Protein AF-0000000076897965 (afdb_homodimer)

pLDDT: mean 72.25, std 29.33, range [15.77, 98.75]

Foldseek 3Di:
DPVVVPPPPVPPPPPPPLVPDDLVCSLVPPVVSVVVVVVVVVVLCVVLCVVPVVVNVPDDPLVNVLVVVVSVLVVQLVVQLRRPDFDLQCPPHRSVVSSVVSVVVVVVVLVVVLVPDDLQVSLVVVCSVPVVTSDDDDADALQPDQDQACPVDPPDRRVSVVCLCPDPVLVVLQQVLLVVLLVVVDPVVSLVVQLVVLVVLVVCCVVGNNSRHHPCSNPPRRRVNRNVNSNVNNNVVNCVRSVPPPVVDCCPPPPPVVPCPVVPPPPPPPPDPPDPDPPPDDDPPDDDDDDPDDDDDDDDDDDDD/DVVVVPPPPPPPPPPPPLVPDDLVCSLVPPVVSVVVVVVVVVVLCVVLCVVPVVVNVPDDPLRNVLVVVVSVLVVQLVVQLRRPDFDLQQPPHRSVVSSVVSVVVVVVVLVVVLVPDDLQVSLVVVCSVPVVTSDDDDADALQPDQDQACPPDPPDRRVSVVCLCPDPVLVVLQQVLLVVLLVVVDPVVSLVVQLVVLVVLVVCCVVGNNSRHHPCSNPPRRRVNRNVNSNVNSNVVNCVRSVPVPPVPCCCPPPPVPPCPVVPPPPPPPPDPPPPDPPDDPPPDDDDDDDDDDDDDYDDDDDDD

Nearest PDB structures (foldseek):
  9b4f-assembly1_B  TM=6.994E-01  e=2.438E-09  Homo sapiens
  9b4e-assembly1_B  TM=6.225E-01  e=3.810E-09  Homo sapiens
  9b4g-assembly1_B  TM=6.450E-01  e=1.134E-08  Homo sapiens
  9b4f-assembly1_B  TM=6.936E-01  e=2.350E-09  Homo sapiens
  9b4e-assembly1_B  TM=6.165E-01  e=4.950E-09  Homo sapiens

Radius of gyration: 40.18 Å; Cα contacts (8 Å, |Δi|>4): 519; chains: 2; bounding box: 92×149×139 Å

Organism: Aegilops tauschii subsp. strangulata (NCBI:txid200361)

Secondary structure (DSSP, 8-state):
--GGGTT----------GGGS-TTTGGGGSHHHHHHHHHHHHHHHHHHTTT-HHHHHTS-HHHHHHHHHHHHHHHHHHHHHHHSPP-S--SS-HHHHHHHHHHHHHHHHHHHHHHTS-HHHHHHHHTTT-TT-SSPPPP--BTS---S--TT-SS-TTHHHHHHHTSHHHHHHHHHHHHHHHHH--HHHHHHHHHHHHHHHHHTTTT-GGG-B-HHIIIIIIIIIIIHHHHHHHHHHHHHH-S--GGGS-TT-S--S------------------------------------------------/--TTSSS----------GGGS-TTTGGGGSHHHHHHHHHHHHHHHHHHTTT-HHHHHTS-HHHHHHHHHHHHHHHHHHHHHHHSPP-SB-SS-HHHHHHHHHHHHHHHHHHHHHHTS-HHHHHHHHTTT-TT-SSPPPP--BTS---S--TT-SS-TTHHHHHHHTSHHHHHHHHHHHHHHHHH--HHHHHHHHHHHHHHHHHTTTT-GGG-B-HIIIIIIIIIIIIHHHHHHHHHHHHHHBSTTSTTS-TT-S--S------------------------------------------------

InterPro domains:
  IPR004277 Phosphatidyl serine synthase [PF03034] (92-260)

Structure (mmCIF, N/CA/C/O backbone):
data_AF-0000000076897965-model_v1
#
loop_
_entity.id
_entity.type
_entity.pdbx_description
1 polymer 'CDP-diacylglycerol--serine O-phosphatidyltransferase'
#
loop_
_atom_site.group_PDB
_atom_site.id
_atom_site.type_symbol
_atom_site.label_atom_id
_atom_site.label_alt_id
_atom_site.label_comp_id
_atom_site.label_asym_id
_atom_site.label_entity_id
_atom_site.label_seq_id
_atom_site.pdbx_PDB_ins_code
_atom_site.Cartn_x
_atom_site.Cartn_y
_atom_site.Cartn_z
_atom_site.occupancy
_atom_site.B_iso_or_equiv
_atom_site.auth_seq_id
_atom_site.auth_comp_id
_atom_site.auth_asym_id
_atom_site.auth_atom_id
_atom_site.pdbx_PDB_model_num
ATOM 1 N N . MET A 1 1 ? 56.281 -34.375 -1.745 1 30.16 1 MET A N 1
ATOM 2 C CA . MET A 1 1 ? 54.938 -34.781 -2.188 1 30.16 1 MET A CA 1
ATOM 3 C C . MET A 1 1 ? 53.875 -34.312 -1.224 1 30.16 1 MET A C 1
ATOM 5 O O . MET A 1 1 ? 52.688 -34.25 -1.571 1 30.16 1 MET A O 1
ATOM 9 N N . GLU A 1 2 ? 54.25 -34.125 0.105 1 37.72 2 GLU A N 1
ATOM 10 C CA . GLU A 1 2 ? 53.281 -33.875 1.178 1 37.72 2 GLU A CA 1
ATOM 11 C C . GLU A 1 2 ? 52.781 -32.438 1.121 1 37.72 2 GLU A C 1
ATOM 13 O O . GLU A 1 2 ? 51.625 -32.188 1.466 1 37.72 2 GLU A O 1
ATOM 18 N N . ALA A 1 3 ? 53.656 -31.422 0.896 1 34.69 3 ALA A N 1
ATOM 19 C CA . ALA A 1 3 ? 53.375 -30 1.057 1 34.69 3 ALA A CA 1
ATOM 20 C C . ALA A 1 3 ? 52.375 -29.516 -0.009 1 34.69 3 ALA A C 1
ATOM 22 O O . ALA A 1 3 ? 51.75 -28.469 0.152 1 34.69 3 ALA A O 1
ATOM 23 N N . ALA A 1 4 ? 52.562 -30.078 -1.292 1 35.81 4 ALA A N 1
ATOM 24 C CA . ALA A 1 4 ? 51.781 -29.516 -2.377 1 35.81 4 ALA A CA 1
ATOM 25 C C . ALA A 1 4 ? 50.281 -29.891 -2.225 1 35.81 4 ALA A C 1
ATOM 27 O O . ALA A 1 4 ? 49.469 -29.547 -3.072 1 35.81 4 ALA A O 1
ATOM 28 N N 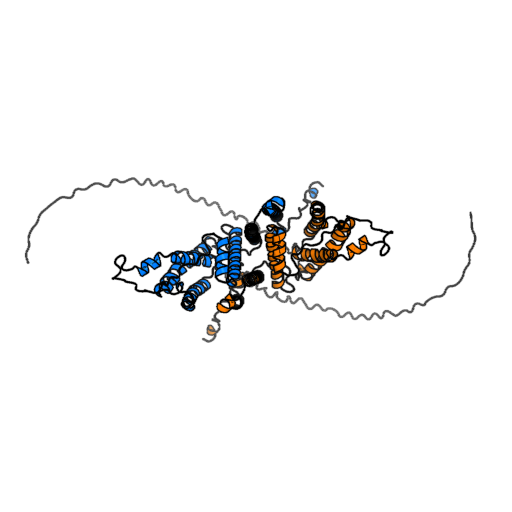. ALA A 1 5 ? 50 -30.953 -1.325 1 33.91 5 ALA A N 1
ATOM 29 C CA . ALA A 1 5 ? 48.656 -31.422 -1.168 1 33.91 5 ALA A CA 1
ATOM 30 C C . ALA A 1 5 ? 47.781 -30.391 -0.451 1 33.91 5 ALA A C 1
ATOM 32 O O . ALA A 1 5 ? 46.562 -30.422 -0.531 1 33.91 5 ALA A O 1
ATOM 33 N N . ALA A 1 6 ? 48.438 -29.594 0.501 1 36.28 6 ALA A N 1
ATOM 34 C CA . ALA A 1 6 ? 47.594 -28.828 1.407 1 36.28 6 ALA A CA 1
ATOM 35 C C . ALA A 1 6 ? 46.906 -27.688 0.671 1 36.28 6 ALA A C 1
ATOM 37 O O . ALA A 1 6 ? 46.031 -27.031 1.228 1 36.28 6 ALA A O 1
ATOM 38 N N . ALA A 1 7 ? 47.469 -27.234 -0.395 1 31.92 7 ALA A N 1
ATOM 39 C CA . ALA A 1 7 ? 47 -25.969 -0.927 1 31.92 7 ALA A CA 1
ATOM 40 C C . ALA A 1 7 ? 45.625 -26.125 -1.603 1 31.92 7 ALA A C 1
ATOM 42 O O . ALA A 1 7 ? 45.094 -25.172 -2.168 1 31.92 7 ALA A O 1
ATOM 43 N N . ARG A 1 8 ? 45.281 -27.328 -2 1 34.06 8 ARG A N 1
ATOM 44 C CA . ARG A 1 8 ? 44 -27.312 -2.689 1 34.06 8 ARG A CA 1
ATOM 45 C C . ARG A 1 8 ? 42.875 -26.969 -1.729 1 34.06 8 ARG A C 1
ATOM 47 O O . ARG A 1 8 ? 42.219 -27.875 -1.181 1 34.06 8 ARG A O 1
ATOM 54 N N . GLN A 1 9 ? 43.219 -26.344 -0.579 1 32.41 9 GLN A N 1
ATOM 55 C CA . GLN A 1 9 ? 42 -25.938 0.115 1 32.41 9 GLN A CA 1
ATOM 56 C C . GLN A 1 9 ? 40.938 -25.422 -0.867 1 32.41 9 GLN A C 1
ATOM 58 O O . GLN A 1 9 ? 41.219 -24.516 -1.648 1 32.41 9 GLN A O 1
ATOM 63 N N . ARG A 1 10 ? 40.094 -26.344 -1.392 1 36.09 10 ARG A N 1
ATOM 64 C CA . ARG A 1 10 ? 38.875 -26.078 -2.154 1 36.09 10 ARG A CA 1
ATOM 65 C C . ARG A 1 10 ? 38.188 -24.812 -1.673 1 36.09 10 ARG A C 1
ATOM 67 O O . ARG A 1 10 ? 37.906 -24.672 -0.486 1 36.09 10 ARG A O 1
ATOM 74 N N . ALA A 1 11 ? 38.625 -23.75 -2.086 1 35.44 11 ALA A N 1
ATOM 75 C CA . ALA A 1 11 ? 37.938 -22.469 -1.933 1 35.44 11 ALA A CA 1
ATOM 76 C C . ALA A 1 11 ? 36.438 -22.641 -1.964 1 35.44 11 ALA A C 1
ATOM 78 O O . ALA A 1 11 ? 35.875 -23.156 -2.939 1 35.44 11 ALA A O 1
ATOM 79 N N . ARG A 1 12 ? 35.844 -22.969 -0.829 1 37.31 12 ARG A N 1
ATOM 80 C CA . ARG A 1 12 ? 34.375 -22.938 -0.721 1 37.31 12 ARG A CA 1
ATOM 81 C C . ARG A 1 12 ? 33.812 -21.797 -1.543 1 37.31 12 ARG A C 1
ATOM 83 O O . ARG A 1 12 ? 34.375 -20.703 -1.598 1 37.31 12 ARG A O 1
ATOM 90 N N . PRO A 1 13 ? 33.094 -22.062 -2.609 1 38.44 13 PRO A N 1
ATOM 91 C CA . PRO A 1 13 ? 32.5 -20.953 -3.369 1 38.44 13 PRO A CA 1
ATOM 92 C C . PRO A 1 13 ? 31.938 -19.859 -2.471 1 38.44 13 PRO A C 1
ATOM 94 O O . PRO A 1 13 ? 31.141 -20.141 -1.577 1 38.44 13 PRO A O 1
ATOM 97 N N . ARG A 1 14 ? 32.625 -18.906 -2.002 1 38.22 14 ARG A N 1
ATOM 98 C CA . ARG A 1 14 ? 32.188 -17.734 -1.257 1 38.22 14 ARG A CA 1
ATOM 99 C C . ARG A 1 14 ? 30.875 -17.203 -1.824 1 38.22 14 ARG A C 1
ATOM 101 O O . ARG A 1 14 ? 30.703 -17.109 -3.043 1 38.22 14 ARG A O 1
ATOM 108 N N . THR A 1 15 ? 29.766 -17.375 -1.128 1 41.31 15 THR A N 1
ATOM 109 C CA . THR A 1 15 ? 28.484 -16.766 -1.439 1 41.31 15 THR A CA 1
ATOM 110 C C . THR A 1 15 ? 28.688 -15.359 -2.006 1 41.31 15 THR A C 1
ATOM 112 O O . THR A 1 15 ? 29.438 -14.555 -1.438 1 41.31 15 THR A O 1
ATOM 115 N N . PRO A 1 16 ? 28.5 -15.148 -3.246 1 45.91 16 PRO A N 1
ATOM 116 C CA . PRO A 1 16 ? 28.734 -13.805 -3.775 1 45.91 16 PRO A CA 1
ATOM 117 C C . PRO A 1 16 ? 28.234 -12.711 -2.846 1 45.91 16 PRO A C 1
ATOM 119 O O . PRO A 1 16 ? 27.266 -12.922 -2.107 1 45.91 16 PRO A O 1
ATOM 122 N N . PRO A 1 17 ? 28.938 -11.703 -2.412 1 43.31 17 PRO A N 1
ATOM 123 C CA . PRO A 1 17 ? 28.5 -10.633 -1.509 1 43.31 17 PRO A CA 1
ATOM 124 C C . PRO A 1 17 ? 27.125 -10.062 -1.885 1 43.31 17 PRO A C 1
ATOM 126 O O . PRO A 1 17 ? 26.719 -10.141 -3.047 1 43.31 17 PRO A O 1
ATOM 129 N N . ALA A 1 18 ? 26.234 -9.688 -0.956 1 48.44 18 ALA A N 1
ATOM 130 C CA . ALA A 1 18 ? 24.891 -9.086 -0.977 1 48.44 18 ALA A CA 1
ATOM 131 C C . ALA A 1 18 ? 24.781 -8.047 -2.092 1 48.44 18 ALA A C 1
ATOM 133 O O . ALA A 1 18 ? 23.703 -7.859 -2.664 1 48.44 18 ALA A O 1
ATOM 134 N N . GLU A 1 19 ? 25.828 -7.402 -2.451 1 52 19 GLU A N 1
ATOM 135 C CA . GLU A 1 19 ? 25.891 -6.293 -3.398 1 52 19 GLU A CA 1
ATOM 136 C C . GLU A 1 19 ? 25.609 -6.766 -4.82 1 52 19 GLU A C 1
ATOM 138 O O . GLU A 1 19 ? 25.375 -5.953 -5.715 1 52 19 GLU A O 1
ATOM 143 N N . GLU A 1 20 ? 25.406 -8.078 -4.969 1 57.47 20 GLU A N 1
ATOM 144 C CA . GLU A 1 20 ? 25.375 -8.641 -6.316 1 57.47 20 GLU A CA 1
ATOM 145 C C . GLU A 1 20 ? 23.953 -8.945 -6.758 1 57.47 20 GLU A C 1
ATOM 147 O O . GLU A 1 20 ? 23.703 -9.219 -7.934 1 57.47 20 GLU A O 1
ATOM 152 N N . TYR A 1 21 ? 23.062 -8.578 -5.934 1 62.91 21 TYR A N 1
ATOM 153 C CA . TYR A 1 21 ? 21.734 -9.031 -6.328 1 62.91 21 TYR A CA 1
ATOM 154 C C . TYR A 1 21 ? 20.844 -7.863 -6.75 1 62.91 21 TYR A C 1
ATOM 156 O O . TYR A 1 21 ? 21.062 -6.727 -6.316 1 62.91 21 TYR A O 1
ATOM 164 N N . ASP A 1 22 ? 20.031 -8.133 -7.75 1 71.25 22 ASP A N 1
ATOM 165 C CA . ASP A 1 22 ? 18.969 -7.188 -8.078 1 71.25 22 ASP A CA 1
ATOM 166 C C . ASP A 1 22 ? 18.25 -6.707 -6.816 1 71.25 22 ASP A C 1
ATOM 168 O O . ASP A 1 22 ? 17.781 -7.516 -6.02 1 71.25 22 ASP A O 1
ATOM 172 N N . PRO A 1 23 ? 18.391 -5.418 -6.598 1 69.62 23 PRO A N 1
ATOM 173 C CA . PRO A 1 23 ? 17.75 -4.887 -5.391 1 69.62 23 PRO A CA 1
ATOM 174 C C . PRO A 1 23 ? 16.312 -5.375 -5.223 1 69.62 23 PRO A C 1
ATOM 176 O O . PRO A 1 23 ? 15.836 -5.543 -4.098 1 69.62 23 PRO A O 1
ATOM 179 N N . TRP A 1 24 ? 15.648 -5.641 -6.348 1 71.69 24 TRP A N 1
ATOM 180 C CA . TRP A 1 24 ? 14.273 -6.121 -6.328 1 71.69 24 TRP A CA 1
ATOM 181 C C . TRP A 1 24 ? 14.188 -7.512 -5.711 1 71.69 24 TRP A C 1
ATOM 183 O O . TRP A 1 24 ? 13.273 -7.801 -4.938 1 71.69 24 TRP A O 1
ATOM 193 N N . THR A 1 25 ? 15.219 -8.328 -5.902 1 70.44 25 THR A N 1
ATOM 194 C CA . THR A 1 25 ? 15.102 -9.719 -5.492 1 70.44 25 THR A CA 1
ATOM 195 C C . THR A 1 25 ? 16.188 -10.078 -4.473 1 70.44 25 THR A C 1
ATOM 197 O O . THR A 1 25 ? 16.25 -11.219 -4.016 1 70.44 25 THR A O 1
ATOM 200 N N . ALA A 1 26 ? 16.969 -9.094 -4.082 1 70.44 26 ALA A N 1
ATOM 201 C CA . ALA A 1 26 ? 18.109 -9.344 -3.205 1 70.44 26 ALA A CA 1
ATOM 202 C C . ALA A 1 26 ? 17.672 -10.008 -1.904 1 70.44 26 ALA A C 1
ATOM 204 O O . ALA A 1 26 ? 18.391 -10.852 -1.355 1 70.44 26 ALA A O 1
ATOM 205 N N . TRP A 1 27 ? 16.531 -9.664 -1.452 1 68.31 27 TRP A N 1
ATOM 206 C CA . TRP A 1 27 ? 16.016 -10.203 -0.2 1 68.31 27 TRP A CA 1
ATOM 207 C C . TRP A 1 27 ? 15.758 -11.703 -0.319 1 68.31 27 TRP A C 1
ATOM 209 O O . TRP A 1 27 ? 15.75 -12.422 0.684 1 68.31 27 TRP A O 1
ATOM 219 N N . LEU A 1 28 ? 15.57 -12.258 -1.499 1 66.31 28 LEU A N 1
ATOM 220 C CA . LEU A 1 28 ? 15.273 -13.672 -1.724 1 66.31 28 LEU A CA 1
ATOM 221 C C . LEU A 1 28 ? 16.516 -14.523 -1.52 1 66.31 28 LEU A C 1
ATOM 223 O O . LEU A 1 28 ? 16.422 -15.742 -1.341 1 66.31 28 LEU A O 1
ATOM 227 N N . TYR A 1 29 ? 17.625 -13.789 -1.554 1 62.84 29 TYR A N 1
ATOM 228 C CA . TYR A 1 29 ? 18.875 -14.555 -1.485 1 62.84 29 TYR A CA 1
ATOM 229 C C . TYR A 1 29 ? 19.422 -14.562 -0.068 1 62.84 29 TYR A C 1
ATOM 231 O O . TYR A 1 29 ? 20.516 -15.078 0.172 1 62.84 29 TYR A O 1
ATOM 239 N N . LYS A 1 30 ? 18.641 -13.953 0.742 1 67.94 30 LYS A N 1
ATOM 240 C CA . LYS A 1 30 ? 18.984 -14.07 2.154 1 67.94 30 LYS A CA 1
ATOM 241 C C . LYS A 1 30 ? 18.219 -15.211 2.818 1 67.94 30 LYS A C 1
ATOM 243 O O . LYS A 1 30 ? 17 -15.18 2.896 1 67.94 30 LYS A O 1
ATOM 248 N N . PRO A 1 31 ? 18.844 -16.344 3.152 1 67.31 31 PRO A N 1
ATOM 249 C CA . PRO A 1 31 ? 18.172 -17.547 3.662 1 67.31 31 PRO A CA 1
ATOM 250 C C . PRO A 1 31 ? 17.203 -17.234 4.797 1 67.31 31 PRO A C 1
ATOM 252 O O . PRO A 1 31 ? 16.109 -17.812 4.867 1 67.31 31 PRO A O 1
ATOM 255 N N . ARG A 1 32 ? 17.516 -16.328 5.539 1 77.62 32 ARG A N 1
ATOM 256 C CA . ARG A 1 32 ? 16.656 -16.016 6.676 1 77.62 32 ARG A CA 1
ATOM 257 C C . ARG A 1 32 ? 15.367 -15.328 6.219 1 77.62 32 ARG A C 1
ATOM 259 O O . ARG A 1 32 ? 14.305 -15.516 6.816 1 77.62 32 ARG A O 1
ATOM 266 N N . THR A 1 33 ? 15.438 -14.766 5.031 1 77.56 33 THR A N 1
ATOM 267 C CA . THR A 1 33 ? 14.266 -14.039 4.562 1 77.56 33 THR A CA 1
ATOM 268 C C . THR A 1 33 ? 13.195 -15.008 4.055 1 77.56 33 THR A C 1
ATOM 270 O O . THR A 1 33 ? 12.016 -14.859 4.363 1 77.56 33 THR A O 1
ATOM 273 N N . ILE A 1 34 ? 13.656 -16.016 3.455 1 77 34 ILE A N 1
ATOM 274 C CA . ILE A 1 34 ? 12.711 -16.984 2.902 1 77 34 ILE A CA 1
ATOM 275 C C . ILE A 1 34 ? 12.016 -17.734 4.039 1 77 34 ILE A C 1
ATOM 277 O O . ILE A 1 34 ? 10.805 -17.953 3.996 1 77 34 ILE A O 1
ATOM 281 N N . SER A 1 35 ? 12.805 -18.062 5.016 1 82.69 35 SER A N 1
ATOM 282 C CA . SER A 1 35 ? 12.227 -18.75 6.168 1 82.69 35 SER A CA 1
ATOM 283 C C . SER A 1 35 ? 11.211 -17.859 6.883 1 82.69 35 SER A C 1
ATOM 285 O O . SER A 1 35 ? 10.141 -18.328 7.273 1 82.69 35 SER A O 1
ATOM 287 N N . VAL A 1 36 ? 11.547 -16.625 7.012 1 83.75 36 VAL A N 1
ATOM 288 C CA . VAL A 1 36 ? 10.648 -15.695 7.695 1 83.75 36 VAL A CA 1
ATOM 289 C C . VAL A 1 36 ? 9.375 -15.508 6.871 1 83.75 36 VAL A C 1
ATOM 291 O O . VAL A 1 36 ? 8.273 -15.453 7.426 1 83.75 36 VAL A O 1
ATOM 294 N N . LEU A 1 37 ? 9.547 -15.508 5.613 1 83.38 37 LEU A N 1
ATOM 295 C CA . LEU A 1 37 ? 8.383 -15.352 4.746 1 83.38 37 LEU A CA 1
ATOM 296 C C . LEU A 1 37 ? 7.492 -16.594 4.809 1 83.38 37 LEU A C 1
ATOM 298 O O . LEU A 1 37 ? 6.266 -16.469 4.832 1 83.38 37 LEU A O 1
ATOM 302 N N . LEU A 1 38 ? 8.148 -17.734 4.871 1 85.38 38 LEU A N 1
ATOM 303 C CA . LEU A 1 38 ? 7.383 -18.969 4.961 1 85.38 38 LEU A CA 1
ATOM 304 C C . LEU A 1 38 ? 6.629 -19.047 6.285 1 85.38 38 LEU A C 1
ATOM 306 O O . LEU A 1 38 ? 5.445 -19.391 6.309 1 85.38 38 LEU A O 1
ATOM 310 N N . VAL A 1 39 ? 7.27 -18.75 7.301 1 89.81 39 VAL A N 1
ATOM 311 C CA . VAL A 1 39 ? 6.637 -18.75 8.617 1 89.81 39 VAL A CA 1
ATOM 312 C C . VAL A 1 39 ? 5.516 -17.719 8.648 1 89.81 39 VAL A C 1
ATOM 314 O O . VAL A 1 39 ? 4.434 -17.984 9.188 1 89.81 39 VAL A O 1
ATOM 317 N N . GLY A 1 40 ? 5.773 -16.562 8.078 1 90.94 40 GLY A N 1
ATOM 318 C CA . GLY A 1 40 ? 4.746 -15.547 8 1 90.94 40 GLY A CA 1
ATOM 319 C C . GLY A 1 40 ? 3.514 -15.992 7.234 1 90.94 40 GLY A C 1
ATOM 320 O O . GLY A 1 40 ? 2.387 -15.719 7.648 1 90.94 40 GLY A O 1
ATOM 321 N N . ALA A 1 41 ? 3.734 -16.703 6.211 1 90.25 41 ALA A N 1
ATOM 322 C CA . ALA A 1 41 ? 2.617 -17.219 5.418 1 90.25 41 ALA A CA 1
ATOM 323 C C . ALA A 1 41 ? 1.806 -18.234 6.207 1 90.25 41 ALA A C 1
ATOM 325 O O . ALA A 1 41 ? 0.574 -18.203 6.203 1 90.25 41 ALA A O 1
ATOM 326 N N . CYS A 1 42 ? 2.479 -19.109 6.906 1 91.25 42 CYS A N 1
ATOM 327 C CA . CYS A 1 42 ? 1.795 -20.109 7.711 1 91.25 42 CYS A CA 1
ATOM 328 C C . CYS A 1 42 ? 0.978 -19.453 8.82 1 91.25 42 CYS A C 1
ATOM 330 O O . CYS A 1 42 ? -0.157 -19.859 9.078 1 91.25 42 CYS A O 1
ATOM 332 N N . LEU A 1 43 ? 1.533 -18.484 9.422 1 93.56 43 LEU A N 1
ATOM 333 C CA . LEU A 1 43 ? 0.829 -17.766 10.477 1 93.56 43 LEU A CA 1
ATOM 334 C C . LEU A 1 43 ? -0.4 -17.062 9.914 1 93.56 43 LEU A C 1
ATOM 336 O O . LEU A 1 43 ? -1.452 -17.031 10.555 1 93.56 43 LEU A O 1
ATOM 340 N N . LEU A 1 44 ? -0.228 -16.484 8.766 1 94.75 44 LEU A N 1
ATOM 341 C CA . LEU A 1 44 ? -1.341 -15.789 8.125 1 94.75 44 LEU A CA 1
ATOM 342 C C . LEU A 1 44 ? -2.479 -16.75 7.812 1 94.75 44 LEU A C 1
ATOM 344 O O . LEU A 1 44 ? -3.646 -16.438 8.047 1 94.75 44 LEU A O 1
ATOM 348 N N . ILE A 1 45 ? -2.18 -17.906 7.32 1 92.5 45 ILE A N 1
ATOM 349 C CA . ILE A 1 45 ? -3.176 -18.922 6.992 1 92.5 45 ILE A CA 1
ATOM 350 C C . ILE A 1 45 ? -3.875 -19.375 8.266 1 92.5 45 ILE A C 1
ATOM 352 O O . ILE A 1 45 ? -5.105 -19.484 8.305 1 92.5 45 ILE A O 1
ATOM 356 N N . TRP A 1 46 ? -3.113 -19.594 9.242 1 91.62 46 TRP A N 1
ATOM 357 C CA . TRP A 1 46 ? -3.68 -20.016 10.523 1 91.62 46 TRP A CA 1
ATOM 358 C C . TRP A 1 46 ? -4.598 -18.938 11.094 1 91.62 46 TRP A C 1
ATOM 360 O O . TRP A 1 46 ? -5.723 -19.234 11.508 1 91.62 46 TRP A O 1
ATOM 370 N N . ALA A 1 47 ? -4.16 -17.75 11.055 1 92.75 47 ALA A N 1
ATOM 371 C CA . ALA A 1 47 ? -4.922 -16.641 11.609 1 92.75 47 ALA A CA 1
ATOM 372 C C . ALA A 1 47 ? -6.203 -16.406 10.812 1 92.75 47 ALA A C 1
ATOM 374 O O . ALA A 1 47 ? -7.207 -15.945 11.367 1 92.75 47 ALA A O 1
ATOM 375 N N . SER A 1 48 ? -6.215 -16.594 9.57 1 93.19 48 SER A N 1
ATOM 376 C CA . SER A 1 48 ? -7.375 -16.359 8.711 1 93.19 48 SER A CA 1
ATOM 377 C C . SER A 1 48 ? -8.5 -17.328 9.031 1 93.19 48 SER A C 1
ATOM 379 O O . SER A 1 48 ? -9.672 -17.047 8.758 1 93.19 48 SER A O 1
ATOM 381 N N . GLY A 1 49 ? -8.141 -18.531 9.602 1 88.94 49 GLY A N 1
ATOM 382 C CA . GLY A 1 49 ? -9.125 -19.562 9.844 1 88.94 49 GLY A CA 1
ATOM 383 C C . GLY A 1 49 ? -9.406 -20.438 8.625 1 88.94 49 GLY A C 1
ATOM 384 O O . GLY A 1 49 ? -10.391 -21.172 8.594 1 88.94 49 GLY A O 1
ATOM 385 N N . ALA A 1 50 ? -8.562 -20.328 7.652 1 83.06 50 ALA A N 1
ATOM 386 C CA . ALA A 1 50 ? -8.758 -21.062 6.41 1 83.06 50 ALA A CA 1
ATOM 387 C C . ALA A 1 50 ? -8.672 -22.578 6.648 1 83.06 50 ALA A C 1
ATOM 389 O O . ALA A 1 50 ? -9.289 -23.359 5.93 1 83.06 50 ALA A O 1
ATOM 390 N N . LEU A 1 51 ? -7.973 -22.938 7.656 1 79.81 51 LEU A N 1
ATOM 391 C CA . LEU A 1 51 ? -7.789 -24.359 7.945 1 79.81 51 LEU A CA 1
ATOM 392 C C . LEU A 1 51 ? -8.922 -24.891 8.812 1 79.81 51 LEU A C 1
ATOM 394 O O . LEU A 1 51 ? -9.008 -26.094 9.07 1 79.81 51 LEU A O 1
ATOM 398 N N . ASP A 1 52 ? -9.836 -24 9.234 1 80.44 52 ASP A N 1
ATOM 399 C CA . ASP A 1 52 ? -11.047 -24.344 9.977 1 80.44 52 ASP A CA 1
ATOM 400 C C . ASP A 1 52 ? -12.273 -23.656 9.383 1 80.44 52 ASP A C 1
ATOM 402 O O . ASP A 1 52 ? -12.773 -22.688 9.961 1 80.44 52 ASP A O 1
ATOM 406 N N . PRO A 1 53 ? -12.766 -24.188 8.352 1 74.62 53 PRO A N 1
ATOM 407 C CA . PRO A 1 53 ? -13.844 -23.516 7.625 1 74.62 53 PRO A CA 1
ATOM 408 C C . PRO A 1 53 ? -15.109 -23.359 8.469 1 74.62 53 PRO A C 1
ATOM 410 O O . PRO A 1 53 ? -15.836 -22.375 8.312 1 74.62 53 PRO A O 1
ATOM 413 N N . GLU A 1 54 ? -15.297 -24.25 9.305 1 77.31 54 GLU A N 1
ATOM 414 C CA . GLU A 1 54 ? -16.484 -24.156 10.156 1 77.31 54 GLU A CA 1
ATOM 415 C C . GLU A 1 54 ? -16.375 -22.984 11.125 1 77.31 54 GLU A C 1
ATOM 417 O O . GLU A 1 54 ? -17.328 -22.25 11.328 1 77.31 54 GLU A O 1
ATOM 422 N N . GLY A 1 55 ? -15.242 -22.797 11.68 1 74.56 55 GLY A N 1
ATOM 423 C CA . GLY A 1 55 ? -15.016 -21.672 12.586 1 74.56 55 GLY A CA 1
ATOM 424 C C . GLY A 1 55 ? -15.031 -20.328 11.883 1 74.56 55 GLY A C 1
ATOM 425 O O . GLY A 1 55 ? -15.625 -19.375 12.375 1 74.56 55 GLY A O 1
ATOM 426 N N . ALA A 1 56 ? -14.516 -20.297 10.82 1 72.69 56 ALA A N 1
ATOM 427 C CA . ALA A 1 56 ? -14.43 -19.062 10.047 1 72.69 56 ALA A CA 1
ATOM 428 C C . ALA A 1 56 ? -15.812 -18.625 9.547 1 72.69 56 ALA A C 1
ATOM 430 O O . ALA A 1 56 ? -16.094 -17.438 9.422 1 72.69 56 ALA A O 1
ATOM 431 N N . ALA A 1 57 ? -16.609 -19.594 9.273 1 74.56 57 ALA A N 1
ATOM 432 C CA . ALA A 1 57 ? -17.953 -19.312 8.789 1 74.56 57 ALA A CA 1
ATOM 433 C C . ALA A 1 57 ? -18.797 -18.656 9.883 1 74.56 57 ALA A C 1
ATOM 435 O O . ALA A 1 57 ? -19.812 -18 9.586 1 74.56 57 ALA A O 1
ATOM 436 N N . SER A 1 58 ? -18.266 -18.781 11.047 1 78.75 58 SER A N 1
ATOM 437 C CA . SER A 1 58 ? -19.047 -18.25 12.156 1 78.75 58 SER A CA 1
ATOM 438 C C . SER A 1 58 ? -18.812 -16.75 12.336 1 78.75 58 SER A C 1
ATOM 440 O O . SER A 1 58 ? -19.594 -16.078 13 1 78.75 58 SER A O 1
ATOM 442 N N . HIS A 1 59 ? -17.844 -16.234 11.594 1 83.06 59 HIS A N 1
ATOM 443 C CA . HIS A 1 59 ? -17.594 -14.812 11.695 1 83.06 59 HIS A CA 1
ATOM 444 C C . HIS A 1 59 ? -18.594 -14.008 10.859 1 83.06 59 HIS A C 1
ATOM 446 O O . HIS A 1 59 ? -18.969 -14.438 9.766 1 83.06 59 HIS A O 1
ATOM 452 N N . SER A 1 60 ? -19 -12.984 11.445 1 87.88 60 SER A N 1
ATOM 453 C CA . SER A 1 60 ? -19.812 -12.07 10.656 1 87.88 60 SER A CA 1
ATOM 454 C C . SER A 1 60 ? -19.016 -11.438 9.523 1 87.88 60 SER A C 1
ATOM 456 O O . SER A 1 60 ? -17.781 -11.406 9.57 1 87.88 60 SER A O 1
ATOM 458 N N . SER A 1 61 ? -19.656 -11.023 8.523 1 88.12 61 SER A N 1
ATOM 459 C CA . SER A 1 61 ? -19.031 -10.336 7.398 1 88.12 61 SER A CA 1
ATOM 460 C C . SER A 1 61 ? -18.234 -9.125 7.863 1 88.12 61 SER A C 1
ATOM 462 O O . SER A 1 61 ? -17.125 -8.883 7.379 1 88.12 61 SER A O 1
ATOM 464 N N . ALA A 1 62 ? -18.781 -8.43 8.828 1 85.69 62 ALA A N 1
ATOM 465 C CA . ALA A 1 62 ? -18.109 -7.238 9.344 1 85.69 62 ALA A CA 1
ATOM 466 C C . ALA A 1 62 ? -16.781 -7.602 10.016 1 85.69 62 ALA A C 1
ATOM 468 O O . ALA A 1 62 ? -15.781 -6.91 9.836 1 85.69 62 ALA A O 1
ATOM 469 N N . THR A 1 63 ? -16.812 -8.625 10.727 1 88.81 63 THR A N 1
ATOM 470 C CA . THR A 1 63 ? -15.609 -9.07 11.414 1 88.81 63 THR A CA 1
ATOM 471 C C . THR A 1 63 ? -14.562 -9.555 10.414 1 88.81 63 THR A C 1
ATOM 473 O O . THR A 1 63 ? -13.383 -9.234 10.539 1 88.81 63 THR A O 1
ATOM 476 N N . SER A 1 64 ? -14.969 -10.312 9.406 1 91.12 64 SER A N 1
ATOM 477 C CA . SER A 1 64 ? -14.047 -10.812 8.391 1 91.12 64 SER A CA 1
ATOM 478 C C . SER A 1 64 ? -13.414 -9.672 7.605 1 91.12 64 SER A C 1
ATOM 480 O O . SER A 1 64 ? -12.227 -9.711 7.293 1 91.12 64 SER A O 1
ATOM 482 N N . ILE A 1 65 ? -14.219 -8.695 7.352 1 88.81 65 ILE A N 1
ATOM 483 C CA . ILE A 1 65 ? -13.719 -7.535 6.621 1 88.81 65 ILE A CA 1
ATOM 484 C C . ILE A 1 65 ? -12.68 -6.801 7.473 1 88.81 65 ILE A C 1
ATOM 486 O O . ILE A 1 65 ? -11.602 -6.453 6.984 1 88.81 65 ILE A O 1
ATOM 490 N N . LYS A 1 66 ? -12.992 -6.578 8.711 1 89.44 66 LYS A N 1
ATOM 491 C CA . LYS A 1 66 ? -12.07 -5.898 9.617 1 89.44 66 LYS A CA 1
ATOM 492 C C . LYS A 1 66 ? -10.758 -6.664 9.75 1 89.44 66 LYS A C 1
ATOM 494 O O . LYS A 1 66 ? -9.68 -6.078 9.672 1 89.44 66 LYS A O 1
ATOM 499 N N . ARG A 1 67 ? -10.883 -7.93 9.984 1 92.94 67 ARG A N 1
ATOM 500 C CA . ARG A 1 67 ? -9.688 -8.766 10.094 1 92.94 67 ARG A CA 1
ATOM 501 C C . ARG A 1 67 ? -8.883 -8.758 8.797 1 92.94 67 ARG A C 1
ATOM 503 O O . ARG A 1 67 ? -7.652 -8.734 8.828 1 92.94 67 ARG A O 1
ATOM 510 N N . GLY A 1 68 ? -9.609 -8.82 7.676 1 94.69 68 GLY A N 1
ATOM 511 C CA . GLY A 1 68 ? -8.945 -8.758 6.383 1 94.69 68 GLY A CA 1
ATOM 512 C C . GLY A 1 68 ? -8.172 -7.473 6.168 1 94.69 68 GLY A C 1
ATOM 513 O O . GLY A 1 68 ? -7.035 -7.496 5.684 1 94.69 68 GLY A O 1
ATOM 514 N N . VAL A 1 69 ? -8.695 -6.391 6.582 1 92.44 69 VAL A N 1
ATOM 515 C CA . VAL A 1 69 ? -8.055 -5.09 6.414 1 92.44 69 VAL A CA 1
ATOM 516 C C . VAL A 1 69 ? -6.809 -5.008 7.297 1 92.44 69 VAL A C 1
ATOM 518 O O . VAL A 1 69 ? -5.742 -4.586 6.84 1 92.44 69 VAL A O 1
ATOM 521 N N . TRP A 1 70 ? -6.949 -5.449 8.469 1 93.88 70 TRP A N 1
ATOM 522 C CA . TRP A 1 70 ? -5.805 -5.434 9.375 1 93.88 70 TRP A CA 1
ATOM 523 C C . TRP A 1 70 ? -4.703 -6.359 8.875 1 93.88 70 TRP A C 1
ATOM 525 O O . TRP A 1 70 ? -3.516 -6.055 9 1 93.88 70 TRP A O 1
ATOM 535 N N . ALA A 1 71 ? -5.117 -7.457 8.328 1 96.75 71 ALA A N 1
ATOM 536 C CA . ALA A 1 71 ? -4.129 -8.383 7.77 1 96.75 71 ALA A CA 1
ATOM 537 C C . ALA A 1 71 ? -3.416 -7.766 6.57 1 96.75 71 ALA A C 1
ATOM 539 O O . ALA A 1 71 ? -2.199 -7.902 6.426 1 96.75 71 ALA A O 1
ATOM 540 N N . MET A 1 72 ? -4.16 -7.094 5.75 1 96.75 72 MET A N 1
ATOM 541 C CA . MET A 1 72 ? -3.566 -6.406 4.605 1 96.75 72 MET A CA 1
ATOM 542 C C . MET A 1 72 ? -2.527 -5.387 5.062 1 96.75 72 MET A C 1
ATOM 544 O O . MET A 1 72 ? -1.438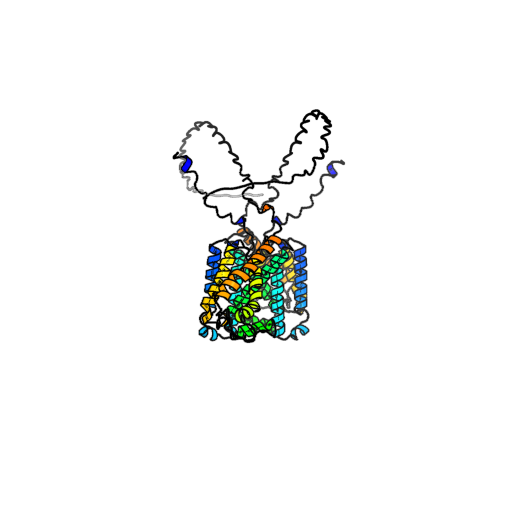 -5.309 4.492 1 96.75 72 MET A O 1
ATOM 548 N N . ILE A 1 73 ? -2.865 -4.648 6.016 1 96.56 73 ILE A N 1
ATOM 549 C CA . ILE A 1 73 ? -1.972 -3.609 6.516 1 96.56 73 ILE A CA 1
ATOM 550 C C . ILE A 1 73 ? -0.723 -4.25 7.117 1 96.56 73 ILE A C 1
ATOM 552 O O . ILE A 1 73 ? 0.398 -3.809 6.855 1 96.56 73 ILE A O 1
ATOM 556 N N . ALA A 1 74 ? -0.899 -5.297 7.867 1 96.56 74 ALA A N 1
ATOM 557 C CA . ALA A 1 74 ? 0.229 -5.988 8.484 1 96.56 74 ALA A CA 1
ATOM 558 C C . ALA A 1 74 ? 1.174 -6.555 7.43 1 96.56 74 ALA A C 1
ATOM 560 O O . ALA A 1 74 ? 2.395 -6.414 7.539 1 96.56 74 ALA A O 1
ATOM 561 N N . VAL A 1 75 ? 0.597 -7.168 6.461 1 97.31 75 VAL A N 1
ATOM 562 C CA . VAL A 1 75 ? 1.411 -7.754 5.398 1 97.31 75 VAL A CA 1
ATOM 563 C C . VAL A 1 75 ? 2.123 -6.648 4.625 1 97.31 75 VAL A C 1
ATOM 565 O O . VAL A 1 75 ? 3.303 -6.777 4.289 1 97.31 75 VAL A O 1
ATOM 568 N N . PHE A 1 76 ? 1.439 -5.617 4.328 1 97.38 76 PHE A N 1
ATOM 569 C CA . PHE A 1 76 ? 2.057 -4.496 3.627 1 97.38 76 PHE A CA 1
ATOM 570 C C . PHE A 1 76 ? 3.197 -3.906 4.445 1 97.38 76 PHE A C 1
ATOM 572 O O . PHE A 1 76 ? 4.262 -3.594 3.906 1 97.38 76 PHE A O 1
ATOM 579 N N . LEU A 1 77 ? 2.992 -3.723 5.703 1 96.75 77 LEU A N 1
ATOM 580 C CA . LEU A 1 77 ? 4.039 -3.178 6.559 1 96.75 77 LEU A CA 1
ATOM 581 C C . LEU A 1 77 ? 5.227 -4.129 6.637 1 96.75 77 LEU A C 1
ATOM 583 O O . LEU A 1 77 ? 6.379 -3.688 6.668 1 96.75 77 LEU A O 1
ATOM 587 N N . ALA A 1 78 ? 5.004 -5.379 6.723 1 93.38 78 ALA A N 1
ATOM 588 C CA . ALA A 1 78 ? 6.09 -6.352 6.668 1 93.38 78 ALA A CA 1
ATOM 589 C C . ALA A 1 78 ? 6.867 -6.23 5.359 1 93.38 78 ALA A C 1
ATOM 591 O O . ALA A 1 78 ? 8.102 -6.254 5.359 1 93.38 78 ALA A O 1
ATOM 592 N N . TYR A 1 79 ? 6.129 -6.148 4.262 1 92.25 79 TYR A N 1
ATOM 593 C CA . TYR A 1 79 ? 6.754 -5.918 2.965 1 92.25 79 TYR A CA 1
ATOM 594 C C . TYR A 1 79 ? 7.637 -4.676 2.994 1 92.25 79 TYR A C 1
ATOM 596 O O . TYR A 1 79 ? 8.758 -4.691 2.492 1 92.25 79 TYR A O 1
ATOM 604 N N . CYS A 1 80 ? 7.133 -3.57 3.594 1 92.56 80 CYS A N 1
ATOM 605 C CA . CYS A 1 80 ? 7.879 -2.316 3.637 1 92.56 80 CYS A CA 1
ATOM 606 C C . CYS A 1 80 ? 9.148 -2.467 4.461 1 92.56 80 CYS A C 1
ATOM 608 O O . CYS A 1 80 ? 10.188 -1.887 4.125 1 92.56 80 CYS A O 1
ATOM 610 N N . THR A 1 81 ? 9.117 -3.197 5.492 1 89.38 81 THR A N 1
ATOM 611 C CA . THR A 1 81 ? 10.305 -3.381 6.32 1 89.38 81 THR A CA 1
ATOM 612 C C . THR A 1 81 ? 11.406 -4.07 5.531 1 89.38 81 THR A C 1
ATOM 614 O O . THR A 1 81 ? 12.594 -3.895 5.828 1 89.38 81 THR A O 1
ATOM 617 N N . LEU A 1 82 ? 11.023 -4.766 4.492 1 84.5 82 LEU A N 1
ATOM 618 C CA . LEU A 1 82 ? 12 -5.531 3.727 1 84.5 82 LEU A CA 1
ATOM 619 C C . LEU A 1 82 ? 12.414 -4.777 2.471 1 84.5 82 LEU A C 1
ATOM 621 O O . LEU A 1 82 ? 13.57 -4.867 2.041 1 84.5 82 LEU A O 1
ATOM 625 N N . GLN A 1 83 ? 11.414 -4.027 1.928 1 84.31 83 GLN A N 1
ATOM 626 C CA . GLN A 1 83 ? 11.648 -3.592 0.555 1 84.31 83 GLN A CA 1
ATOM 627 C C . GLN A 1 83 ? 11.641 -2.068 0.452 1 84.31 83 GLN A C 1
ATOM 629 O O . GLN A 1 83 ? 12.062 -1.509 -0.563 1 84.31 83 GLN A O 1
ATOM 634 N N . ALA A 1 84 ? 11.148 -1.385 1.448 1 84.12 84 ALA A N 1
ATOM 635 C CA . ALA A 1 84 ? 11.102 0.072 1.357 1 84.12 84 ALA A CA 1
ATOM 636 C C . ALA A 1 84 ? 12.508 0.662 1.276 1 84.12 84 ALA A C 1
ATOM 638 O O . ALA A 1 84 ? 13.484 0.026 1.688 1 84.12 84 ALA A O 1
ATOM 639 N N . PRO A 1 85 ? 12.516 1.811 0.627 1 79.94 85 PRO A N 1
ATOM 640 C CA . PRO A 1 85 ? 13.844 2.424 0.493 1 79.94 85 PRO A CA 1
ATOM 641 C C . PRO A 1 85 ? 14.5 2.709 1.841 1 79.94 85 PRO A C 1
ATOM 643 O O . PRO A 1 85 ? 13.812 3.041 2.809 1 79.94 85 PRO A O 1
ATOM 646 N N . SER A 1 86 ? 15.758 2.525 1.828 1 76.75 86 SER A N 1
ATOM 647 C CA . SER A 1 86 ? 16.531 2.822 3.033 1 76.75 86 SER A CA 1
ATOM 648 C C . SER A 1 86 ? 16.688 4.328 3.227 1 76.75 86 SER A C 1
ATOM 650 O O . SER A 1 86 ? 16.609 5.094 2.266 1 76.75 86 SER A O 1
ATOM 652 N N . THR A 1 87 ? 16.781 4.668 4.484 1 77.25 87 THR A N 1
ATOM 653 C CA . THR A 1 87 ? 17 6.07 4.828 1 77.25 87 THR A CA 1
ATOM 654 C C . THR A 1 87 ? 18.391 6.27 5.434 1 77.25 87 THR A C 1
ATOM 656 O O . THR A 1 87 ? 19.078 5.301 5.734 1 77.25 87 THR A O 1
ATOM 659 N N . ILE A 1 88 ? 18.719 7.504 5.512 1 74.56 88 ILE A N 1
ATOM 660 C CA . ILE A 1 88 ? 20 7.859 6.133 1 74.56 88 ILE A CA 1
ATOM 661 C C . ILE A 1 88 ? 19.922 7.582 7.633 1 74.56 88 ILE A C 1
ATOM 663 O O . ILE A 1 88 ? 20.953 7.418 8.289 1 74.56 88 ILE A O 1
ATOM 667 N N . LEU A 1 89 ? 18.75 7.57 8.125 1 77.06 89 LEU A N 1
ATOM 668 C CA . LEU A 1 89 ? 18.562 7.285 9.547 1 77.06 89 LEU A CA 1
ATOM 669 C C . LEU A 1 89 ? 18.719 5.793 9.82 1 77.06 89 LEU A C 1
ATOM 671 O O . LEU A 1 89 ? 17.828 5.004 9.5 1 77.06 89 LEU A O 1
ATOM 675 N N . ILE A 1 90 ? 19.766 5.418 10.406 1 77.25 90 ILE A N 1
ATOM 676 C CA . ILE A 1 90 ? 20.047 3.998 10.609 1 77.25 90 ILE A CA 1
ATOM 677 C C . ILE A 1 90 ? 19.766 3.625 12.062 1 77.25 90 ILE A C 1
ATOM 679 O O . ILE A 1 90 ? 19.641 2.445 12.398 1 77.25 90 ILE A O 1
ATOM 683 N N . ARG A 1 91 ? 19.781 4.637 12.953 1 80.94 91 ARG A N 1
ATOM 684 C CA . ARG A 1 91 ? 19.391 4.391 14.336 1 80.94 91 ARG A CA 1
ATOM 685 C C . ARG A 1 91 ? 17.906 4.688 14.547 1 80.94 91 ARG A C 1
ATOM 687 O O . ARG A 1 91 ? 17.359 5.605 13.938 1 80.94 91 ARG A O 1
ATOM 694 N N . PRO A 1 92 ? 17.219 4.086 15.352 1 79.56 92 PRO A N 1
ATOM 695 C CA . PRO A 1 92 ? 17.719 2.941 16.109 1 79.56 92 PRO A CA 1
ATOM 696 C C . PRO A 1 92 ? 18 1.722 15.242 1 79.56 92 PRO A C 1
ATOM 698 O O . PRO A 1 92 ? 18.797 0.86 15.617 1 79.56 92 PRO A O 1
ATOM 701 N N . HIS A 1 93 ? 17.156 1.488 14.227 1 84.44 93 HIS A N 1
ATOM 702 C CA . HIS A 1 93 ? 17.359 0.428 13.242 1 84.44 93 HIS A CA 1
ATOM 703 C C . HIS A 1 93 ? 16.75 0.799 11.898 1 84.44 93 HIS A C 1
ATOM 705 O O . HIS A 1 93 ? 15.656 1.379 11.844 1 84.44 93 HIS A O 1
ATOM 711 N N . PRO A 1 94 ? 17.344 0.453 10.914 1 82.62 94 PRO A N 1
ATOM 712 C CA . PRO A 1 94 ? 16.812 0.798 9.602 1 82.62 94 PRO A CA 1
ATOM 713 C C . PRO A 1 94 ? 15.406 0.246 9.375 1 82.62 94 PRO A C 1
ATOM 715 O O . PRO A 1 94 ? 14.586 0.885 8.711 1 82.62 94 PRO A O 1
ATOM 718 N N . ALA A 1 95 ? 15.188 -0.876 9.922 1 86.06 95 ALA A N 1
ATOM 719 C CA . ALA A 1 95 ? 13.867 -1.485 9.766 1 86.06 95 ALA A CA 1
ATOM 720 C C . ALA A 1 95 ? 12.781 -0.609 10.375 1 86.06 95 ALA A C 1
ATOM 722 O O . ALA A 1 95 ? 11.648 -0.58 9.891 1 86.06 95 ALA A O 1
ATOM 723 N N . PHE A 1 96 ? 13.133 0.064 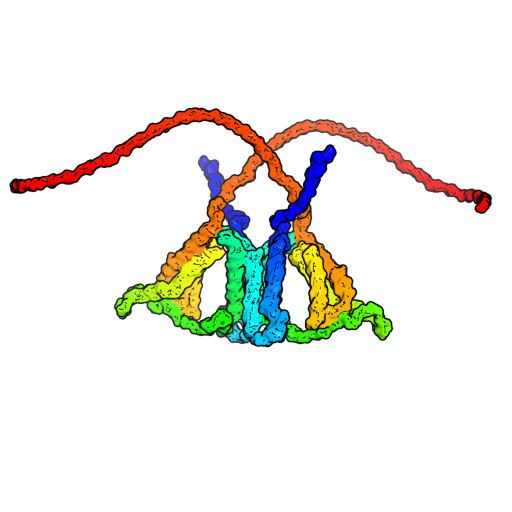11.438 1 89.69 96 PHE A N 1
ATOM 724 C CA . PHE A 1 96 ? 12.188 0.953 12.109 1 89.69 96 PHE A CA 1
ATOM 725 C C . PHE A 1 96 ? 11.742 2.072 11.172 1 89.69 96 PHE A C 1
ATOM 727 O O . PHE A 1 96 ? 10.555 2.369 11.078 1 89.69 96 PHE A O 1
ATOM 734 N N . TRP A 1 97 ? 12.609 2.611 10.469 1 88.88 97 TRP A N 1
ATOM 735 C CA . TRP A 1 97 ? 12.297 3.738 9.594 1 88.88 97 TRP A CA 1
ATOM 736 C C . TRP A 1 97 ? 11.555 3.271 8.344 1 88.88 97 TRP A C 1
ATOM 738 O O . TRP A 1 97 ? 10.719 3.996 7.805 1 88.88 97 TRP A O 1
ATOM 748 N N . ARG A 1 98 ? 11.812 2.088 7.914 1 91.19 98 ARG A N 1
ATOM 749 C CA . ARG A 1 98 ? 11.055 1.52 6.809 1 91.19 98 ARG A CA 1
ATOM 750 C C . ARG A 1 98 ? 9.602 1.273 7.211 1 91.19 98 ARG A C 1
ATOM 752 O O . ARG A 1 98 ? 8.695 1.436 6.398 1 91.19 98 ARG A O 1
ATOM 759 N N . LEU A 1 99 ? 9.531 0.865 8.469 1 94.12 99 LEU A N 1
ATOM 760 C CA . LEU A 1 99 ? 8.188 0.7 9.008 1 94.12 99 LEU A CA 1
ATOM 761 C C . LEU A 1 99 ? 7.445 2.033 9.039 1 94.12 99 LEU A C 1
ATOM 763 O O . LEU A 1 99 ? 6.281 2.113 8.641 1 94.12 99 LEU A O 1
ATOM 767 N N . VAL A 1 100 ? 8.109 3.049 9.484 1 92.81 100 VAL A N 1
ATOM 768 C CA . VAL A 1 100 ? 7.527 4.387 9.539 1 92.81 100 VAL A CA 1
ATOM 769 C C . VAL A 1 100 ? 7.137 4.832 8.125 1 92.81 100 VAL A C 1
ATOM 771 O O . VAL A 1 100 ? 6.07 5.414 7.93 1 92.81 100 VAL A O 1
ATOM 774 N N . HIS A 1 101 ? 7.984 4.547 7.242 1 92.19 101 HIS A N 1
ATOM 775 C CA . HIS A 1 101 ? 7.688 4.844 5.848 1 92.19 101 HIS A CA 1
ATOM 776 C C . HIS A 1 101 ? 6.418 4.133 5.391 1 92.19 101 HIS A C 1
ATOM 778 O O . HIS A 1 101 ? 5.551 4.742 4.762 1 92.19 101 HIS A O 1
ATOM 784 N N . GLY A 1 102 ? 6.348 2.889 5.68 1 95.38 102 GLY A N 1
ATOM 785 C CA . GLY A 1 102 ? 5.152 2.131 5.344 1 95.38 102 GLY A CA 1
ATOM 786 C C . GLY A 1 102 ? 3.889 2.703 5.965 1 95.38 102 GLY A C 1
ATOM 787 O O . GLY A 1 102 ? 2.842 2.754 5.316 1 95.38 102 GLY A O 1
ATOM 788 N N . LEU A 1 103 ? 3.996 3.102 7.168 1 96.19 103 LEU A N 1
ATOM 789 C CA . LEU A 1 103 ? 2.855 3.705 7.844 1 96.19 103 LEU A CA 1
ATOM 790 C C . LEU A 1 103 ? 2.432 4.996 7.152 1 96.19 103 LEU A C 1
ATOM 792 O O . LEU A 1 103 ? 1.238 5.293 7.059 1 96.19 103 LEU A O 1
ATOM 796 N N . ALA A 1 104 ? 3.389 5.715 6.723 1 94.25 104 ALA A N 1
ATOM 797 C CA . ALA A 1 104 ? 3.082 6.941 5.988 1 94.25 104 ALA A CA 1
ATOM 798 C C . ALA A 1 104 ? 2.336 6.633 4.691 1 94.25 104 ALA A C 1
ATOM 800 O O . ALA A 1 104 ? 1.42 7.363 4.309 1 94.25 104 ALA A O 1
ATOM 801 N N . VAL A 1 105 ? 2.744 5.602 4.039 1 95.38 105 VAL A N 1
ATOM 802 C CA . VAL A 1 105 ? 2.076 5.207 2.805 1 95.38 105 VAL A CA 1
ATOM 803 C C . VAL A 1 105 ? 0.645 4.77 3.107 1 95.38 105 VAL A C 1
ATOM 805 O O . VAL A 1 105 ? -0.29 5.145 2.396 1 95.38 105 VAL A O 1
ATOM 808 N N . VAL A 1 106 ? 0.483 3.99 4.148 1 96.94 106 VAL A N 1
ATOM 809 C CA . VAL A 1 106 ? -0.852 3.57 4.559 1 96.94 106 VAL A CA 1
ATOM 810 C C . VAL A 1 106 ? -1.717 4.797 4.844 1 96.94 106 VAL A C 1
ATOM 812 O O . VAL A 1 106 ? -2.879 4.852 4.434 1 96.94 106 VAL A O 1
ATOM 815 N N . TYR A 1 107 ? -1.174 5.742 5.559 1 95.88 107 TYR A N 1
ATOM 816 C CA . TYR A 1 107 ? -1.874 6.988 5.852 1 95.88 107 TYR A CA 1
ATOM 817 C C . TYR A 1 107 ? -2.277 7.703 4.57 1 95.88 107 TYR A C 1
ATOM 819 O O . TYR A 1 107 ? -3.416 8.156 4.438 1 95.88 107 TYR A O 1
ATOM 827 N N . LEU A 1 108 ? -1.371 7.789 3.652 1 95.31 108 LEU A N 1
ATOM 828 C CA . LEU A 1 108 ? -1.615 8.461 2.383 1 95.31 108 LEU A CA 1
ATOM 829 C C . LEU A 1 108 ? -2.762 7.801 1.626 1 95.31 108 LEU A C 1
ATOM 831 O O . LEU A 1 108 ? -3.674 8.484 1.153 1 95.31 108 LEU A O 1
ATOM 835 N N . VAL A 1 109 ? -2.742 6.52 1.497 1 96.62 109 VAL A N 1
ATOM 836 C CA . VAL A 1 109 ? -3.77 5.828 0.722 1 96.62 109 VAL A CA 1
ATOM 837 C C . VAL A 1 109 ? -5.105 5.902 1.455 1 96.62 109 VAL A C 1
ATOM 839 O O . VAL A 1 109 ? -6.164 6 0.826 1 96.62 109 VAL A O 1
ATOM 842 N N . ALA A 1 110 ? -5.105 5.832 2.779 1 94.88 110 ALA A N 1
ATOM 843 C CA . ALA A 1 110 ? -6.336 5.988 3.553 1 94.88 110 ALA A CA 1
ATOM 844 C C . ALA A 1 110 ? -6.957 7.363 3.32 1 94.88 110 ALA A C 1
ATOM 846 O O . ALA A 1 110 ? -8.172 7.48 3.139 1 94.88 110 ALA A O 1
ATOM 847 N N . LEU A 1 111 ? -6.105 8.383 3.332 1 95.5 111 LEU A N 1
ATOM 848 C CA . LEU A 1 111 ? -6.598 9.727 3.076 1 95.5 111 LEU A CA 1
ATOM 849 C C . LEU A 1 111 ? -7.18 9.836 1.67 1 95.5 111 LEU A C 1
ATOM 851 O O . LEU A 1 111 ? -8.188 10.508 1.461 1 95.5 111 LEU A O 1
ATOM 855 N N . THR A 1 112 ? -6.527 9.211 0.74 1 96.88 112 THR A N 1
ATOM 856 C CA . THR A 1 112 ? -7.023 9.203 -0.632 1 96.88 112 THR A CA 1
ATOM 857 C C . THR A 1 112 ? -8.398 8.562 -0.708 1 96.88 112 THR A C 1
ATOM 859 O O . THR A 1 112 ? -9.312 9.094 -1.348 1 96.88 112 THR A O 1
ATOM 862 N N . PHE A 1 113 ? -8.625 7.453 -0.073 1 95.69 113 PHE A N 1
ATOM 863 C CA . PHE A 1 113 ? -9.93 6.797 -0.033 1 95.69 113 PHE A CA 1
ATOM 864 C C . PHE A 1 113 ? -10.984 7.723 0.56 1 95.69 113 PHE A C 1
ATOM 866 O O . PHE A 1 113 ? -12.07 7.871 -0.001 1 95.69 113 PHE A O 1
ATOM 873 N N . LEU A 1 114 ? -10.648 8.336 1.645 1 94.25 114 LEU A N 1
ATOM 874 C CA . LEU A 1 114 ? -11.594 9.203 2.342 1 94.25 114 LEU A CA 1
ATOM 875 C C . LEU A 1 114 ? -11.969 10.406 1.482 1 94.25 114 LEU A C 1
ATOM 877 O O . LEU A 1 114 ? -13.102 10.891 1.544 1 94.25 114 LEU A O 1
ATOM 881 N N . LEU A 1 115 ? -11.023 10.898 0.71 1 94.62 115 LEU A N 1
ATOM 882 C CA . LEU A 1 115 ? -11.258 12.039 -0.174 1 94.62 115 LEU A CA 1
ATOM 883 C C . LEU A 1 115 ? -12.406 11.742 -1.137 1 94.62 115 LEU A C 1
ATOM 885 O O . LEU A 1 115 ? -13.133 12.656 -1.533 1 94.62 115 LEU A O 1
ATOM 889 N N . PHE A 1 116 ? -12.625 10.5 -1.421 1 94.69 116 PHE A N 1
ATOM 890 C CA . PHE A 1 116 ? -13.633 10.133 -2.416 1 94.69 116 PHE A CA 1
ATOM 891 C C . PHE A 1 116 ? -14.945 9.75 -1.744 1 94.69 116 PHE A C 1
ATOM 893 O O . PHE A 1 116 ? -15.914 9.398 -2.42 1 94.69 116 PHE A O 1
ATOM 900 N N . GLN A 1 117 ? -14.945 9.719 -0.444 1 92.75 117 GLN A N 1
ATOM 901 C CA . GLN A 1 117 ? -16.172 9.398 0.287 1 92.75 117 GLN A CA 1
ATOM 902 C C . GLN A 1 117 ? -16.953 10.672 0.624 1 92.75 117 GLN A C 1
ATOM 904 O O . GLN A 1 117 ? -16.359 11.742 0.794 1 92.75 117 GLN A O 1
ATOM 909 N N . ASN A 1 118 ? -18.219 10.516 0.654 1 88.69 118 ASN A N 1
ATOM 910 C CA . ASN A 1 118 ? -18.984 11.617 1.226 1 88.69 118 ASN A CA 1
ATOM 911 C C . ASN A 1 118 ? -18.828 11.68 2.742 1 88.69 118 ASN A C 1
ATOM 913 O O . ASN A 1 118 ? -18.312 10.75 3.357 1 88.69 118 ASN A O 1
ATOM 917 N N . ARG A 1 119 ? -19.25 12.734 3.322 1 86 119 ARG A N 1
ATOM 918 C CA . ARG A 1 119 ? -19.016 13.023 4.734 1 86 119 ARG A CA 1
ATOM 919 C C . ARG A 1 119 ? -19.609 11.922 5.617 1 86 119 ARG A C 1
ATOM 921 O O . ARG A 1 119 ? -18.953 11.461 6.555 1 86 119 ARG A O 1
ATOM 928 N N . ASP A 1 120 ? -20.797 11.5 5.352 1 87.31 120 ASP A N 1
ATOM 929 C CA . ASP A 1 120 ? -21.453 10.484 6.168 1 87.31 120 ASP A CA 1
ATOM 930 C C . ASP A 1 120 ? -20.734 9.141 6.074 1 87.31 120 ASP A C 1
ATOM 932 O O . ASP A 1 120 ? -20.516 8.469 7.086 1 87.31 120 ASP A O 1
ATOM 936 N N . ASP A 1 121 ? -20.375 8.836 4.852 1 88.75 121 ASP A N 1
ATOM 937 C CA . ASP A 1 121 ? -19.656 7.586 4.656 1 88.75 121 ASP A CA 1
ATOM 938 C C . ASP A 1 121 ? -18.281 7.637 5.309 1 88.75 121 ASP A C 1
ATOM 940 O O . ASP A 1 121 ? -17.812 6.648 5.879 1 88.75 121 ASP A O 1
ATOM 944 N N . ALA A 1 122 ? -17.672 8.734 5.211 1 89.88 122 ALA A N 1
ATOM 945 C CA . ALA A 1 122 ? -16.375 8.906 5.855 1 89.88 122 ALA A CA 1
ATOM 946 C C . ALA A 1 122 ? -16.484 8.734 7.367 1 89.88 122 ALA A C 1
ATOM 948 O O . ALA A 1 122 ? -15.641 8.078 7.988 1 89.88 122 ALA A O 1
ATOM 949 N N . ARG A 1 123 ? -17.469 9.258 7.941 1 90.12 123 ARG A N 1
ATOM 950 C CA . ARG A 1 123 ? -17.703 9.133 9.375 1 90.12 123 ARG A CA 1
ATOM 951 C C . ARG A 1 123 ? -17.953 7.68 9.766 1 90.12 123 ARG A C 1
ATOM 953 O O . ARG A 1 123 ? -17.453 7.207 10.789 1 90.12 123 ARG A O 1
ATOM 960 N N . ARG A 1 124 ? -18.688 7.051 8.969 1 86.19 124 ARG A N 1
ATOM 961 C CA . ARG A 1 124 ? -18.953 5.641 9.227 1 86.19 124 ARG A CA 1
ATOM 962 C C . ARG A 1 124 ? -17.672 4.82 9.172 1 86.19 124 ARG A C 1
ATOM 964 O O . ARG A 1 124 ? -17.484 3.893 9.969 1 86.19 124 ARG A O 1
ATOM 971 N N . PHE A 1 125 ? -16.891 5.164 8.203 1 85.81 125 PHE A N 1
ATOM 972 C CA . PHE A 1 125 ? -15.602 4.484 8.078 1 85.81 125 PHE A CA 1
ATOM 973 C C . PHE A 1 125 ? -14.773 4.648 9.344 1 85.81 125 PHE A C 1
ATOM 975 O O . PHE A 1 125 ? -14.117 3.705 9.789 1 85.81 125 PHE A O 1
ATOM 982 N N . MET A 1 126 ? -14.805 5.789 9.984 1 88.06 126 MET A N 1
ATOM 983 C CA . MET A 1 126 ? -14.016 6.07 11.18 1 88.06 126 MET A CA 1
ATOM 984 C C . MET A 1 126 ? -14.445 5.172 12.336 1 88.06 126 MET A C 1
ATOM 986 O O . MET A 1 126 ? -13.641 4.855 13.219 1 88.06 126 MET A O 1
ATOM 990 N N . LYS A 1 127 ? -15.617 4.723 12.328 1 85.19 127 LYS A N 1
ATOM 991 C CA . LYS A 1 127 ? -16.141 3.871 13.398 1 85.19 127 LYS A CA 1
ATOM 992 C C . LYS A 1 127 ? -15.461 2.504 13.383 1 85.19 127 LYS A C 1
ATOM 994 O O . LYS A 1 127 ? -15.477 1.787 14.391 1 85.19 127 LYS A O 1
ATOM 999 N N . HIS A 1 128 ? -14.891 2.125 12.242 1 78.12 128 HIS A N 1
ATOM 1000 C CA . HIS A 1 128 ? -14.156 0.865 12.172 1 78.12 128 HIS A CA 1
ATOM 1001 C C . HIS A 1 128 ? -12.836 0.95 12.93 1 78.12 128 HIS A C 1
ATOM 1003 O O . HIS A 1 128 ? -12.266 -0.076 13.305 1 78.12 128 HIS A O 1
ATOM 1009 N N . LEU A 1 129 ? -12.359 2.148 13.133 1 79.31 129 LEU A N 1
ATOM 1010 C CA . LEU A 1 129 ? -11.133 2.348 13.906 1 79.31 129 LEU A CA 1
ATOM 1011 C C . LEU A 1 129 ? -11.43 2.375 15.398 1 79.31 129 LEU A C 1
ATOM 1013 O O . LEU A 1 129 ? -10.703 1.759 16.188 1 79.31 129 LEU A O 1
ATOM 1017 N N . SER A 1 130 ? -12.414 3.045 15.781 1 82.25 130 SER A N 1
ATOM 1018 C CA . SER A 1 130 ? -12.891 3.129 17.156 1 82.25 130 SER A CA 1
ATOM 1019 C C . SER A 1 130 ? -14.367 3.492 17.203 1 82.25 130 SER A C 1
ATOM 1021 O O . SER A 1 130 ? -14.828 4.348 16.453 1 82.25 130 SER A O 1
ATOM 1023 N N . PRO A 1 131 ? -15.047 2.873 18.031 1 83.25 131 PRO A N 1
ATOM 1024 C CA . PRO A 1 131 ? -16.484 3.152 18.125 1 83.25 131 PRO A CA 1
ATOM 1025 C C . PRO A 1 131 ? -16.781 4.598 18.516 1 83.25 131 PRO A C 1
ATOM 1027 O O . PRO A 1 131 ? -17.875 5.102 18.25 1 83.25 131 PRO A O 1
ATOM 1030 N N . ASP A 1 132 ? -15.859 5.254 19.109 1 88.75 132 ASP A N 1
ATOM 1031 C CA . ASP A 1 132 ? -16.062 6.625 19.562 1 88.75 132 ASP A CA 1
ATOM 1032 C C . ASP A 1 132 ? -15.883 7.617 18.422 1 88.75 132 ASP A C 1
ATOM 1034 O O . ASP A 1 132 ? -16.203 8.805 18.562 1 88.75 132 ASP A O 1
ATOM 1038 N N . LEU A 1 133 ? -15.492 7.035 17.312 1 85.62 133 LEU A N 1
ATOM 1039 C CA . LEU A 1 133 ? -15.258 7.918 16.172 1 85.62 133 LEU A CA 1
ATOM 1040 C C . LEU A 1 133 ? -16.469 7.953 15.25 1 85.62 133 LEU A C 1
ATOM 1042 O O . LEU A 1 133 ? -17.484 7.301 15.523 1 85.62 133 LEU A O 1
ATOM 1046 N N . GLY A 1 134 ? -16.547 8.906 14.328 1 84.94 134 GLY A N 1
ATOM 1047 C CA . GLY A 1 134 ? -17.594 8.945 13.336 1 84.94 134 GLY A CA 1
ATOM 1048 C C . GLY A 1 134 ? -18.781 9.797 13.758 1 84.94 134 GLY A C 1
ATOM 1049 O O . GLY A 1 134 ? -19.891 9.633 13.227 1 84.94 134 GLY A O 1
ATOM 1050 N N . VAL A 1 135 ? -18.609 10.484 14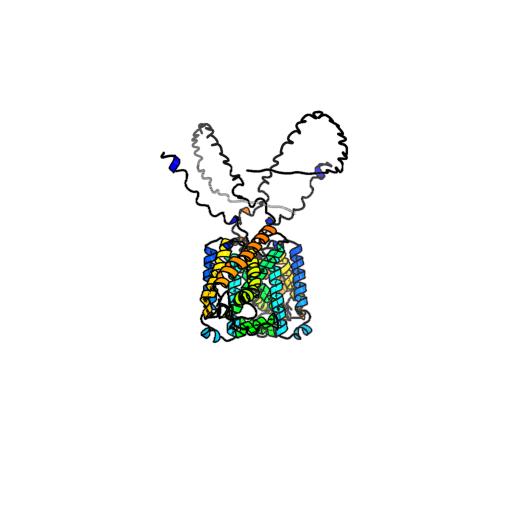.766 1 86.44 135 VAL A N 1
ATOM 1051 C CA . VAL A 1 135 ? -19.656 11.398 15.203 1 86.44 135 VAL A CA 1
ATOM 1052 C C . VAL A 1 135 ? -19.359 12.812 14.695 1 86.44 135 VAL A C 1
ATOM 1054 O O . VAL A 1 135 ? -18.203 13.148 14.438 1 86.44 135 VAL A O 1
ATOM 1057 N N . GLU A 1 136 ? -20.438 13.523 14.531 1 85.25 136 GLU A N 1
ATOM 1058 C CA . GLU A 1 136 ? -20.234 14.906 14.109 1 85.25 136 GLU A CA 1
ATOM 1059 C C . GLU A 1 136 ? -19.531 15.727 15.188 1 85.25 136 GLU A C 1
ATOM 1061 O O . GLU A 1 136 ? -19.938 15.695 16.359 1 85.25 136 GLU A O 1
ATOM 1066 N N . LEU A 1 137 ? -18.5 16.359 14.727 1 81.62 137 LEU A N 1
ATOM 1067 C CA . LEU A 1 137 ? -17.734 17.156 15.672 1 81.62 137 LEU A CA 1
ATOM 1068 C C . LEU A 1 137 ? -18.266 18.594 15.727 1 81.62 137 LEU A C 1
ATOM 1070 O O . LEU A 1 137 ? -18.734 19.109 14.719 1 81.62 137 LEU A O 1
ATOM 1074 N N . PRO A 1 138 ? -18.188 19.078 16.922 1 82.12 138 PRO A N 1
ATOM 1075 C CA . PRO A 1 138 ? -18.641 20.453 17.031 1 82.12 138 PRO A CA 1
ATOM 1076 C C . PRO A 1 138 ? -17.781 21.422 16.219 1 82.12 138 PRO A C 1
ATOM 1078 O O . PRO A 1 138 ? -16.562 21.25 16.125 1 82.12 138 PRO A O 1
ATOM 1081 N N . GLU A 1 139 ? -18.484 22.375 15.562 1 83.81 139 GLU A N 1
ATOM 1082 C CA . GLU A 1 139 ? -17.812 23.438 14.836 1 83.81 139 GLU A CA 1
ATOM 1083 C C . GLU A 1 139 ? -17.703 24.703 15.688 1 83.81 139 GLU A C 1
ATOM 1085 O O . GLU A 1 139 ? -18.656 25.062 16.391 1 83.81 139 GLU A O 1
ATOM 1090 N N . ARG A 1 140 ? -16.484 25.094 15.82 1 84.44 140 ARG A N 1
ATOM 1091 C CA . ARG A 1 140 ? -16.234 26.297 16.625 1 84.44 140 ARG A CA 1
ATOM 1092 C C . ARG A 1 140 ? -15.414 27.312 15.852 1 84.44 140 ARG A C 1
ATOM 1094 O O . ARG A 1 140 ? -14.469 26.953 15.156 1 84.44 140 ARG A O 1
ATOM 1101 N N . SER A 1 141 ? -15.914 28.562 15.922 1 85.62 141 SER A N 1
ATOM 1102 C CA . SER A 1 141 ? -15.109 29.641 15.375 1 85.62 141 SER A CA 1
ATOM 1103 C C . SER A 1 141 ? -14.102 30.172 16.391 1 85.62 141 SER A C 1
ATOM 1105 O O . SER A 1 141 ? -14.492 30.672 17.453 1 85.62 141 SER A O 1
ATOM 1107 N N . TYR A 1 142 ? -12.922 30.125 16.078 1 89.25 142 TYR A N 1
ATOM 1108 C CA . TYR A 1 142 ? -11.867 30.516 17 1 89.25 142 TYR A CA 1
ATOM 1109 C C . TYR A 1 142 ? -11.477 31.969 16.797 1 89.25 142 TYR A C 1
ATOM 1111 O O . TYR A 1 142 ? -10.695 32.531 17.578 1 89.25 142 TYR A O 1
ATOM 1119 N N . GLY A 1 143 ? -12.156 32.594 15.828 1 91.94 143 GLY A N 1
ATOM 1120 C CA . GLY A 1 143 ? -11.805 34 15.523 1 91.94 143 GLY A CA 1
ATOM 1121 C C . GLY A 1 143 ? -12.938 34.969 15.773 1 91.94 143 GLY A C 1
ATOM 1122 O O . GLY A 1 143 ? -12.961 36.062 15.203 1 91.94 143 GLY A O 1
ATOM 1123 N N . ALA A 1 144 ? -13.945 34.562 16.609 1 90.62 144 ALA A N 1
ATOM 1124 C CA . ALA A 1 144 ? -15.094 35.438 16.891 1 90.62 144 ALA A CA 1
ATOM 1125 C C . ALA A 1 144 ? -14.68 36.625 17.734 1 90.62 144 ALA A C 1
ATOM 1127 O O . ALA A 1 144 ? -15.18 37.75 17.547 1 90.62 144 ALA A O 1
ATOM 1128 N N . ASP A 1 145 ? -13.898 36.406 18.688 1 94.38 145 ASP A N 1
ATOM 1129 C CA . ASP A 1 145 ? -13.328 37.469 19.516 1 94.38 145 ASP A CA 1
ATOM 1130 C C . ASP A 1 145 ? -11.805 37.375 19.578 1 94.38 145 ASP A C 1
ATOM 1132 O O . ASP A 1 145 ? -11.266 36.5 20.25 1 94.38 145 ASP A O 1
ATOM 1136 N N . CYS A 1 146 ? -11.133 38.25 18.953 1 96 146 CYS A N 1
ATOM 1137 C CA . CYS A 1 146 ? -9.68 38.156 18.844 1 96 146 CYS A CA 1
ATOM 1138 C C . CYS A 1 146 ? -9.008 39.188 19.75 1 96 146 CYS A C 1
ATOM 1140 O O . CYS A 1 146 ? -7.816 39.469 19.594 1 96 146 CYS A O 1
ATOM 1142 N N . ARG A 1 147 ? -9.812 39.719 20.703 1 95.94 147 ARG A N 1
ATOM 1143 C CA . ARG A 1 147 ? -9.25 40.656 21.672 1 95.94 147 ARG A CA 1
ATOM 1144 C C . ARG A 1 147 ? -8.258 39.969 22.594 1 95.94 147 ARG A C 1
ATOM 1146 O O . ARG A 1 147 ? -8.531 38.875 23.109 1 95.94 147 ARG A O 1
ATOM 1153 N N . LEU A 1 148 ? -7.152 40.594 22.781 1 94.94 148 LEU A N 1
ATOM 1154 C CA . LEU A 1 148 ? -6.125 40.031 23.656 1 94.94 148 LEU A CA 1
ATOM 1155 C C . LEU A 1 148 ? -6.461 40.281 25.125 1 94.94 148 LEU A C 1
ATOM 1157 O O . LEU A 1 148 ? -6.148 39.438 25.984 1 94.94 148 LEU A O 1
ATOM 1161 N N . TYR A 1 149 ? -7.023 41.438 25.359 1 95.94 149 TYR A N 1
ATOM 1162 C CA . TYR A 1 149 ? -7.441 41.844 26.703 1 95.94 149 TYR A CA 1
ATOM 1163 C C . TYR A 1 149 ? -8.953 42.031 26.766 1 95.94 149 TYR A C 1
ATOM 1165 O O . TYR A 1 149 ? -9.516 42.844 26.047 1 95.94 149 TYR A O 1
ATOM 1173 N N . VAL A 1 150 ? -9.625 41.219 27.672 1 95.56 150 VAL A N 1
ATOM 1174 C CA . VAL A 1 150 ? -11.078 41.219 27.844 1 95.56 150 VAL A CA 1
ATOM 1175 C C . VAL A 1 150 ? -11.422 41.594 29.281 1 95.56 150 VAL A C 1
ATOM 1177 O O . VAL A 1 150 ? -11.781 40.688 30.078 1 95.56 150 VAL A O 1
ATOM 1180 N N . PRO A 1 151 ? -11.516 42.875 29.547 1 94.06 151 PRO A N 1
ATOM 1181 C CA . PRO A 1 151 ? -11.703 43.281 30.938 1 94.06 151 PRO A CA 1
ATOM 1182 C C . PRO A 1 151 ? -13.062 42.875 31.5 1 94.06 151 PRO A C 1
ATOM 1184 O O . PRO A 1 151 ? -13.203 42.719 32.719 1 94.06 151 PRO A O 1
ATOM 1187 N N . GLU A 1 152 ? -13.977 42.656 30.672 1 94.88 152 GLU A N 1
ATOM 1188 C CA . GLU A 1 152 ? -15.336 42.344 31.109 1 94.88 152 GLU A CA 1
ATOM 1189 C C . GLU A 1 152 ? -15.43 40.906 31.594 1 94.88 152 GLU A C 1
ATOM 1191 O O . GLU A 1 152 ? -16.391 40.531 32.281 1 94.88 152 GLU A O 1
ATOM 1196 N N . ASN A 1 153 ? -14.477 40.094 31.188 1 93.44 153 ASN A N 1
ATOM 1197 C CA . ASN A 1 153 ? -14.508 38.719 31.641 1 93.44 153 ASN A CA 1
ATOM 1198 C C . ASN A 1 153 ? -14.086 38.594 33.094 1 93.44 153 ASN A C 1
ATOM 1200 O O . ASN A 1 153 ? -12.977 39 33.469 1 93.44 153 ASN A O 1
ATOM 1204 N N . PRO A 1 154 ? -14.844 38.156 33.906 1 92.69 154 PRO A N 1
ATOM 1205 C CA . PRO A 1 154 ? -14.562 38.125 35.344 1 92.69 154 PRO A CA 1
ATOM 1206 C C . PRO A 1 154 ? -13.508 37.094 35.75 1 92.69 154 PRO A C 1
ATOM 1208 O O . PRO A 1 154 ? -12.828 37.25 36.75 1 92.69 154 PRO A O 1
ATOM 1211 N N . LYS A 1 155 ? -13.344 36.125 35 1 93.12 155 LYS A N 1
ATOM 1212 C CA . LYS A 1 155 ? -12.453 35 35.375 1 93.12 155 LYS A CA 1
ATOM 1213 C C . LYS A 1 155 ? -11.023 35.281 34.906 1 93.12 155 LYS A C 1
ATOM 1215 O O . LYS A 1 155 ? -10.07 35.062 35.656 1 93.12 155 LYS A O 1
ATOM 1220 N N . ASN A 1 156 ? -10.914 35.719 33.688 1 93.38 156 ASN A N 1
ATOM 1221 C CA . ASN A 1 156 ? -9.594 35.906 33.094 1 93.38 156 ASN A CA 1
ATOM 1222 C C . ASN A 1 156 ? -9.617 37.031 32.062 1 93.38 156 ASN A C 1
ATOM 1224 O O . ASN A 1 156 ? -10.297 36.938 31.031 1 93.38 156 ASN A O 1
ATOM 1228 N N . LYS A 1 157 ? -8.828 38.031 32.375 1 95.69 157 LYS A N 1
ATOM 1229 C CA . LYS A 1 157 ? -8.805 39.188 31.484 1 95.69 157 LYS A CA 1
ATOM 1230 C C . LYS A 1 157 ? -8.109 38.875 30.156 1 95.69 157 LYS A C 1
ATOM 1232 O O . LYS A 1 157 ? -8.211 39.625 29.203 1 95.69 157 LYS A O 1
ATOM 1237 N N . PHE A 1 158 ? -7.402 37.719 30.125 1 96.38 158 PHE A N 1
ATOM 1238 C CA . PHE A 1 158 ? -6.742 37.25 28.922 1 96.38 158 PHE A CA 1
ATOM 1239 C C . PHE A 1 158 ? -7.328 35.906 28.484 1 96.38 158 PHE A C 1
ATOM 1241 O O . PHE A 1 158 ? -6.59 35 28.078 1 96.38 158 PHE A O 1
ATOM 1248 N N . ILE A 1 159 ? -8.586 35.781 28.5 1 94.81 159 ILE A N 1
ATOM 1249 C CA . ILE A 1 159 ? -9.312 34.531 28.328 1 94.81 159 ILE A CA 1
ATOM 1250 C C . ILE A 1 159 ? -9.094 34 26.922 1 94.81 159 ILE A C 1
ATOM 1252 O O . ILE A 1 159 ? -8.938 32.781 26.734 1 94.81 159 ILE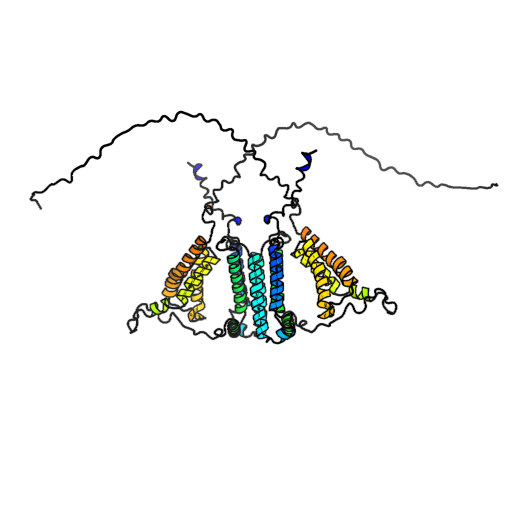 A O 1
ATOM 1256 N N . ASN A 1 160 ? -9.055 34.844 25.891 1 94.94 160 ASN A N 1
ATOM 1257 C CA . ASN A 1 160 ? -8.883 34.375 24.516 1 94.94 160 ASN A CA 1
ATOM 1258 C C . ASN A 1 160 ? -7.52 33.75 24.297 1 94.94 160 ASN A C 1
ATOM 1260 O O . ASN A 1 160 ? -7.414 32.688 23.656 1 94.94 160 ASN A O 1
ATOM 1264 N N . ILE A 1 161 ? -6.543 34.344 24.859 1 94.31 161 ILE A N 1
ATOM 1265 C CA . ILE A 1 161 ? -5.191 33.812 24.75 1 94.31 161 ILE A CA 1
ATOM 1266 C C . ILE A 1 161 ? -5.094 32.5 25.531 1 94.31 161 ILE A C 1
ATOM 1268 O O . ILE A 1 161 ? -4.531 31.516 25.031 1 94.31 161 ILE A O 1
ATOM 1272 N N . TYR A 1 162 ? -5.602 32.562 26.703 1 94.69 162 TYR A N 1
ATOM 1273 C CA . TYR A 1 162 ? -5.574 31.406 27.578 1 94.69 162 TYR A CA 1
ATOM 1274 C C . TYR A 1 162 ? -6.25 30.203 26.922 1 94.69 162 TYR A C 1
ATOM 1276 O O . TYR A 1 162 ? -5.691 29.109 26.891 1 94.69 162 TYR A O 1
ATOM 1284 N N . GLU A 1 163 ? -7.363 30.406 26.359 1 92.88 163 GLU A N 1
ATOM 1285 C CA . GLU A 1 163 ? -8.125 29.328 25.75 1 92.88 163 GLU A CA 1
ATOM 1286 C C . GLU A 1 163 ? -7.418 28.797 24.5 1 92.88 163 GLU A C 1
ATOM 1288 O O . GLU A 1 163 ? -7.504 27.609 24.188 1 92.88 163 GLU A O 1
ATOM 1293 N N . THR A 1 164 ? -6.754 29.609 23.828 1 94.5 164 THR A N 1
ATOM 1294 C CA . THR A 1 164 ? -6.043 29.188 22.625 1 94.5 164 THR A CA 1
ATOM 1295 C C . THR A 1 164 ? -4.785 28.406 23 1 94.5 164 THR A C 1
ATOM 1297 O O . THR A 1 164 ? -4.496 27.375 22.391 1 94.5 164 THR A O 1
ATOM 1300 N N . LEU A 1 165 ? -4.082 28.844 24.016 1 94.06 165 LEU A N 1
ATOM 1301 C CA . LEU A 1 165 ? -2.842 28.203 24.438 1 94.06 165 LEU A CA 1
ATOM 1302 C C . LEU A 1 165 ? -3.109 26.812 25.016 1 94.06 165 LEU A C 1
ATOM 1304 O O . LEU A 1 165 ? -2.279 25.906 24.875 1 94.06 165 LEU A O 1
ATOM 1308 N N . PHE A 1 166 ? -4.148 26.625 25.578 1 93.75 166 PHE A N 1
ATOM 1309 C CA . PHE A 1 166 ? -4.418 25.359 26.266 1 93.75 166 PHE A CA 1
ATOM 1310 C C . PHE A 1 166 ? -5.43 24.531 25.484 1 93.75 166 PHE A C 1
ATOM 1312 O O . PHE A 1 166 ? -6.098 23.672 26.062 1 93.75 166 PHE A O 1
ATOM 1319 N N . ASP A 1 167 ? -5.492 24.875 24.312 1 91.94 167 ASP A N 1
ATOM 1320 C CA . ASP A 1 167 ? -6.289 24.078 23.391 1 91.94 167 ASP A CA 1
ATOM 1321 C C . ASP A 1 167 ? -5.5 22.875 22.875 1 91.94 167 ASP A C 1
ATOM 1323 O O . ASP A 1 167 ? -4.266 22.906 22.844 1 91.94 167 ASP A O 1
ATOM 1327 N N . GLU A 1 168 ? -6.23 21.844 22.406 1 90.62 168 GLU A N 1
ATOM 1328 C CA . GLU A 1 168 ? -5.613 20.625 21.922 1 90.62 168 GLU A CA 1
ATOM 1329 C C . GLU A 1 168 ? -4.801 20.875 20.656 1 90.62 168 GLU A C 1
ATOM 1331 O O . GLU A 1 168 ? -3.875 20.125 20.344 1 90.62 168 GLU A O 1
ATOM 1336 N N . PHE A 1 169 ? -5.016 21.938 19.969 1 93.75 169 PHE A N 1
ATOM 1337 C CA . PHE A 1 169 ? -4.391 22.219 18.672 1 93.75 169 PHE A CA 1
ATOM 1338 C C . PHE A 1 169 ? -2.938 22.625 18.859 1 93.75 169 PHE A C 1
ATOM 1340 O O . PHE A 1 169 ? -2.131 22.516 17.938 1 93.75 169 PHE A O 1
ATOM 1347 N N . VAL A 1 170 ? -2.652 23.125 20.047 1 96.19 170 VAL A N 1
ATOM 1348 C CA . VAL A 1 170 ? -1.26 23.469 20.312 1 96.19 170 VAL A CA 1
ATOM 1349 C C . VAL A 1 170 ? -0.399 22.219 20.25 1 96.19 170 VAL A C 1
ATOM 1351 O O . VAL A 1 170 ? 0.628 22.188 19.578 1 96.19 170 VAL A O 1
ATOM 1354 N N . VAL A 1 171 ? -0.844 21.219 20.906 1 96.94 171 VAL A N 1
ATOM 1355 C CA . VAL A 1 171 ? -0.12 19.953 20.922 1 96.94 171 VAL A CA 1
ATOM 1356 C C . VAL A 1 171 ? -0.103 19.344 19.531 1 96.94 171 VAL A C 1
ATOM 1358 O O . VAL A 1 171 ? 0.923 18.828 19.078 1 96.94 171 VAL A O 1
ATOM 1361 N N . ALA A 1 172 ? -1.178 19.484 18.844 1 96.5 172 ALA A N 1
ATOM 1362 C CA . ALA A 1 172 ? -1.288 18.922 17.484 1 96.5 172 ALA A CA 1
ATOM 1363 C C . ALA A 1 172 ? -0.311 19.594 16.531 1 96.5 172 ALA A C 1
ATOM 1365 O O . ALA A 1 172 ? 0.314 18.938 15.703 1 96.5 172 ALA A O 1
ATOM 1366 N N . HIS A 1 173 ? -0.182 20.844 16.625 1 97.81 173 HIS A N 1
ATOM 1367 C CA . HIS A 1 173 ? 0.76 21.578 15.773 1 97.81 173 HIS A CA 1
ATOM 1368 C C . HIS A 1 173 ? 2.197 21.141 16.062 1 97.81 173 HIS A C 1
ATOM 1370 O O . HIS A 1 173 ? 2.955 20.844 15.141 1 97.81 173 HIS A O 1
ATOM 1376 N N . VAL A 1 174 ? 2.5 21.078 17.312 1 98.19 174 VAL A N 1
ATOM 1377 C CA . VAL A 1 174 ? 3.875 20.766 17.688 1 98.19 174 VAL A CA 1
ATOM 1378 C C . VAL A 1 174 ? 4.223 19.344 17.25 1 98.19 174 VAL A C 1
ATOM 1380 O O . VAL A 1 174 ? 5.215 19.125 16.547 1 98.19 174 VAL A O 1
ATOM 1383 N N . LEU A 1 175 ? 3.42 18.406 17.531 1 97.94 175 LEU A N 1
ATOM 1384 C CA . LEU A 1 175 ? 3.697 17.016 17.203 1 97.94 175 LEU A CA 1
ATOM 1385 C C . LEU A 1 175 ? 3.582 16.781 15.703 1 97.94 175 LEU A C 1
ATOM 1387 O O . LEU A 1 175 ? 4.359 16.016 15.125 1 97.94 175 LEU A O 1
ATOM 1391 N N . GLY A 1 176 ? 2.664 17.422 15.141 1 97.94 176 GLY A N 1
ATOM 1392 C CA . GLY A 1 176 ? 2.486 17.297 13.703 1 97.94 176 GLY A CA 1
ATOM 1393 C C . GLY A 1 176 ? 3.688 17.766 12.906 1 97.94 176 GLY A C 1
ATOM 1394 O O . GLY A 1 176 ? 4.156 17.062 12.008 1 97.94 176 GLY A O 1
ATOM 1395 N N . TRP A 1 177 ? 4.168 18.875 13.234 1 98.25 177 TRP A N 1
ATOM 1396 C CA . TRP A 1 177 ? 5.289 19.438 12.484 1 98.25 177 TRP A CA 1
ATOM 1397 C C . TRP A 1 177 ? 6.598 18.766 12.883 1 98.25 177 TRP A C 1
ATOM 1399 O O . TRP A 1 177 ? 7.551 18.734 12.094 1 98.25 177 TRP A O 1
ATOM 1409 N N . TRP A 1 178 ? 6.648 18.266 14.156 1 97.81 178 TRP A N 1
ATOM 1410 C CA . TRP A 1 178 ? 7.766 17.391 14.508 1 97.81 178 TRP A CA 1
ATOM 1411 C C . TRP A 1 178 ? 7.824 16.188 13.578 1 97.81 178 TRP A C 1
ATOM 1413 O O . TRP A 1 178 ? 8.875 15.867 13.023 1 97.81 178 TRP A O 1
ATOM 1423 N N . GLY A 1 179 ? 6.684 15.523 13.43 1 95.94 179 GLY A N 1
ATOM 1424 C CA . GLY A 1 179 ? 6.613 14.359 12.562 1 95.94 179 GLY A CA 1
ATOM 1425 C C . GLY A 1 179 ? 6.922 14.68 11.109 1 95.94 179 GLY A C 1
ATOM 1426 O O . GLY A 1 179 ? 7.672 13.953 10.453 1 95.94 179 GLY A O 1
ATOM 1427 N N . LYS A 1 180 ? 6.379 15.727 10.641 1 95.56 180 LYS A N 1
ATOM 1428 C CA . LYS A 1 180 ? 6.645 16.141 9.266 1 95.56 180 LYS A CA 1
ATOM 1429 C C . LYS A 1 180 ? 8.133 16.422 9.055 1 95.56 180 LYS A C 1
ATOM 1431 O O . LYS A 1 180 ? 8.688 16.094 8.008 1 95.56 180 LYS A O 1
ATOM 1436 N N . ALA A 1 181 ? 8.68 17.031 10.023 1 95.06 181 ALA A N 1
ATOM 1437 C CA . ALA A 1 181 ? 10.102 17.344 9.922 1 95.06 181 ALA A CA 1
ATOM 1438 C C . ALA A 1 181 ? 10.953 16.078 9.875 1 95.06 181 ALA A C 1
ATOM 1440 O O . ALA A 1 181 ? 11.906 15.984 9.102 1 95.06 181 ALA A O 1
ATOM 1441 N N . VAL A 1 182 ? 10.586 15.141 10.648 1 90.81 182 VAL A N 1
ATOM 1442 C CA . VAL A 1 182 ? 11.32 13.883 10.664 1 90.81 182 VAL A CA 1
ATOM 1443 C C . VAL A 1 182 ? 11.164 13.172 9.328 1 90.81 182 VAL A C 1
ATOM 1445 O O . VAL A 1 182 ? 12.102 12.531 8.844 1 90.81 182 VAL A O 1
ATOM 1448 N N . MET A 1 183 ? 10.094 13.398 8.695 1 89.5 183 MET A N 1
ATOM 1449 C CA . MET A 1 183 ? 9.797 12.695 7.449 1 89.5 183 MET A CA 1
ATOM 1450 C C . MET A 1 183 ? 10.375 13.43 6.25 1 89.5 183 MET A C 1
ATOM 1452 O O . MET A 1 183 ? 10.969 12.82 5.363 1 89.5 183 MET A O 1
ATOM 1456 N N . ILE A 1 184 ? 10.25 14.656 6.152 1 86.88 184 ILE A N 1
ATOM 1457 C CA . ILE A 1 184 ? 10.586 15.453 4.973 1 86.88 184 ILE A CA 1
ATOM 1458 C C . ILE A 1 184 ? 12.062 15.852 5.031 1 86.88 184 ILE A C 1
ATOM 1460 O O . ILE A 1 184 ? 12.75 15.844 4.008 1 86.88 184 ILE A O 1
ATOM 1464 N N . ARG A 1 185 ? 12.562 16.266 6.184 1 87.38 185 ARG A N 1
ATOM 1465 C CA . ARG A 1 185 ? 13.969 16.547 6.484 1 87.38 185 ARG A CA 1
ATOM 1466 C C . ARG A 1 185 ? 14.508 17.641 5.578 1 87.38 185 ARG A C 1
ATOM 1468 O O . ARG A 1 185 ? 15.656 17.594 5.145 1 87.38 185 ARG A O 1
ATOM 1475 N N . ASN A 1 186 ? 13.727 18.547 5.105 1 84.81 186 ASN A N 1
ATOM 1476 C CA . ASN A 1 186 ? 14.07 19.734 4.332 1 84.81 186 ASN A CA 1
ATOM 1477 C C . ASN A 1 186 ? 13.461 20.984 4.938 1 84.81 186 ASN A C 1
ATOM 1479 O O . ASN A 1 186 ? 12.25 21.203 4.855 1 84.81 186 ASN A O 1
ATOM 1483 N N . GLN A 1 187 ? 14.297 21.844 5.418 1 89.5 187 GLN A N 1
ATOM 1484 C CA . GLN A 1 187 ? 13.875 23.016 6.18 1 89.5 187 GLN A CA 1
ATOM 1485 C C . GLN A 1 187 ? 13.062 23.969 5.316 1 89.5 187 GLN A C 1
ATOM 1487 O O . GLN A 1 187 ? 11.992 24.422 5.723 1 89.5 187 GLN A O 1
ATOM 1492 N N . ALA A 1 188 ? 13.578 24.234 4.168 1 87.88 188 ALA A N 1
ATOM 1493 C CA . ALA A 1 188 ? 12.898 25.172 3.285 1 87.88 188 ALA A CA 1
ATOM 1494 C C . ALA A 1 188 ? 11.5 24.688 2.934 1 87.88 188 ALA A C 1
ATOM 1496 O O . ALA A 1 188 ? 10.531 25.453 2.984 1 87.88 188 ALA A O 1
ATOM 1497 N N . LEU A 1 189 ? 11.477 23.438 2.605 1 87.81 189 LEU A N 1
ATOM 1498 C CA . LEU A 1 189 ? 10.18 22.875 2.232 1 87.81 189 LEU A CA 1
ATOM 1499 C C . LEU A 1 189 ? 9.227 22.875 3.422 1 87.81 189 LEU A C 1
ATOM 1501 O O . LEU A 1 189 ? 8.031 23.141 3.266 1 87.81 189 LEU A O 1
ATOM 1505 N N . LEU A 1 190 ? 9.727 22.609 4.59 1 94.75 190 LEU A N 1
ATOM 1506 C CA . LEU A 1 190 ? 8.906 22.594 5.801 1 94.75 190 LEU A CA 1
ATOM 1507 C C . LEU A 1 190 ? 8.32 23.969 6.09 1 94.75 190 LEU A C 1
ATOM 1509 O O . LEU A 1 190 ? 7.148 24.078 6.457 1 94.75 190 LEU A O 1
ATOM 1513 N N . TRP A 1 191 ? 9.062 24.953 5.875 1 95.81 191 TRP A N 1
ATOM 1514 C CA . TRP A 1 191 ? 8.578 26.312 6.125 1 95.81 191 TRP A CA 1
ATOM 1515 C C . TRP A 1 191 ? 7.535 26.719 5.086 1 95.81 191 TRP A C 1
ATOM 1517 O O . TRP A 1 191 ? 6.539 27.359 5.422 1 95.81 191 TRP A O 1
ATOM 1527 N N . VAL A 1 192 ? 7.797 26.344 3.857 1 92.31 192 VAL A N 1
ATOM 1528 C CA . VAL A 1 192 ? 6.816 26.625 2.812 1 92.31 192 VAL A CA 1
ATOM 1529 C C . VAL A 1 192 ? 5.496 25.938 3.146 1 92.31 192 VAL A C 1
ATOM 1531 O O . VAL A 1 192 ? 4.426 26.531 3.018 1 92.31 192 VAL A O 1
ATOM 1534 N N . LEU A 1 193 ? 5.633 24.703 3.627 1 93.81 193 LEU A N 1
ATOM 1535 C CA . LEU A 1 193 ? 4.434 23.953 3.975 1 93.81 193 LEU A CA 1
ATOM 1536 C C . LEU A 1 193 ? 3.76 24.547 5.207 1 93.81 193 LEU A C 1
ATOM 1538 O O . LEU A 1 193 ? 2.529 24.609 5.277 1 93.81 193 LEU A O 1
ATOM 1542 N N . SER A 1 194 ? 4.48 24.953 6.133 1 97.94 194 SER A N 1
ATOM 1543 C CA . SER A 1 194 ? 3.949 25.562 7.352 1 97.94 194 SER A CA 1
ATOM 1544 C C . SER A 1 194 ? 3.15 26.828 7.043 1 97.94 194 SER A C 1
ATOM 1546 O O . SER A 1 194 ? 1.995 26.953 7.453 1 97.94 194 SER A O 1
ATOM 1548 N N . ILE A 1 195 ? 3.748 27.656 6.324 1 97.38 195 ILE A N 1
ATOM 1549 C CA . ILE A 1 195 ? 3.084 28.906 5.945 1 97.38 195 ILE A CA 1
ATOM 1550 C C . ILE A 1 195 ? 1.909 28.594 5.016 1 97.38 195 ILE A C 1
ATOM 1552 O O . ILE A 1 195 ? 0.822 29.156 5.176 1 97.38 195 ILE A O 1
ATOM 1556 N N . GLY A 1 196 ? 2.146 27.719 4.113 1 95.31 196 GLY A N 1
ATOM 1557 C CA . GLY A 1 196 ? 1.101 27.328 3.18 1 95.31 196 GLY A CA 1
ATOM 1558 C C . GLY A 1 196 ? -0.132 26.781 3.865 1 95.31 196 GLY A C 1
ATOM 1559 O O . GLY A 1 196 ? -1.259 27.047 3.447 1 95.31 196 GLY A O 1
ATOM 1560 N N . PHE A 1 197 ? 0.065 26.016 4.836 1 95.06 197 PHE A N 1
ATOM 1561 C CA . PHE A 1 197 ? -1.042 25.422 5.57 1 95.06 197 PHE A CA 1
ATOM 1562 C C . PHE A 1 197 ? -1.912 26.484 6.215 1 95.06 197 PHE A C 1
ATOM 1564 O O . PHE A 1 197 ? -3.141 26.406 6.164 1 95.06 197 PHE A O 1
ATOM 1571 N N . GLU A 1 198 ? -1.34 27.469 6.867 1 95.94 198 GLU A N 1
ATOM 1572 C CA . GLU A 1 198 ? -2.1 28.547 7.488 1 95.94 198 GLU A CA 1
ATOM 1573 C C . GLU A 1 198 ? -2.844 29.375 6.445 1 95.94 198 GLU A C 1
ATOM 1575 O O . GLU A 1 198 ? -3.973 29.812 6.68 1 95.94 198 GLU A O 1
ATOM 1580 N N . LEU A 1 199 ? -2.186 29.531 5.293 1 94.69 199 LEU A N 1
ATOM 1581 C CA . LEU A 1 199 ? -2.844 30.25 4.211 1 94.69 199 LEU A CA 1
ATOM 1582 C C . LEU A 1 199 ? -4.043 29.469 3.684 1 94.69 199 LEU A C 1
ATOM 1584 O O . LEU A 1 199 ? -5.066 30.062 3.334 1 94.69 199 LEU A O 1
ATOM 1588 N N . MET A 1 200 ? -3.895 28.219 3.615 1 91.75 200 MET A N 1
ATOM 1589 C CA . MET A 1 200 ? -5.004 27.375 3.174 1 91.75 200 MET A CA 1
ATOM 1590 C C . MET A 1 200 ? -6.18 27.484 4.137 1 91.75 200 MET A C 1
ATOM 1592 O O . MET A 1 200 ? -7.336 27.531 3.709 1 91.75 200 MET A O 1
ATOM 1596 N N . GLU A 1 201 ? -5.863 27.484 5.402 1 93.44 201 GLU A N 1
ATOM 1597 C CA . GLU A 1 201 ? -6.934 27.641 6.383 1 93.44 201 GLU A CA 1
ATOM 1598 C C . GLU A 1 201 ? -7.66 28.969 6.203 1 93.44 201 GLU A C 1
ATOM 1600 O O . GLU A 1 201 ? -8.891 29.031 6.262 1 93.44 201 GLU A O 1
ATOM 1605 N N . LEU A 1 202 ? -6.922 29.953 5.984 1 92.56 202 LEU A N 1
ATOM 1606 C CA . LEU A 1 202 ? -7.508 31.266 5.762 1 92.56 202 LEU A CA 1
ATOM 1607 C C . LEU A 1 202 ? -8.367 31.266 4.504 1 92.56 202 LEU A C 1
ATOM 1609 O O . LEU A 1 202 ? -9.461 31.828 4.496 1 92.56 202 LEU A O 1
ATOM 1613 N N . THR A 1 203 ? -7.949 30.594 3.494 1 90.06 203 THR A N 1
ATOM 1614 C CA . THR A 1 203 ? -8.648 30.547 2.215 1 90.06 203 THR A CA 1
ATOM 1615 C C . THR A 1 203 ? -9.969 29.797 2.348 1 90.06 203 THR A C 1
ATOM 1617 O O . THR A 1 203 ? -10.969 30.172 1.748 1 90.06 203 THR A O 1
ATOM 1620 N N . PHE A 1 204 ? -10.016 28.797 3.201 1 87.69 204 PHE A N 1
ATOM 1621 C CA . PHE A 1 204 ? -11.188 27.922 3.24 1 87.69 204 PHE A CA 1
ATOM 1622 C C . PHE A 1 204 ? -12 28.172 4.508 1 87.69 204 PHE A C 1
ATOM 1624 O O . PHE A 1 204 ? -12.844 27.344 4.879 1 87.69 204 PHE A O 1
ATOM 1631 N N . ARG A 1 205 ? -11.719 29.234 5.152 1 90.88 205 ARG A N 1
ATOM 1632 C CA . ARG A 1 205 ? -12.438 29.531 6.391 1 90.88 205 ARG A CA 1
ATOM 1633 C C . ARG A 1 205 ? -13.93 29.656 6.141 1 90.88 205 ARG A C 1
ATOM 1635 O O . ARG A 1 205 ? -14.734 29.5 7.059 1 90.88 205 ARG A O 1
ATOM 1642 N N . HIS A 1 206 ? -14.359 29.953 4.906 1 87.75 206 HIS A N 1
ATOM 1643 C CA . HIS A 1 206 ? -15.781 30.078 4.582 1 87.75 206 HIS A CA 1
ATOM 1644 C C . HIS A 1 206 ? -16.438 28.703 4.516 1 87.75 206 HIS A C 1
ATOM 1646 O O . HIS A 1 206 ? -17.672 28.594 4.641 1 87.75 206 HIS A O 1
ATOM 1652 N N . MET A 1 207 ? -15.648 27.688 4.348 1 80.94 207 MET A N 1
ATOM 1653 C CA . MET A 1 207 ? -16.188 26.328 4.25 1 80.94 207 MET A CA 1
ATOM 1654 C C . MET A 1 207 ? -16.297 25.688 5.625 1 80.94 207 MET A C 1
ATOM 1656 O O . MET A 1 207 ? -17.219 24.906 5.883 1 80.94 207 MET A O 1
ATOM 1660 N N . LEU A 1 208 ? -15.391 25.984 6.48 1 86.69 208 LEU A N 1
ATOM 1661 C CA . LEU A 1 208 ? -15.336 25.406 7.816 1 86.69 208 LEU A CA 1
ATOM 1662 C C . LEU A 1 208 ? -15.008 26.469 8.859 1 86.69 208 LEU A C 1
ATOM 1664 O O . LEU A 1 208 ? -13.898 27 8.883 1 86.69 208 LEU A O 1
ATOM 1668 N N . PRO A 1 209 ? -15.922 26.641 9.766 1 89.81 209 PRO A N 1
ATOM 1669 C CA . PRO A 1 209 ? -15.734 27.703 10.766 1 89.81 209 PRO A CA 1
ATOM 1670 C C . PRO A 1 209 ? -14.492 27.484 11.625 1 89.81 209 PRO A C 1
ATOM 1672 O O . PRO A 1 209 ? -13.898 28.438 12.125 1 89.81 209 PRO A O 1
ATOM 1675 N N . ASN A 1 210 ? -14.062 26.266 11.758 1 89.56 210 ASN A N 1
ATOM 1676 C CA . ASN A 1 210 ? -12.883 25.953 12.547 1 89.56 210 ASN A CA 1
ATOM 1677 C C . ASN A 1 210 ? -11.625 26.594 11.969 1 89.56 210 ASN A C 1
ATOM 1679 O O . ASN A 1 210 ? -10.633 26.781 12.68 1 89.56 210 ASN A O 1
ATOM 1683 N N . PHE A 1 211 ? -11.734 26.984 10.719 1 91.94 211 PHE A N 1
ATOM 1684 C CA . PHE A 1 211 ? -10.57 27.547 10.039 1 91.94 211 PHE A CA 1
ATOM 1685 C C . PHE A 1 211 ? -10.469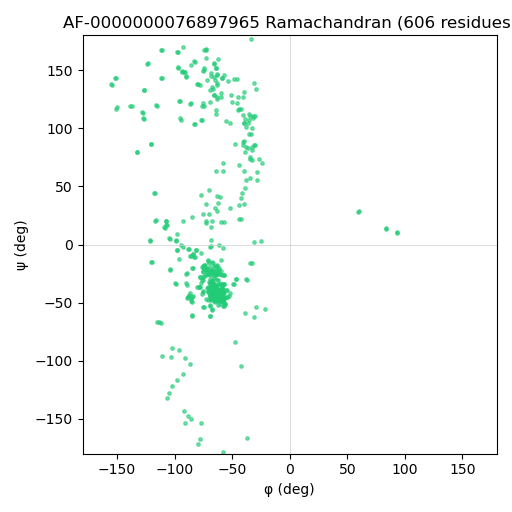 29.047 10.297 1 91.94 211 PHE A C 1
ATOM 1687 O O . PHE A 1 211 ? -9.453 29.672 9.984 1 91.94 211 PHE A O 1
ATOM 1694 N N . ASN A 1 212 ? -11.539 29.562 10.891 1 93.5 212 ASN A N 1
ATOM 1695 C CA . ASN A 1 212 ? -11.508 30.969 11.25 1 93.5 212 ASN A CA 1
ATOM 1696 C C . ASN A 1 212 ? -10.789 31.203 12.57 1 93.5 212 ASN A C 1
ATOM 1698 O O . ASN A 1 212 ? -11.367 31.016 13.641 1 93.5 212 ASN A O 1
ATOM 1702 N N . GLU A 1 213 ? -9.68 31.641 12.414 1 94.62 213 GLU A N 1
ATOM 1703 C CA . GLU A 1 213 ? -8.852 31.875 13.594 1 94.62 213 GLU A CA 1
ATOM 1704 C C . GLU A 1 213 ? -8.383 33.312 13.664 1 94.62 213 GLU A C 1
ATOM 1706 O O . GLU A 1 213 ? -8.398 34.031 12.656 1 94.62 213 GLU A O 1
ATOM 1711 N N . CYS A 1 214 ? -8.078 33.719 14.93 1 95.38 214 CYS A N 1
ATOM 1712 C CA . CYS A 1 214 ? -7.469 35.031 15.102 1 95.38 214 CYS A CA 1
ATOM 1713 C C . CYS A 1 214 ? -6.102 35.094 14.43 1 95.38 214 CYS A C 1
ATOM 1715 O O . CYS A 1 214 ? -5.371 34.094 14.422 1 95.38 214 CYS A O 1
ATOM 1717 N N . TRP A 1 215 ? -5.715 36.281 13.875 1 95.12 215 TRP A N 1
ATOM 1718 C CA . TRP A 1 215 ? -4.461 36.438 13.148 1 95.12 215 TRP A CA 1
ATOM 1719 C C . TRP A 1 215 ? -3.271 36.062 14.023 1 95.12 215 TRP A C 1
ATOM 1721 O O . TRP A 1 215 ? -2.301 35.469 13.547 1 95.12 215 TRP A O 1
ATOM 1731 N N . TRP A 1 216 ? -3.234 36.438 15.305 1 96.56 216 TRP A N 1
ATOM 1732 C CA . TRP A 1 216 ? -2.121 36.125 16.203 1 96.56 216 TRP A CA 1
ATOM 1733 C C . TRP A 1 216 ? -2.055 34.656 16.516 1 96.56 216 TRP A C 1
ATOM 1735 O O . TRP A 1 216 ? -0.993 34.125 16.875 1 96.56 216 TRP A O 1
ATOM 1745 N N . ASP A 1 217 ? -3.176 33.969 16.438 1 96.69 217 ASP A N 1
ATOM 1746 C CA . ASP A 1 217 ? -3.189 32.531 16.562 1 96.69 217 ASP A CA 1
ATOM 1747 C C . ASP A 1 217 ? -2.502 31.859 15.367 1 96.69 217 ASP A C 1
ATOM 1749 O O . ASP A 1 217 ? -1.57 31.062 15.539 1 96.69 217 ASP A O 1
ATOM 1753 N N . SER A 1 218 ? -2.842 32.281 14.203 1 96.25 218 SER A N 1
ATOM 1754 C CA . SER A 1 218 ? -2.316 31.688 12.977 1 96.25 218 SER A CA 1
ATOM 1755 C C . SER A 1 218 ? -0.847 32.031 12.781 1 96.25 218 SER A C 1
ATOM 1757 O O . SER A 1 218 ? -0.016 31.156 12.547 1 96.25 218 SER A O 1
ATOM 1759 N N . ILE A 1 219 ? -0.506 33.25 12.93 1 96.75 219 ILE A N 1
ATOM 1760 C CA . ILE A 1 219 ? 0.829 33.719 12.562 1 96.75 219 ILE A CA 1
ATOM 1761 C C . ILE A 1 219 ? 1.789 33.5 13.734 1 96.75 219 ILE A C 1
ATOM 1763 O O . ILE A 1 219 ? 2.84 32.875 13.562 1 96.75 219 ILE A O 1
ATOM 1767 N N . ILE A 1 220 ? 1.447 33.875 14.875 1 97.06 220 ILE A N 1
ATOM 1768 C CA . ILE A 1 220 ? 2.367 33.844 16 1 97.06 220 ILE A CA 1
ATOM 1769 C C . ILE A 1 220 ? 2.363 32.438 16.641 1 97.06 220 ILE A C 1
ATOM 1771 O O . ILE A 1 220 ? 3.391 31.766 16.656 1 97.06 220 ILE A O 1
ATOM 1775 N N . LEU A 1 221 ? 1.231 32.031 17.109 1 97.38 221 LEU A N 1
ATOM 1776 C CA . LEU A 1 221 ? 1.197 30.781 17.844 1 97.38 221 LEU A CA 1
ATOM 1777 C C . LEU A 1 221 ? 1.455 29.594 16.922 1 97.38 221 LEU A C 1
ATOM 1779 O O . LEU A 1 221 ? 2.348 28.781 17.172 1 97.38 221 LEU A O 1
ATOM 1783 N N . ASP A 1 222 ? 0.692 29.484 15.789 1 98.12 222 ASP A N 1
ATOM 1784 C CA . ASP A 1 222 ? 0.828 28.328 14.914 1 98.12 222 ASP A CA 1
ATOM 1785 C C . ASP A 1 222 ? 2.17 28.344 14.188 1 98.12 222 ASP A C 1
ATOM 1787 O O . ASP A 1 222 ? 3.018 27.469 14.422 1 98.12 222 ASP A O 1
ATOM 1791 N N . ILE A 1 223 ? 2.426 29.344 13.391 1 98.12 223 ILE A N 1
ATOM 1792 C CA . ILE A 1 223 ? 3.578 29.328 12.492 1 98.12 223 ILE A CA 1
ATOM 1793 C C . ILE A 1 223 ? 4.855 29.578 13.289 1 98.12 223 ILE A C 1
ATOM 1795 O O . ILE A 1 223 ? 5.777 28.766 13.273 1 98.12 223 ILE A O 1
ATOM 1799 N N . LEU A 1 224 ? 4.953 30.625 14.055 1 98.31 224 LEU A N 1
ATOM 1800 C CA . LEU A 1 224 ? 6.219 31.125 14.594 1 98.31 224 LEU A CA 1
ATOM 1801 C C . LEU A 1 224 ? 6.586 30.391 15.875 1 98.31 224 LEU A C 1
ATOM 1803 O O . LEU A 1 224 ? 7.75 30.375 16.281 1 98.31 224 LEU A O 1
ATOM 1807 N N . ILE A 1 225 ? 5.594 29.766 16.516 1 98.25 225 ILE A N 1
ATOM 1808 C CA . ILE A 1 225 ? 5.926 29.125 17.781 1 98.25 225 ILE A CA 1
ATOM 1809 C C . ILE A 1 225 ? 5.754 27.609 17.656 1 98.25 225 ILE A C 1
ATOM 1811 O O . ILE A 1 225 ? 6.742 26.859 17.609 1 98.25 225 ILE A O 1
ATOM 1815 N N . CYS A 1 226 ? 4.566 27.234 17.484 1 98.38 226 CYS A N 1
ATOM 1816 C CA . CYS A 1 226 ? 4.301 25.812 17.531 1 98.38 226 CYS A CA 1
ATOM 1817 C C . CYS A 1 226 ? 4.941 25.094 16.359 1 98.38 226 CYS A C 1
ATOM 1819 O O . CYS A 1 226 ? 5.672 24.109 16.531 1 98.38 226 CYS A O 1
ATOM 1821 N N . ASN A 1 227 ? 4.629 25.516 15.102 1 98.75 227 ASN A N 1
ATOM 1822 C CA . ASN A 1 227 ? 5.23 24.891 13.922 1 98.75 227 ASN A CA 1
ATOM 1823 C C . ASN A 1 227 ? 6.754 24.984 13.953 1 98.75 227 ASN A C 1
ATOM 1825 O O . ASN A 1 227 ? 7.445 24 13.688 1 98.75 227 ASN A O 1
ATOM 1829 N N . TRP A 1 228 ? 7.191 26.156 14.25 1 98.5 228 TRP A N 1
ATOM 1830 C CA . TRP A 1 228 ? 8.633 26.344 14.336 1 98.5 228 TRP A CA 1
ATOM 1831 C C . TRP A 1 228 ? 9.258 25.375 15.336 1 98.5 228 TRP A C 1
ATOM 1833 O O . TRP A 1 228 ? 10.266 24.734 15.047 1 98.5 228 TRP A O 1
ATOM 1843 N N . PHE A 1 229 ? 8.719 25.328 16.531 1 98.5 229 PHE A N 1
ATOM 1844 C CA . PHE A 1 229 ? 9.25 24.438 17.547 1 98.5 229 PHE A CA 1
ATOM 1845 C C . PHE A 1 229 ? 9.211 22.984 17.094 1 98.5 229 PHE A C 1
ATOM 1847 O O . PHE A 1 229 ? 10.172 22.234 17.281 1 98.5 229 PHE A O 1
ATOM 1854 N N . GLY A 1 230 ? 8.109 22.594 16.516 1 98.69 230 GLY A N 1
ATOM 1855 C CA . GLY A 1 230 ? 8.008 21.25 15.977 1 98.69 230 GLY A CA 1
ATOM 1856 C C . GLY A 1 230 ? 9.055 20.953 14.922 1 98.69 230 GLY A C 1
ATOM 1857 O O . GLY A 1 230 ? 9.688 19.891 14.953 1 98.69 230 GLY A O 1
ATOM 1858 N N . ILE A 1 231 ? 9.195 21.797 14.016 1 98.06 231 ILE A N 1
ATOM 1859 C CA . ILE A 1 231 ? 10.188 21.641 12.953 1 98.06 231 ILE A CA 1
ATOM 1860 C C . ILE A 1 231 ? 11.586 21.578 13.562 1 98.06 231 ILE A C 1
ATOM 1862 O O . ILE A 1 231 ? 12.375 20.688 13.227 1 98.06 231 ILE A O 1
ATOM 1866 N N . TRP A 1 232 ? 11.812 22.531 14.453 1 97.44 232 TRP A N 1
ATOM 1867 C CA . TRP A 1 232 ? 13.109 22.578 15.125 1 97.44 232 TRP A CA 1
ATOM 1868 C C . TRP A 1 232 ? 13.391 21.266 15.852 1 97.44 232 TRP A C 1
ATOM 1870 O O . TRP A 1 232 ? 14.461 20.672 15.688 1 97.44 232 TRP A O 1
ATOM 1880 N N . ALA A 1 233 ? 12.516 20.859 16.641 1 97.62 233 ALA A N 1
ATOM 1881 C CA . ALA A 1 233 ? 12.68 19.609 17.391 1 97.62 233 ALA A CA 1
ATOM 1882 C C . ALA A 1 233 ? 12.812 18.406 16.469 1 97.62 233 ALA A C 1
ATOM 1884 O O . ALA A 1 233 ? 13.594 17.5 16.734 1 97.62 233 ALA A O 1
ATOM 1885 N N . GLY A 1 234 ? 12.047 18.359 15.414 1 96.44 234 GLY A N 1
ATOM 1886 C CA . GLY A 1 234 ? 12.133 17.297 14.438 1 96.44 234 GLY A CA 1
ATOM 1887 C C . GLY A 1 234 ? 13.477 17.219 13.75 1 96.44 234 GLY A C 1
ATOM 1888 O O . GLY A 1 234 ? 14.047 16.125 13.594 1 96.44 234 GLY A O 1
ATOM 1889 N N . MET A 1 235 ? 13.953 18.328 13.398 1 93.56 235 MET A N 1
ATOM 1890 C CA . MET A 1 235 ? 15.266 18.359 12.75 1 93.56 235 MET A CA 1
ATOM 1891 C C . MET A 1 235 ? 16.359 17.938 13.727 1 93.56 235 MET A C 1
ATOM 1893 O O . MET A 1 235 ? 17.344 17.297 13.328 1 93.56 235 MET A O 1
ATOM 1897 N N . HIS A 1 236 ? 16.203 18.312 14.945 1 93.31 236 HIS A N 1
ATOM 1898 C CA . HIS A 1 236 ? 17.141 17.859 15.961 1 93.31 236 HIS A CA 1
ATOM 1899 C C . HIS A 1 236 ? 17.078 16.344 16.141 1 93.31 236 HIS A C 1
ATOM 1901 O O . HIS A 1 236 ? 18.094 15.688 16.359 1 93.31 236 HIS A O 1
ATOM 1907 N N . THR A 1 237 ? 15.906 15.828 16.109 1 91 237 THR A N 1
ATOM 1908 C CA . THR A 1 237 ? 15.727 14.383 16.188 1 91 237 THR A CA 1
ATOM 1909 C C . THR A 1 237 ? 16.453 13.688 15.031 1 91 237 THR A C 1
ATOM 1911 O O . THR A 1 237 ? 17.125 12.68 15.234 1 91 237 THR A O 1
ATOM 1914 N N . VAL A 1 238 ? 16.281 14.172 13.852 1 87.94 238 VAL A N 1
ATOM 1915 C CA . VAL A 1 238 ? 16.938 13.625 12.664 1 87.94 238 VAL A CA 1
ATOM 1916 C C . VAL A 1 238 ? 18.453 13.656 12.852 1 87.94 238 VAL A C 1
ATOM 1918 O O . VAL A 1 238 ? 19.141 12.68 12.539 1 87.94 238 VAL A O 1
ATOM 1921 N N . ARG A 1 239 ? 18.953 14.766 13.352 1 86.88 239 ARG A N 1
ATOM 1922 C CA . ARG A 1 239 ? 20.375 14.891 13.586 1 86.88 239 ARG A CA 1
ATOM 1923 C C . ARG A 1 239 ? 20.844 13.898 14.648 1 86.88 239 ARG A C 1
ATOM 1925 O O . ARG A 1 239 ? 21.938 13.336 14.539 1 86.88 239 ARG A O 1
ATOM 1932 N N . TYR A 1 240 ? 20 13.781 15.57 1 85.44 240 TYR A N 1
ATOM 1933 C CA . TYR A 1 240 ? 20.328 12.859 16.656 1 85.44 240 TYR A CA 1
ATOM 1934 C C . TYR A 1 240 ? 20.422 11.43 16.141 1 85.44 240 TYR A C 1
ATOM 1936 O O . TYR A 1 240 ? 21.328 10.688 16.516 1 85.44 240 TYR A O 1
ATOM 1944 N N . PHE A 1 241 ? 19.609 10.984 15.32 1 81.56 241 PHE A N 1
ATOM 1945 C CA . PHE A 1 241 ? 19.547 9.609 14.852 1 81.56 241 PHE A CA 1
ATOM 1946 C C . PHE A 1 241 ? 20.422 9.422 13.617 1 81.56 241 PHE A C 1
ATOM 1948 O O . PHE A 1 241 ? 20.656 8.297 13.172 1 81.56 241 PHE A O 1
ATOM 1955 N N . ASP A 1 242 ? 20.641 10.453 12.922 1 73.56 242 ASP A N 1
ATOM 1956 C CA . ASP A 1 242 ? 21.5 10.383 11.75 1 73.56 242 ASP A CA 1
ATOM 1957 C C . ASP A 1 242 ? 22.891 9.875 12.125 1 73.56 242 ASP A C 1
ATOM 1959 O O . ASP A 1 242 ? 23.516 10.398 13.055 1 73.56 242 ASP A O 1
ATOM 1963 N N . GLY A 1 243 ? 23.203 8.711 12.617 1 55.62 243 GLY A N 1
ATOM 1964 C CA . GLY A 1 243 ? 24.5 8.18 13 1 55.62 243 GLY A CA 1
ATOM 1965 C C . GLY A 1 243 ? 25.656 8.891 12.336 1 55.62 243 GLY A C 1
ATOM 1966 O O . GLY A 1 243 ? 26.781 8.922 12.867 1 55.62 243 GLY A O 1
ATOM 1967 N N . LYS A 1 244 ? 25.703 8.977 11.039 1 49.66 244 LYS A N 1
ATOM 1968 C CA . LYS A 1 244 ? 26.891 9.602 10.461 1 49.66 244 LYS A CA 1
ATOM 1969 C C . LYS A 1 244 ? 26.922 11.102 10.742 1 49.66 244 LYS A C 1
ATOM 1971 O O . LYS A 1 244 ? 26.234 11.875 10.062 1 49.66 244 LYS A O 1
ATOM 1976 N N . THR A 1 245 ? 26.672 11.562 12.016 1 40.78 245 THR A N 1
ATOM 1977 C CA . THR A 1 245 ? 27.109 12.953 12.117 1 40.78 245 THR A CA 1
ATOM 1978 C C . THR A 1 245 ? 28.297 13.219 11.195 1 40.78 245 THR A C 1
ATOM 1980 O O . THR A 1 245 ? 28.656 14.367 10.953 1 40.78 245 THR A O 1
ATOM 1983 N N . TYR A 1 246 ? 29.578 12.414 11.492 1 34.16 246 TYR A N 1
ATOM 1984 C CA . TYR A 1 246 ? 30.812 13.062 11.07 1 34.16 246 TYR A CA 1
ATOM 1985 C C . TYR A 1 246 ? 30.656 13.703 9.703 1 34.16 246 TYR A C 1
ATOM 1987 O O . TYR A 1 246 ? 30.953 14.891 9.531 1 34.16 246 TYR A O 1
ATOM 1995 N N . GLU A 1 247 ? 31.297 12.969 8.562 1 33.75 247 GLU A N 1
ATOM 1996 C CA . GLU A 1 247 ? 31.734 13.602 7.32 1 33.75 247 GLU A CA 1
ATOM 1997 C C . GLU A 1 247 ? 30.531 14.078 6.5 1 33.75 247 GLU A C 1
ATOM 1999 O O . GLU A 1 247 ? 30.234 13.516 5.445 1 33.75 247 GLU A O 1
ATOM 2004 N N . TRP A 1 248 ? 29.484 14.133 7.062 1 31.91 248 TRP A N 1
ATOM 2005 C CA . TRP A 1 248 ? 28.516 14.766 6.18 1 31.91 248 TRP A CA 1
ATOM 2006 C C . TRP A 1 248 ? 28.969 16.156 5.77 1 31.91 248 TRP A C 1
ATOM 2008 O O . TRP A 1 248 ? 28.156 16.984 5.32 1 31.91 248 TRP A O 1
ATOM 2018 N N . VAL A 1 249 ? 30.172 16.594 6.363 1 32.19 249 VAL A N 1
ATOM 2019 C CA . VAL A 1 249 ? 30.766 17.766 5.727 1 32.19 249 VAL A CA 1
ATOM 2020 C C . VAL A 1 249 ? 30.484 17.734 4.227 1 32.19 249 VAL A C 1
ATOM 2022 O O . VAL A 1 249 ? 30.141 16.688 3.674 1 32.19 249 VAL A O 1
ATOM 2025 N N . GLY A 1 250 ? 30.969 18.891 3.559 1 28.97 250 GLY A N 1
ATOM 2026 C CA . GLY A 1 250 ? 31.188 19.141 2.143 1 28.97 250 GLY A CA 1
ATOM 2027 C C . GLY A 1 250 ? 31.828 17.969 1.42 1 28.97 250 GLY A C 1
ATOM 2028 O O . GLY A 1 250 ? 33.031 17.766 1.521 1 28.97 250 GLY A O 1
ATOM 2029 N N . LEU A 1 251 ? 31.453 16.812 1.71 1 30.52 251 LEU A N 1
ATOM 2030 C CA . LEU A 1 251 ? 31.953 15.781 0.809 1 30.52 251 LEU A CA 1
ATOM 2031 C C . LEU A 1 251 ? 32.281 16.359 -0.559 1 30.52 251 LEU A C 1
ATOM 2033 O O . LEU A 1 251 ? 32.594 15.633 -1.501 1 30.52 251 LEU A O 1
ATOM 2037 N N . SER A 1 252 ? 32.094 17.609 -0.571 1 28.05 252 SER A N 1
ATOM 2038 C CA . SER A 1 252 ? 32.812 18.406 -1.563 1 28.05 252 SER A CA 1
ATOM 2039 C C . SER A 1 252 ? 34.312 18.141 -1.513 1 28.05 252 SER A C 1
ATOM 2041 O O . SER A 1 252 ? 35.031 18.406 -2.477 1 28.05 252 SER A O 1
ATOM 2043 N N . ARG A 1 253 ? 34.812 18.109 -0.189 1 29.25 253 ARG A N 1
ATOM 2044 C CA . ARG A 1 253 ? 36.281 18.156 -0.199 1 29.25 253 ARG A CA 1
ATOM 2045 C C . ARG A 1 253 ? 36.875 16.781 -0.422 1 29.25 253 ARG A C 1
ATOM 2047 O O . ARG A 1 253 ? 38.062 16.547 -0.122 1 29.25 253 ARG A O 1
ATOM 2054 N N . GLN A 1 254 ? 36.031 15.719 -0.357 1 27.06 254 GLN A N 1
ATOM 2055 C CA . GLN A 1 254 ? 36.969 14.648 -0.668 1 27.06 254 GLN A CA 1
ATOM 2056 C C . GLN A 1 254 ? 37.75 14.945 -1.946 1 27.06 254 GLN A C 1
ATOM 2058 O O . GLN A 1 254 ? 37.156 15.359 -2.953 1 27.06 254 GLN A O 1
ATOM 2063 N N . PRO A 1 255 ? 38.906 15.305 -1.772 1 28.92 255 PRO A N 1
ATOM 2064 C CA . PRO A 1 255 ? 39.75 15.617 -2.945 1 28.92 255 PRO A CA 1
ATOM 2065 C C . PRO A 1 255 ? 39.406 14.742 -4.152 1 28.92 255 PRO A C 1
ATOM 2067 O O . PRO A 1 255 ? 39 13.594 -3.988 1 28.92 255 PRO A O 1
ATOM 2070 N N . SER A 1 256 ? 38.656 15.328 -5.035 1 25.44 256 SER A N 1
ATOM 2071 C CA . SER A 1 256 ? 38.562 14.695 -6.352 1 25.44 256 SER A CA 1
ATOM 2072 C C . SER A 1 256 ? 39.781 13.828 -6.625 1 25.44 256 SER A C 1
ATOM 2074 O O . SER A 1 256 ? 40.906 14.32 -6.602 1 25.44 256 SER A O 1
ATOM 2076 N N . ILE A 1 257 ? 39.812 12.703 -5.855 1 25.94 257 ILE A N 1
ATOM 2077 C CA . ILE A 1 257 ? 40.938 11.852 -6.242 1 25.94 257 ILE A CA 1
ATOM 2078 C C . ILE A 1 257 ? 41.188 11.984 -7.738 1 25.94 257 ILE A C 1
ATOM 2080 O O . ILE A 1 257 ? 42.094 11.336 -8.281 1 25.94 257 ILE A O 1
ATOM 2084 N N . MET A 1 258 ? 40.125 12.562 -8.359 1 25.25 258 MET A N 1
ATOM 2085 C CA . MET A 1 258 ? 40.656 12.805 -9.695 1 25.25 258 MET A CA 1
ATOM 2086 C C . MET A 1 258 ? 41.812 13.781 -9.648 1 25.25 258 MET A C 1
ATOM 2088 O O . MET A 1 258 ? 41.625 15 -9.617 1 25.25 258 MET A O 1
ATOM 2092 N N . GLY A 1 259 ? 42.5 13.727 -8.445 1 25.14 259 GLY A N 1
ATOM 2093 C CA . GLY A 1 259 ? 43.75 14.406 -8.68 1 25.14 259 GLY A CA 1
ATOM 2094 C C . GLY A 1 259 ? 44.219 14.312 -10.125 1 25.14 259 GLY A C 1
ATOM 2095 O O . GLY A 1 259 ? 43.781 13.43 -10.859 1 25.14 259 GLY A O 1
ATOM 2096 N N . GLU A 1 260 ? 44.625 15.453 -10.625 1 24.39 260 GLU A N 1
ATOM 2097 C CA . GLU A 1 260 ? 45.281 15.68 -11.906 1 24.39 260 GLU A CA 1
ATOM 2098 C C . GLU A 1 260 ? 46.281 14.57 -12.211 1 24.39 260 GLU A C 1
ATOM 2100 O O . GLU A 1 260 ? 47.375 14.531 -11.625 1 24.39 260 GLU A O 1
ATOM 2105 N N . LYS A 1 261 ? 45.875 13.273 -12.078 1 26.5 261 LYS A N 1
ATOM 2106 C CA . LYS A 1 261 ? 46.875 12.5 -12.812 1 26.5 261 LYS A CA 1
ATOM 2107 C C . LYS A 1 261 ? 47.281 13.211 -14.086 1 26.5 261 LYS A C 1
ATOM 2109 O O . LYS A 1 261 ? 46.5 13.344 -15.023 1 26.5 261 LYS A O 1
ATOM 2114 N N . ILE A 1 262 ? 47.875 14.391 -13.859 1 22.22 262 ILE A N 1
ATOM 2115 C CA . ILE A 1 262 ? 48.688 14.953 -14.938 1 22.22 262 ILE A CA 1
ATOM 2116 C C . ILE A 1 262 ? 49.375 13.828 -15.703 1 22.22 262 ILE A C 1
ATOM 2118 O O . ILE A 1 262 ? 50.25 13.148 -15.164 1 22.22 262 ILE A O 1
ATOM 2122 N N . VAL A 1 263 ? 48.5 12.93 -16.203 1 23.98 263 VAL A N 1
ATOM 2123 C CA . VAL A 1 263 ? 49.125 12.078 -17.219 1 23.98 263 VAL A CA 1
ATOM 2124 C C . VAL A 1 263 ? 50.188 12.875 -17.984 1 23.98 263 VAL A C 1
ATOM 2126 O O . VAL A 1 263 ? 49.844 13.883 -18.625 1 23.98 263 VAL A O 1
ATOM 2129 N N . GLU A 1 264 ? 51.25 13.086 -17.266 1 22.25 264 GLU A N 1
ATOM 2130 C CA . GLU A 1 264 ? 52.406 13.609 -17.969 1 22.25 264 GLU A CA 1
ATOM 2131 C C . GLU A 1 264 ? 52.438 13.141 -19.422 1 22.25 264 GLU A C 1
ATOM 2133 O O . GLU A 1 264 ? 52.094 11.992 -19.719 1 22.25 264 GLU A O 1
ATOM 2138 N N . PRO A 1 265 ? 52.188 14.18 -20.297 1 22.5 265 PRO A N 1
ATOM 2139 C CA . PRO A 1 265 ? 52.219 13.898 -21.734 1 22.5 265 PRO A CA 1
ATOM 2140 C C . PRO A 1 265 ? 53.281 12.844 -22.094 1 22.5 265 PRO A C 1
ATOM 2142 O O . PRO A 1 265 ? 54.438 12.938 -21.656 1 22.5 265 PRO A O 1
ATOM 2145 N N . VAL A 1 266 ? 52.875 11.547 -21.734 1 21.53 266 VAL A N 1
ATOM 2146 C CA . VAL A 1 266 ? 53.844 10.586 -22.219 1 21.53 266 VAL A CA 1
ATOM 2147 C C . VAL A 1 266 ? 54.5 11.109 -23.516 1 21.53 266 VAL A C 1
ATOM 2149 O O . VAL A 1 266 ? 53.781 11.484 -24.453 1 21.53 266 VAL A O 1
ATOM 2152 N N . HIS A 1 267 ? 55.531 11.906 -23.297 1 19.69 267 HIS A N 1
ATOM 2153 C CA . HIS A 1 267 ? 56.406 12.359 -24.359 1 19.69 267 HIS A CA 1
ATOM 2154 C C . HIS A 1 267 ? 56.531 11.297 -25.453 1 19.69 267 HIS A C 1
ATOM 2156 O O . HIS A 1 267 ? 56.594 10.102 -25.156 1 19.69 267 HIS A O 1
ATOM 2162 N N . SER A 1 268 ? 55.906 11.641 -26.594 1 19.59 268 SER A N 1
ATOM 2163 C CA . SER A 1 268 ? 55.969 11.016 -27.906 1 19.59 268 SER A CA 1
ATOM 2164 C C . SER A 1 268 ? 57.281 10.32 -28.141 1 19.59 268 SER A C 1
ATOM 2166 O O . SER A 1 268 ? 58.344 10.969 -28.188 1 19.59 268 SER A O 1
ATOM 2168 N N . CYS A 1 269 ? 57.562 9.359 -27.109 1 18.36 269 CYS A N 1
ATOM 2169 C CA . CYS A 1 269 ? 58.844 8.789 -27.531 1 18.36 269 CYS A CA 1
ATOM 2170 C C . CYS A 1 269 ? 58.875 8.586 -29.047 1 18.36 269 CYS A C 1
ATOM 2172 O O . CYS A 1 269 ? 57.875 8.102 -29.625 1 18.36 269 CYS A O 1
ATOM 2174 N N . THR A 1 270 ? 59.562 9.438 -29.688 1 19.09 270 THR A N 1
ATOM 2175 C CA . THR A 1 270 ? 59.938 9.531 -31.094 1 19.09 270 THR A CA 1
ATOM 2176 C C . THR A 1 270 ? 60.281 8.164 -31.656 1 19.09 270 THR A C 1
ATOM 2178 O O . THR A 1 270 ? 61.375 7.652 -31.438 1 19.09 270 THR A O 1
ATOM 2181 N N . VAL A 1 271 ? 59.438 7.148 -31.047 1 20.14 271 VAL A N 1
ATOM 2182 C CA . VAL A 1 271 ? 59.969 5.914 -31.609 1 20.14 271 VAL A CA 1
ATOM 2183 C C . VAL A 1 271 ? 60.25 6.094 -33.094 1 20.14 271 VAL A C 1
ATOM 2185 O O . VAL A 1 271 ? 59.438 6.715 -33.812 1 20.14 271 VAL A O 1
ATOM 2188 N N . GLY A 1 272 ? 61.5 5.969 -33.375 1 17.28 272 GLY A N 1
ATOM 2189 C CA . GLY A 1 272 ? 62.25 6.043 -34.594 1 17.28 272 GLY A CA 1
ATOM 2190 C C . GLY A 1 272 ? 61.625 5.309 -35.75 1 17.28 272 GLY A C 1
ATOM 2191 O O . GLY A 1 272 ? 60.812 4.387 -35.531 1 17.28 272 GLY A O 1
ATOM 2192 N N . GLN A 1 273 ? 61.438 5.957 -36.844 1 18.56 273 GLN A N 1
ATOM 2193 C CA . GLN A 1 273 ? 60.906 5.891 -38.188 1 18.56 273 GLN A CA 1
ATOM 2194 C C . GLN A 1 273 ? 61.312 4.582 -38.875 1 18.56 273 GLN A C 1
ATOM 2196 O O . GLN A 1 273 ? 61.25 4.477 -40.094 1 18.56 273 GLN A O 1
ATOM 2201 N N . GLY A 1 274 ? 61.656 3.518 -38.031 1 17.69 274 GLY A N 1
ATOM 2202 C CA . GLY A 1 274 ? 62.469 2.715 -38.938 1 17.69 274 GLY A CA 1
ATOM 2203 C C . GLY A 1 274 ? 61.719 2.334 -40.188 1 17.69 274 GLY A C 1
ATOM 2204 O O . GLY A 1 274 ? 60.5 2.365 -40.25 1 17.69 274 GLY A O 1
ATOM 2205 N N . SER A 1 275 ? 62.469 2.262 -41.312 1 18.05 275 SER A N 1
ATOM 2206 C CA . SER A 1 275 ? 62.438 2.189 -42.781 1 18.05 275 SER A CA 1
ATOM 2207 C C . SER A 1 275 ? 61.781 0.907 -43.25 1 18.05 275 SER A C 1
ATOM 2209 O O . SER A 1 275 ? 62.312 -0.19 -43.062 1 18.05 275 SER A O 1
ATOM 2211 N N . MET A 1 276 ? 60.406 0.733 -42.906 1 17.78 276 MET A N 1
ATOM 2212 C CA . MET A 1 276 ? 59.688 -0.44 -43.375 1 17.78 276 MET A CA 1
ATOM 2213 C C . MET A 1 276 ? 59.938 -0.661 -44.875 1 17.78 276 MET A C 1
ATOM 2215 O O . MET A 1 276 ? 59.625 0.205 -45.688 1 17.78 276 MET A O 1
ATOM 2219 N N . ALA A 1 277 ? 61 -1.356 -45.188 1 17.55 277 ALA A N 1
ATOM 2220 C CA . ALA A 1 277 ? 61.375 -1.728 -46.531 1 17.55 277 ALA A CA 1
ATOM 2221 C C . ALA A 1 277 ? 60.219 -2.396 -47.281 1 17.55 277 ALA A C 1
ATOM 2223 O O . ALA A 1 277 ? 59.375 -3.051 -46.656 1 17.55 277 ALA A O 1
ATOM 2224 N N . ALA A 1 278 ? 59.875 -1.943 -48.5 1 18.08 278 ALA A N 1
ATOM 2225 C CA . ALA A 1 278 ? 58.938 -2.031 -49.625 1 18.08 278 ALA A CA 1
ATOM 2226 C C . ALA A 1 278 ? 58.875 -3.457 -50.188 1 18.08 278 ALA A C 1
ATOM 2228 O O . ALA A 1 278 ? 58.156 -3.729 -51.125 1 18.08 278 ALA A O 1
ATOM 2229 N N . VAL A 1 279 ? 59.312 -4.578 -49.438 1 17.11 279 VAL A N 1
ATOM 2230 C CA . VAL A 1 279 ? 59.656 -5.562 -50.469 1 17.11 279 VAL A CA 1
ATOM 2231 C C . VAL A 1 279 ? 58.406 -5.957 -51.25 1 17.11 279 VAL A C 1
ATOM 2233 O O . VAL A 1 279 ? 57.375 -6.238 -50.688 1 17.11 279 VAL A O 1
ATOM 2236 N N . HIS A 1 280 ? 58.344 -5.641 -52.594 1 17.22 280 HIS A N 1
ATOM 2237 C CA . HIS A 1 280 ? 57.531 -5.668 -53.812 1 17.22 280 HIS A CA 1
ATOM 2238 C C . HIS A 1 280 ? 57.156 -7.098 -54.188 1 17.22 280 HIS A C 1
ATOM 2240 O O . HIS A 1 280 ? 56.344 -7.312 -55.094 1 17.22 280 HIS A O 1
ATOM 2246 N N . GLY A 1 281 ? 57.75 -8.219 -53.625 1 16.16 281 GLY A N 1
ATOM 2247 C CA . GLY A 1 281 ? 57.969 -9.203 -54.688 1 16.16 281 GLY A CA 1
ATOM 2248 C C . GLY A 1 281 ? 56.656 -9.781 -55.219 1 16.16 281 GLY A C 1
ATOM 2249 O O . GLY A 1 281 ? 55.656 -9.797 -54.5 1 16.16 281 GLY A O 1
ATOM 2250 N N . ALA A 1 282 ? 56.562 -10.094 -56.594 1 17.27 282 ALA A N 1
ATOM 2251 C CA . ALA A 1 282 ? 55.75 -10.312 -57.781 1 17.27 282 ALA A CA 1
ATOM 2252 C C . ALA A 1 282 ? 55.094 -11.688 -57.75 1 17.27 282 ALA A C 1
ATOM 2254 O O . ALA A 1 282 ? 54.125 -11.93 -58.469 1 17.27 282 ALA A O 1
ATOM 2255 N N . VAL A 1 283 ? 55.344 -12.672 -56.812 1 16.33 283 VAL A N 1
ATOM 2256 C CA . VAL A 1 283 ? 55.469 -13.906 -57.562 1 16.33 283 VAL A CA 1
ATOM 2257 C C . VAL A 1 283 ? 54.094 -14.289 -58.125 1 16.33 283 VAL A C 1
ATOM 2259 O O . VAL A 1 283 ? 53.062 -14.156 -57.438 1 16.33 283 VAL A O 1
ATOM 2262 N N . ALA A 1 284 ? 54 -14.672 -59.469 1 17.91 284 ALA A N 1
ATOM 2263 C CA . ALA A 1 284 ? 53.188 -14.953 -60.625 1 17.91 284 ALA A CA 1
ATOM 2264 C C . ALA A 1 284 ? 52.438 -16.281 -60.469 1 17.91 284 ALA A C 1
ATOM 2266 O O . ALA A 1 284 ? 51.719 -16.703 -61.375 1 17.91 284 ALA A O 1
ATOM 2267 N N . VAL A 1 285 ? 52.219 -16.875 -59.25 1 17.08 285 VAL A N 1
ATOM 2268 C CA . VAL A 1 285 ? 52.094 -18.312 -59.375 1 17.08 285 VAL A CA 1
ATOM 2269 C C . VAL A 1 285 ? 50.875 -18.656 -60.219 1 17.08 285 VAL A C 1
ATOM 2271 O O . VAL A 1 285 ? 49.812 -18.047 -60.062 1 17.08 285 VAL A O 1
ATOM 2274 N N . HIS A 1 286 ? 51.031 -19.5 -61.375 1 17.59 286 HIS A N 1
ATOM 2275 C CA . HIS A 1 286 ? 50.438 -20.031 -62.562 1 17.59 286 HIS A CA 1
ATOM 2276 C C . HIS A 1 286 ? 49.25 -20.938 -62.25 1 17.59 286 HIS A C 1
ATOM 2278 O O . HIS A 1 286 ? 49.188 -21.531 -61.156 1 17.59 286 HIS A O 1
ATOM 2284 N N . PRO A 1 287 ? 48.125 -20.938 -63.031 1 18.75 287 PRO A N 1
ATOM 2285 C CA . PRO A 1 287 ? 46.719 -21.328 -63.062 1 18.75 287 PRO A CA 1
ATOM 2286 C C . PRO A 1 287 ? 46.531 -22.844 -63.25 1 18.75 287 PRO A C 1
ATOM 2288 O O . PRO A 1 287 ? 45.406 -23.328 -63.344 1 18.75 287 PRO A O 1
ATOM 2291 N N . SER A 1 288 ? 47.531 -23.828 -62.844 1 16.38 288 SER A N 1
ATOM 2292 C CA . SER A 1 288 ? 47.531 -24.984 -63.75 1 16.38 288 SER A CA 1
ATOM 2293 C C . SER A 1 288 ? 46.219 -25.75 -63.656 1 16.38 288 SER A C 1
ATOM 2295 O O . SER A 1 288 ? 45.562 -25.781 -62.625 1 16.38 288 SER A O 1
ATOM 2297 N N . VAL A 1 289 ? 45.656 -26.359 -64.875 1 17.88 289 VAL A N 1
ATOM 2298 C CA . VAL A 1 289 ? 44.531 -26.859 -65.625 1 17.88 289 VAL A CA 1
ATOM 2299 C C . VAL A 1 289 ? 44.25 -28.312 -65.25 1 17.88 289 VAL A C 1
ATOM 2301 O O . VAL A 1 289 ? 43.281 -28.906 -65.75 1 17.88 289 VAL A O 1
ATOM 2304 N N . VAL A 1 290 ? 44.594 -28.984 -64.062 1 16.89 290 VAL A N 1
ATOM 2305 C CA . VAL A 1 290 ? 44.844 -30.391 -64.375 1 16.89 290 VAL A CA 1
ATOM 2306 C C . VAL A 1 290 ? 43.531 -31.078 -64.688 1 16.89 290 VAL A C 1
ATOM 2308 O O . VAL A 1 290 ? 42.5 -30.812 -64.125 1 16.89 290 VAL A O 1
ATOM 2311 N N . PRO A 1 291 ? 43.438 -32.094 -65.75 1 17.92 291 PRO A N 1
ATOM 2312 C CA . PRO A 1 291 ? 42.562 -32.844 -66.688 1 17.92 291 PRO A CA 1
ATOM 2313 C C . PRO A 1 291 ? 41.812 -33.969 -65.938 1 17.92 291 PRO A C 1
ATOM 2315 O O . PRO A 1 291 ? 42.25 -34.469 -64.938 1 17.92 291 PRO A O 1
ATOM 2318 N N . LEU A 1 292 ? 40.5 -34.25 -66.125 1 18.33 292 LEU A N 1
ATOM 2319 C CA . LEU A 1 292 ? 39.375 -35.094 -65.75 1 18.33 292 LEU A CA 1
ATOM 2320 C C . LEU A 1 292 ? 39.625 -36.531 -66.125 1 18.33 292 LEU A C 1
ATOM 2322 O O . LEU A 1 292 ? 38.844 -37.156 -66.875 1 18.33 292 LEU A O 1
ATOM 2326 N N . ARG A 1 293 ? 40.75 -37.25 -66 1 15.77 293 ARG A N 1
ATOM 2327 C CA . ARG A 1 293 ? 40.938 -38.438 -66.75 1 15.77 293 ARG A CA 1
ATOM 2328 C C . ARG A 1 293 ? 39.844 -39.469 -66.5 1 15.77 293 ARG A C 1
ATOM 2330 O O . ARG A 1 293 ? 39.219 -39.438 -65.438 1 15.77 293 ARG A O 1
ATOM 2337 N N . ARG A 1 294 ? 39.969 -40.844 -67.25 1 16.58 294 ARG A N 1
ATOM 2338 C CA . ARG A 1 294 ? 39.469 -41.781 -68.25 1 16.58 294 ARG A CA 1
ATOM 2339 C C . ARG A 1 294 ? 38.906 -43.031 -67.5 1 16.58 294 ARG A C 1
ATOM 2341 O O . ARG A 1 294 ? 37.812 -43.5 -67.875 1 16.58 294 ARG A O 1
ATOM 2348 N N . PHE A 1 295 ? 39.688 -44 -66.75 1 16.3 295 PHE A N 1
ATOM 2349 C CA . PHE A 1 295 ? 39.906 -45.344 -67.25 1 16.3 295 PHE A CA 1
ATOM 2350 C C . PHE A 1 295 ? 38.781 -46.281 -66.875 1 16.3 295 PHE A C 1
ATOM 2352 O O . PHE A 1 295 ? 38.125 -46.094 -65.875 1 16.3 295 PHE A O 1
ATOM 2359 N N . HIS A 1 296 ? 38.438 -47.531 -67.688 1 18.05 296 HIS A N 1
ATOM 2360 C CA . HIS A 1 296 ? 37.656 -48.594 -68.312 1 18.05 296 HIS A CA 1
ATOM 2361 C C . HIS A 1 296 ? 37.469 -49.75 -67.312 1 18.05 296 HIS A C 1
ATOM 2363 O O . HIS A 1 296 ? 36.312 -50.156 -67.062 1 18.05 296 HIS A O 1
ATOM 2369 N N . ASP A 1 297 ? 38.281 -51 -67.438 1 17.03 297 ASP A N 1
ATOM 2370 C CA . ASP A 1 297 ? 37.969 -52.312 -68 1 17.03 297 ASP A CA 1
ATOM 2371 C C . ASP A 1 297 ? 37.531 -53.281 -66.875 1 17.03 297 ASP A C 1
ATOM 2373 O O . ASP A 1 297 ? 36.531 -53.969 -67.062 1 17.03 297 ASP A O 1
ATOM 2377 N N . GLY A 1 298 ? 38.5 -54.094 -66.188 1 16.28 298 GLY A N 1
ATOM 2378 C CA . GLY A 1 298 ? 38.875 -55.5 -66.375 1 16.28 298 GLY A CA 1
ATOM 2379 C C . GLY A 1 298 ? 38.031 -56.438 -65.562 1 16.28 298 GLY A C 1
ATOM 2380 O O . GLY A 1 298 ? 37.25 -56 -64.688 1 16.28 298 GLY A O 1
ATOM 2381 N N . GLY A 1 299 ? 38.719 -57.688 -65.062 1 16.69 299 GLY A N 1
ATOM 2382 C CA . GLY A 1 299 ? 38.812 -59.125 -65.188 1 16.69 299 GLY A CA 1
ATOM 2383 C C . GLY A 1 299 ? 38.094 -59.875 -64.062 1 16.69 299 GLY A C 1
ATOM 2384 O O . GLY A 1 299 ? 37.281 -60.75 -64.375 1 16.69 299 GLY A O 1
ATOM 2385 N N . ALA A 1 300 ? 38.781 -60.156 -62.938 1 18.03 300 ALA A N 1
ATOM 2386 C CA . ALA A 1 300 ? 39.25 -61.469 -62.562 1 18.03 300 ALA A CA 1
ATOM 2387 C C . ALA A 1 300 ? 38.094 -62.312 -62 1 18.03 300 ALA A C 1
ATOM 2389 O O . ALA A 1 300 ? 37.062 -61.781 -61.625 1 18.03 300 ALA A O 1
ATOM 2390 N N . GLN A 1 301 ? 38.656 -63.531 -61.344 1 17.91 301 GLN A N 1
ATOM 2391 C CA . GLN A 1 301 ? 38.844 -64.938 -61.094 1 17.91 301 GLN A CA 1
ATOM 2392 C C . GLN A 1 301 ? 37.906 -65.438 -60.031 1 17.91 301 GLN A C 1
ATOM 2394 O O . GLN A 1 301 ? 37.25 -64.625 -59.344 1 17.91 301 GLN A O 1
ATOM 2399 N N . HIS A 1 302 ? 38.562 -66.375 -59.281 1 18.23 302 HIS A N 1
ATOM 2400 C CA . HIS A 1 302 ? 38.594 -67.812 -58.875 1 18.23 302 HIS A CA 1
ATOM 2401 C C . HIS A 1 302 ? 37.781 -68 -57.625 1 18.23 302 HIS A C 1
ATOM 2403 O O . HIS A 1 302 ? 36.938 -68.938 -57.562 1 18.23 302 HIS A O 1
ATOM 2409 N N . ILE A 1 303 ? 38.594 -68 -56.5 1 18.61 303 ILE A N 1
ATOM 2410 C CA . ILE A 1 303 ? 38.969 -69.125 -55.688 1 18.61 303 ILE A CA 1
ATOM 2411 C C . ILE A 1 303 ? 37.812 -69.5 -54.781 1 18.61 303 ILE A C 1
ATOM 2413 O O . ILE A 1 303 ? 36.938 -68.688 -54.469 1 18.61 303 ILE A O 1
ATOM 2417 N N . LEU A 1 304 ? 38.281 -70.125 -53.625 1 20.36 304 LEU A N 1
ATOM 2418 C CA . LEU A 1 304 ? 38.312 -71.312 -52.781 1 20.36 304 LEU A CA 1
ATOM 2419 C C . LEU A 1 304 ? 37.156 -71.375 -51.812 1 20.36 304 LEU A C 1
ATOM 2421 O O . LEU A 1 304 ? 36.531 -70.312 -51.531 1 20.36 304 LEU A O 1
ATOM 2425 N N . PRO A 1 305 ? 37.562 -72.125 -50.531 1 25 305 PRO A N 1
ATOM 2426 C CA . PRO A 1 305 ? 36.812 -73.188 -49.781 1 25 305 PRO A CA 1
ATOM 2427 C C . PRO A 1 305 ? 35.594 -72.562 -49.062 1 25 305 PRO A C 1
ATOM 2429 O O . PRO A 1 305 ? 35.562 -71.375 -48.781 1 25 305 PRO A O 1
ATOM 2432 N N . MET B 1 1 ? 44.5 45.688 -15.156 1 30.52 1 MET B N 1
ATOM 2433 C CA . MET B 1 1 ? 43.125 45.812 -14.672 1 30.52 1 MET B CA 1
ATOM 2434 C C . MET B 1 1 ? 42.219 44.781 -15.328 1 30.52 1 M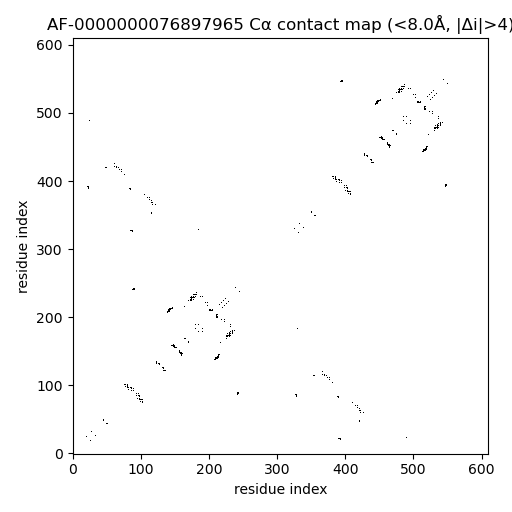ET B C 1
ATOM 2436 O O . MET B 1 1 ? 41.156 44.469 -14.789 1 30.52 1 MET B O 1
ATOM 2440 N N . GLU B 1 2 ? 42.531 44.375 -16.594 1 35.31 2 GLU B N 1
ATOM 2441 C CA . GLU B 1 2 ? 41.625 43.562 -17.391 1 35.31 2 GLU B CA 1
ATOM 2442 C C . GLU B 1 2 ? 41.656 42.094 -16.938 1 35.31 2 GLU B C 1
ATOM 2444 O O . GLU B 1 2 ? 40.688 41.375 -17.109 1 35.31 2 GLU B O 1
ATOM 2449 N N . ALA B 1 3 ? 42.844 41.531 -16.453 1 31.17 3 ALA B N 1
ATOM 2450 C CA . ALA B 1 3 ? 43.031 40.125 -16.172 1 31.17 3 ALA B CA 1
ATOM 2451 C C . ALA B 1 3 ? 42.219 39.688 -14.953 1 31.17 3 ALA B C 1
ATOM 2453 O O . ALA B 1 3 ? 42 38.5 -14.727 1 31.17 3 ALA B O 1
ATOM 2454 N N . ALA B 1 4 ? 42 40.688 -13.961 1 31.14 4 ALA B N 1
ATOM 2455 C CA . ALA B 1 4 ? 41.375 40.281 -12.703 1 31.14 4 ALA B CA 1
ATOM 2456 C C . ALA B 1 4 ? 39.875 40.031 -12.891 1 31.14 4 ALA B C 1
ATOM 2458 O O . ALA B 1 4 ? 39.188 39.688 -11.938 1 31.14 4 ALA B O 1
ATOM 2459 N N . ALA B 1 5 ? 39.281 40.656 -14.047 1 33.56 5 ALA B N 1
ATOM 2460 C CA . ALA B 1 5 ? 37.812 40.562 -14.227 1 33.56 5 ALA B CA 1
ATOM 2461 C C . ALA B 1 5 ? 37.406 39.125 -14.508 1 33.56 5 ALA B C 1
ATOM 2463 O O . ALA B 1 5 ? 36.219 38.781 -14.43 1 33.56 5 ALA B O 1
ATOM 2464 N N . ALA B 1 6 ? 38.25 38.344 -15.227 1 33.53 6 ALA B N 1
ATOM 2465 C CA . ALA B 1 6 ? 37.688 37.125 -15.781 1 33.53 6 ALA B CA 1
ATOM 2466 C C . ALA B 1 6 ? 37.469 36.062 -14.695 1 33.53 6 ALA B C 1
ATOM 2468 O O . ALA B 1 6 ? 36.812 35.062 -14.93 1 33.53 6 ALA B O 1
ATOM 2469 N N . ALA B 1 7 ? 38.25 36.094 -13.594 1 31.25 7 ALA B N 1
ATOM 2470 C CA . ALA B 1 7 ? 38.281 34.906 -12.758 1 31.25 7 ALA B CA 1
ATOM 2471 C C . ALA B 1 7 ? 37 34.781 -11.938 1 31.25 7 ALA B C 1
ATOM 2473 O O . ALA B 1 7 ? 36.781 33.781 -11.242 1 31.25 7 ALA B O 1
ATOM 2474 N N . ARG B 1 8 ? 36.344 35.906 -11.625 1 33.34 8 ARG B N 1
ATOM 2475 C CA . ARG B 1 8 ? 35.281 35.625 -10.68 1 33.34 8 ARG B CA 1
ATOM 2476 C C . ARG B 1 8 ? 34.125 34.906 -11.352 1 33.34 8 ARG B C 1
ATOM 2478 O O . ARG B 1 8 ? 33.156 35.531 -11.789 1 33.34 8 ARG B O 1
ATOM 2485 N N . GLN B 1 9 ? 34.312 34.312 -12.5 1 31.55 9 GLN B N 1
ATOM 2486 C CA . GLN B 1 9 ? 33.125 33.562 -12.852 1 31.55 9 GLN B CA 1
ATOM 2487 C C . GLN B 1 9 ? 32.531 32.844 -11.633 1 31.55 9 GLN B C 1
ATOM 2489 O O . GLN B 1 9 ? 33.188 32.062 -10.969 1 31.55 9 GLN B O 1
ATOM 2494 N N . ARG B 1 10 ? 31.641 33.531 -10.898 1 35.62 10 ARG B N 1
ATOM 2495 C CA . ARG B 1 10 ? 30.797 33.031 -9.82 1 35.62 10 ARG B CA 1
ATOM 2496 C C . ARG B 1 10 ? 30.328 31.609 -10.102 1 35.62 10 ARG B C 1
ATOM 2498 O O . ARG B 1 10 ? 29.75 31.344 -11.156 1 35.62 10 ARG B O 1
ATOM 2505 N N . ALA B 1 11 ? 31.094 30.656 -9.82 1 35.47 11 ALA B N 1
ATOM 2506 C CA . ALA B 1 11 ? 30.719 29.234 -9.805 1 35.47 11 ALA B CA 1
ATOM 2507 C C . ALA B 1 11 ? 29.25 29.062 -9.414 1 35.47 11 ALA B C 1
ATOM 2509 O O . ALA B 1 11 ? 28.828 29.516 -8.352 1 35.47 11 ALA B O 1
ATOM 2510 N N . ARG B 1 12 ? 28.344 29.141 -10.359 1 37.47 12 ARG B N 1
ATOM 2511 C CA . ARG B 1 12 ? 26.969 28.766 -10.094 1 37.47 12 ARG B CA 1
ATOM 2512 C C . ARG B 1 12 ? 26.891 27.609 -9.102 1 37.47 12 ARG B C 1
ATOM 2514 O O . ARG B 1 12 ? 27.672 26.672 -9.172 1 37.47 12 ARG B O 1
ATOM 2521 N N . PRO B 1 13 ? 26.422 27.875 -7.91 1 39.38 13 PRO B N 1
ATOM 2522 C CA . PRO B 1 13 ? 26.312 26.766 -6.961 1 39.38 13 PRO B CA 1
ATOM 2523 C C . PRO B 1 13 ? 25.844 25.469 -7.617 1 39.38 13 PRO B C 1
ATOM 2525 O O . PRO B 1 13 ? 24.797 25.453 -8.266 1 39.38 13 PRO B O 1
ATOM 2528 N N . ARG B 1 14 ? 26.594 24.719 -8.258 1 37.16 14 ARG B N 1
ATOM 2529 C CA . ARG B 1 14 ? 26.266 23.422 -8.836 1 37.16 14 ARG B CA 1
ATOM 2530 C C . ARG B 1 14 ? 25.359 22.609 -7.902 1 37.16 14 ARG B C 1
ATOM 2532 O O . ARG B 1 14 ? 25.625 22.516 -6.703 1 37.16 14 ARG B O 1
ATOM 2539 N N . THR B 1 15 ? 24.062 22.5 -8.211 1 42.94 15 THR B N 1
ATOM 2540 C CA . THR B 1 15 ? 23.125 21.594 -7.562 1 42.94 15 THR B CA 1
ATOM 2541 C C . THR B 1 15 ? 23.812 20.266 -7.203 1 42.94 15 THR B C 1
ATOM 2543 O O . THR B 1 15 ? 24.5 19.672 -8.031 1 42.94 15 THR B O 1
ATOM 2546 N N . PRO B 1 16 ? 24.125 20.031 -5.984 1 45.59 16 PRO B N 1
ATOM 2547 C CA . PRO B 1 16 ? 24.812 18.781 -5.648 1 45.59 16 PRO B CA 1
ATOM 2548 C C . PRO B 1 16 ? 24.266 17.578 -6.43 1 45.59 16 PRO B C 1
ATOM 2550 O O . PRO B 1 16 ? 23.094 17.562 -6.801 1 45.59 16 PRO B O 1
ATOM 2553 N N . PRO B 1 17 ? 25 16.703 -7.074 1 43.59 17 PRO B N 1
ATOM 2554 C CA . PRO B 1 17 ? 24.531 15.547 -7.844 1 43.59 17 PRO B CA 1
ATOM 2555 C C . PRO B 1 17 ? 23.5 14.711 -7.09 1 43.59 17 PRO B C 1
ATOM 2557 O O . PRO B 1 17 ? 23.469 14.727 -5.855 1 43.59 17 PRO B O 1
ATOM 2560 N N . ALA B 1 18 ? 22.453 14.133 -7.695 1 47.41 18 ALA B N 1
ATOM 2561 C CA . ALA B 1 18 ? 21.359 13.266 -7.273 1 47.41 18 ALA B CA 1
ATOM 2562 C C . ALA B 1 18 ? 21.812 12.258 -6.23 1 47.41 18 ALA B C 1
ATOM 2564 O O . ALA B 1 18 ? 21.047 11.859 -5.355 1 47.41 18 ALA B O 1
ATOM 2565 N N . GLU B 1 19 ? 23.031 11.859 -6.281 1 51.94 19 GLU B N 1
ATOM 2566 C CA . GLU B 1 19 ? 23.625 10.82 -5.445 1 51.94 19 GLU B CA 1
ATOM 2567 C C . GLU B 1 19 ? 23.734 11.273 -3.99 1 51.94 19 GLU B C 1
ATOM 2569 O O . GLU B 1 19 ? 23.953 10.461 -3.096 1 51.94 19 GLU B O 1
ATOM 2574 N N . GLU B 1 20 ? 23.312 12.508 -3.74 1 58.12 20 GLU B N 1
ATOM 2575 C CA . GLU B 1 20 ? 23.609 13.086 -2.438 1 58.12 20 GLU B CA 1
ATOM 2576 C C . GLU B 1 20 ? 22.375 13.109 -1.545 1 58.12 20 GLU B C 1
ATOM 2578 O O . GLU B 1 20 ? 22.469 13.367 -0.344 1 58.12 20 GLU B O 1
ATOM 2583 N N . TYR B 1 21 ? 21.375 12.523 -2.049 1 63.12 21 TYR B N 1
ATOM 2584 C CA . TYR B 1 21 ? 20.172 12.711 -1.231 1 63.12 21 TYR B CA 1
ATOM 2585 C C . TYR B 1 21 ? 19.75 11.398 -0.59 1 63.12 21 TYR B C 1
ATOM 2587 O O . TYR B 1 21 ? 20.047 10.312 -1.106 1 63.12 21 TYR B O 1
ATOM 2595 N N . ASP B 1 22 ? 19.266 11.531 0.637 1 71.88 22 ASP B N 1
ATOM 2596 C CA . ASP B 1 22 ? 18.578 10.398 1.254 1 71.88 22 ASP B CA 1
ATOM 2597 C C . ASP B 1 22 ? 17.609 9.734 0.27 1 71.88 22 ASP B C 1
ATOM 2599 O O . ASP B 1 22 ? 16.75 10.398 -0.308 1 71.88 22 ASP B O 1
ATOM 2603 N N . PRO B 1 23 ? 17.922 8.484 -0.034 1 70.44 23 PRO B N 1
ATOM 2604 C CA . PRO B 1 23 ? 17.062 7.789 -0.994 1 70.44 23 PRO B CA 1
ATOM 2605 C C . PRO B 1 23 ? 15.586 7.957 -0.683 1 70.44 23 PRO B C 1
ATOM 2607 O O . PRO B 1 23 ? 14.758 7.977 -1.599 1 70.44 23 PRO B O 1
ATOM 2610 N N . TRP B 1 24 ? 15.273 8.125 0.605 1 72.88 24 TRP B N 1
ATOM 2611 C CA . TRP B 1 24 ? 13.891 8.305 1.036 1 72.88 24 TRP B CA 1
ATOM 2612 C C . TRP B 1 24 ? 13.328 9.625 0.526 1 72.88 24 TRP B C 1
ATOM 2614 O O . TRP B 1 24 ? 12.172 9.688 0.1 1 72.88 24 TRP B O 1
ATOM 2624 N N . THR B 1 25 ? 14.172 10.633 0.4 1 70.88 25 THR B N 1
ATOM 2625 C CA . THR B 1 25 ? 13.648 11.961 0.091 1 70.88 25 THR B CA 1
ATOM 2626 C C . THR B 1 25 ? 14.25 12.492 -1.204 1 70.88 25 THR B C 1
ATOM 2628 O O . THR B 1 25 ? 13.938 13.609 -1.624 1 70.88 25 THR B O 1
ATOM 2631 N N . ALA B 1 26 ? 15.07 11.68 -1.865 1 71.12 26 ALA B N 1
ATOM 2632 C CA . ALA B 1 26 ? 15.797 12.133 -3.049 1 71.12 26 ALA B CA 1
ATOM 2633 C C . ALA B 1 26 ? 14.844 12.641 -4.121 1 71.12 26 ALA B C 1
ATOM 2635 O O . ALA B 1 26 ? 15.156 13.594 -4.844 1 71.12 26 ALA B O 1
ATOM 2636 N N . TRP B 1 27 ? 13.719 12.055 -4.203 1 68.94 27 TRP B N 1
ATOM 2637 C CA . TRP B 1 27 ? 12.727 12.43 -5.211 1 68.94 27 TRP B CA 1
ATOM 2638 C C . TRP B 1 27 ? 12.219 13.844 -4.969 1 68.94 27 TRP B C 1
ATOM 2640 O O . TRP B 1 27 ? 11.742 14.508 -5.898 1 68.94 27 TRP B O 1
ATOM 2650 N N . LEU B 1 28 ? 12.289 14.391 -3.771 1 66.44 28 LEU B N 1
ATOM 2651 C CA . LEU B 1 28 ? 11.797 15.719 -3.426 1 66.44 28 LEU B CA 1
ATOM 2652 C C . LEU B 1 28 ? 12.711 16.797 -3.996 1 66.44 28 LEU B C 1
ATOM 2654 O O . LEU B 1 28 ? 12.305 17.969 -4.109 1 66.44 28 LEU B O 1
ATOM 2658 N N . TYR B 1 29 ? 13.906 16.312 -4.332 1 63.44 29 TYR B N 1
ATOM 2659 C CA . TYR B 1 29 ? 14.875 17.312 -4.77 1 63.44 29 TYR B CA 1
ATOM 2660 C C . TYR B 1 29 ? 14.945 17.375 -6.289 1 63.44 29 TYR B C 1
ATOM 2662 O O . TYR B 1 29 ? 15.773 18.094 -6.852 1 63.44 29 TYR B O 1
ATOM 2670 N N . LYS B 1 30 ? 14.078 16.594 -6.816 1 67.88 30 LYS B N 1
ATOM 2671 C CA . LYS B 1 30 ? 13.938 16.719 -8.266 1 67.88 30 LYS B CA 1
ATOM 2672 C C . LYS B 1 30 ? 12.789 17.656 -8.625 1 67.88 30 LYS B C 1
ATOM 2674 O O . LYS B 1 30 ? 11.633 17.391 -8.289 1 67.88 30 LYS B O 1
ATOM 2679 N N . PRO B 1 31 ? 13.031 18.859 -9.133 1 66.94 31 PRO B N 1
ATOM 2680 C CA . PRO B 1 31 ? 12.008 19.891 -9.367 1 66.94 31 PRO B CA 1
ATOM 2681 C C . PRO B 1 31 ? 10.797 19.344 -10.117 1 66.94 31 PRO B C 1
ATOM 2683 O O . PRO B 1 31 ? 9.656 19.703 -9.805 1 66.94 31 PRO B O 1
ATOM 2686 N N . ARG B 1 32 ? 11.023 18.469 -10.945 1 77.81 32 ARG B N 1
ATOM 2687 C CA . ARG B 1 32 ? 9.906 17.969 -11.742 1 77.81 32 ARG B CA 1
ATOM 2688 C C . ARG B 1 32 ? 9.008 17.062 -10.914 1 77.81 32 ARG B C 1
ATOM 2690 O O . ARG B 1 32 ? 7.801 16.984 -11.148 1 77.81 32 ARG B O 1
ATOM 2697 N N . THR B 1 33 ? 9.562 16.578 -9.812 1 77.88 33 THR B N 1
ATOM 2698 C CA . THR B 1 33 ? 8.773 15.648 -9.016 1 77.88 33 THR B CA 1
ATOM 2699 C C . THR B 1 33 ? 7.746 16.391 -8.172 1 77.88 33 THR B C 1
ATOM 2701 O O . THR B 1 33 ? 6.582 15.984 -8.094 1 77.88 33 THR B O 1
ATOM 2704 N N . ILE B 1 34 ? 8.133 17.516 -7.707 1 77 34 ILE B N 1
ATOM 2705 C CA . ILE B 1 34 ? 7.234 18.281 -6.859 1 77 34 ILE B CA 1
ATOM 2706 C C . ILE B 1 34 ? 6.078 18.828 -7.691 1 77 34 ILE B C 1
ATOM 2708 O O . ILE B 1 34 ? 4.922 18.781 -7.262 1 77 34 ILE B O 1
ATOM 2712 N N . SER B 1 35 ? 6.43 19.266 -8.852 1 82.81 35 SER B N 1
ATOM 2713 C CA . SER B 1 35 ? 5.391 19.781 -9.742 1 82.81 35 SER B CA 1
ATOM 2714 C C . SER B 1 35 ? 4.41 18.672 -10.125 1 82.81 35 SER B C 1
ATOM 2716 O O . SER B 1 35 ? 3.197 18.891 -10.148 1 82.81 35 SER B O 1
ATOM 2718 N N . VAL B 1 36 ? 4.938 17.531 -10.391 1 83.88 36 VAL B N 1
ATOM 2719 C CA . VAL B 1 36 ? 4.09 16.406 -10.781 1 83.88 36 VAL B CA 1
ATOM 2720 C C . VAL B 1 36 ? 3.211 15.984 -9.609 1 83.88 36 VAL B C 1
ATOM 2722 O O . VAL B 1 36 ? 2.029 15.68 -9.789 1 83.88 36 VAL B O 1
ATOM 2725 N N . LEU B 1 37 ? 3.766 16.062 -8.477 1 83.38 37 LEU B N 1
ATOM 2726 C CA . LEU B 1 37 ? 2.994 15.703 -7.293 1 83.38 37 LEU B CA 1
ATOM 2727 C C . LEU B 1 37 ? 1.891 16.719 -7.027 1 83.38 37 LEU B C 1
ATOM 2729 O O . LEU B 1 37 ? 0.772 16.359 -6.66 1 83.38 37 LEU B O 1
ATOM 2733 N N . LEU B 1 38 ? 2.232 17.969 -7.254 1 85.31 38 LEU B N 1
ATOM 2734 C CA . LEU B 1 38 ? 1.237 19.031 -7.055 1 85.31 38 LEU B CA 1
ATOM 2735 C C . LEU B 1 38 ? 0.105 18.906 -8.07 1 85.31 38 LEU B C 1
ATOM 2737 O O . LEU B 1 38 ? -1.07 18.984 -7.703 1 85.31 38 LEU B O 1
ATOM 2741 N N . VAL B 1 39 ? 0.429 18.703 -9.25 1 89.88 39 VAL B N 1
ATOM 2742 C CA . VAL B 1 39 ? -0.574 18.531 -10.289 1 89.88 39 VAL B CA 1
ATOM 2743 C C . VAL B 1 39 ? -1.402 17.281 -10.008 1 89.88 39 VAL B C 1
ATOM 2745 O O . VAL B 1 39 ? -2.627 17.281 -10.156 1 89.88 39 VAL B O 1
ATOM 2748 N N . GLY B 1 40 ? -0.735 16.234 -9.578 1 91.06 40 GLY B N 1
ATOM 2749 C CA . GLY B 1 40 ? -1.442 15.016 -9.211 1 91.06 40 GLY B CA 1
ATOM 2750 C C . GLY B 1 40 ? -2.434 15.219 -8.078 1 91.06 40 GLY B C 1
ATOM 2751 O O . GLY B 1 40 ? -3.551 14.695 -8.125 1 91.06 40 GLY B O 1
ATOM 2752 N N . ALA B 1 41 ? -2.057 16 -7.156 1 90.25 41 ALA B N 1
ATOM 2753 C CA . ALA B 1 41 ? -2.947 16.297 -6.035 1 90.25 41 ALA B CA 1
ATOM 2754 C C . ALA B 1 41 ? -4.164 17.094 -6.492 1 90.25 41 ALA B C 1
ATOM 2756 O O . ALA B 1 41 ? -5.293 16.797 -6.098 1 90.25 41 ALA B O 1
ATOM 2757 N N . CYS B 1 42 ? -3.947 18.062 -7.332 1 91.38 42 CYS B N 1
ATOM 2758 C CA . CYS B 1 42 ? -5.047 18.875 -7.852 1 91.38 42 CYS B CA 1
ATOM 2759 C C . CYS B 1 42 ? -6.016 18.016 -8.664 1 91.38 42 CYS B C 1
ATOM 2761 O O . CYS B 1 42 ? -7.23 18.156 -8.531 1 91.38 42 CYS B O 1
ATOM 2763 N N . LEU B 1 43 ? -5.484 17.172 -9.445 1 93.62 43 LEU B N 1
ATOM 2764 C CA . LEU B 1 43 ? -6.316 16.281 -10.242 1 93.62 43 LEU B CA 1
ATOM 2765 C C . LEU B 1 43 ? -7.129 15.344 -9.352 1 93.62 43 LEU B C 1
ATOM 2767 O O . LEU B 1 43 ? -8.297 15.078 -9.625 1 93.62 43 LEU B O 1
ATOM 2771 N N . LEU B 1 44 ? -6.48 14.859 -8.336 1 94.88 44 LEU B N 1
ATOM 2772 C CA . LEU B 1 44 ? -7.164 13.969 -7.402 1 94.88 44 LEU B CA 1
ATOM 2773 C C . LEU B 1 44 ? -8.32 14.68 -6.715 1 94.88 44 LEU B C 1
ATOM 2775 O O . LEU B 1 44 ? -9.414 14.125 -6.578 1 94.88 44 LEU B O 1
ATOM 2779 N N . ILE B 1 45 ? -8.125 15.891 -6.297 1 92.56 45 ILE B N 1
ATOM 2780 C CA . ILE B 1 45 ? -9.156 16.688 -5.637 1 92.56 45 ILE B CA 1
ATOM 2781 C C . ILE B 1 45 ? -10.305 16.938 -6.605 1 92.56 45 ILE B C 1
ATOM 2783 O O . ILE B 1 45 ? -11.477 16.781 -6.25 1 92.56 45 ILE B O 1
ATOM 2787 N N . TRP B 1 46 ? -9.969 17.281 -7.77 1 91.69 46 TRP B N 1
ATOM 2788 C CA . TRP B 1 46 ? -10.984 17.516 -8.789 1 91.69 46 TRP B CA 1
ATOM 2789 C C . TRP B 1 46 ? -11.781 16.25 -9.07 1 91.69 46 TRP B C 1
ATOM 2791 O O . TRP B 1 46 ? -13.016 16.281 -9.102 1 91.69 46 TRP B O 1
ATOM 2801 N N . ALA B 1 47 ? -11.117 15.188 -9.203 1 92.81 47 ALA B N 1
ATOM 2802 C CA . ALA B 1 47 ? -11.766 13.922 -9.531 1 92.81 47 ALA B CA 1
ATOM 2803 C C . ALA B 1 47 ? -12.641 13.445 -8.375 1 92.81 47 ALA B C 1
ATOM 2805 O O . ALA B 1 47 ? -13.648 12.766 -8.594 1 92.81 47 ALA B O 1
ATOM 2806 N N . SER B 1 48 ? -12.297 13.68 -7.191 1 93.12 48 SER B N 1
ATOM 2807 C CA . SER B 1 48 ? -13.047 13.227 -6.02 1 93.12 48 SER B CA 1
ATOM 2808 C C . SER B 1 48 ? -14.398 13.93 -5.926 1 93.12 48 SER B C 1
ATOM 2810 O O . SER B 1 48 ? -15.328 13.414 -5.309 1 93.12 48 SER B O 1
ATOM 2812 N N . GLY B 1 49 ? -14.492 15.156 -6.527 1 89 49 GLY B N 1
ATOM 2813 C CA . GLY B 1 49 ? -15.703 15.961 -6.41 1 89 49 GLY B CA 1
ATOM 2814 C C . GLY B 1 49 ? -15.75 16.781 -5.137 1 89 49 GLY B C 1
ATOM 2815 O O . GLY B 1 49 ? -16.812 17.297 -4.77 1 89 49 GLY B O 1
ATOM 2816 N N . ALA B 1 50 ? -14.648 16.891 -4.484 1 83.19 50 ALA B N 1
ATOM 2817 C CA . ALA B 1 50 ? -14.594 17.609 -3.217 1 83.19 50 ALA B CA 1
ATOM 2818 C C . ALA B 1 50 ? -14.914 19.094 -3.416 1 83.19 50 ALA B C 1
ATOM 2820 O O . ALA B 1 50 ? -15.422 19.75 -2.51 1 83.19 50 ALA B O 1
ATOM 2821 N N . LEU B 1 51 ? -14.672 19.562 -4.574 1 79.94 51 LEU B N 1
ATOM 2822 C CA . LEU B 1 51 ? -14.898 20.984 -4.855 1 79.94 51 LEU B CA 1
ATOM 2823 C C . LEU B 1 51 ? -16.328 21.219 -5.309 1 79.94 51 LEU B C 1
ATOM 2825 O O . LEU B 1 51 ? -16.75 22.375 -5.48 1 79.94 51 LEU B O 1
ATOM 2829 N N . ASP B 1 52 ? -17.109 20.141 -5.453 1 80.56 52 ASP B N 1
ATOM 2830 C CA . ASP B 1 52 ? -18.531 20.203 -5.762 1 80.56 52 ASP B CA 1
ATOM 2831 C C . ASP B 1 52 ? -19.344 19.281 -4.84 1 80.56 52 ASP B C 1
ATOM 2833 O O . ASP B 1 52 ? -19.781 18.203 -5.254 1 80.56 52 ASP B O 1
ATOM 2837 N N . PRO B 1 53 ? -19.578 19.734 -3.688 1 74.69 53 PRO B N 1
ATOM 2838 C CA . PRO B 1 53 ? -20.219 18.875 -2.682 1 74.69 53 PRO B CA 1
ATOM 2839 C C . PRO B 1 53 ? -21.609 18.422 -3.086 1 74.69 53 PRO B C 1
ATOM 2841 O O . PRO B 1 53 ? -22.031 17.312 -2.742 1 74.69 53 PRO B O 1
ATOM 2844 N N . GLU B 1 54 ? -22.234 19.234 -3.809 1 77.31 54 GLU B N 1
ATOM 2845 C CA . GLU B 1 54 ? -23.578 18.859 -4.246 1 77.31 54 GLU B CA 1
ATOM 2846 C C . GLU B 1 54 ? -23.531 17.703 -5.238 1 77.31 54 GLU B C 1
ATOM 2848 O O . GLU B 1 54 ? -24.328 16.766 -5.152 1 77.31 54 GLU B O 1
ATOM 2853 N N . GLY B 1 55 ? -22.641 17.719 -6.125 1 74.69 55 GLY B N 1
ATOM 2854 C CA . GLY B 1 55 ? -22.469 16.641 -7.086 1 74.69 55 GLY B CA 1
ATOM 2855 C C . GLY B 1 55 ? -21.984 15.359 -6.457 1 74.69 55 GLY B C 1
ATOM 2856 O O . GLY B 1 55 ? -22.484 14.273 -6.773 1 74.69 55 GLY B O 1
ATOM 2857 N N . ALA B 1 56 ? -21.141 15.469 -5.605 1 72.81 56 ALA B N 1
ATOM 2858 C CA . ALA B 1 56 ? -20.562 14.305 -4.941 1 72.81 56 ALA B CA 1
ATOM 2859 C C . ALA B 1 56 ? -21.594 13.617 -4.047 1 72.81 56 ALA B C 1
ATOM 2861 O O . ALA B 1 56 ? -21.562 12.398 -3.879 1 72.81 56 ALA B O 1
ATOM 2862 N N . ALA B 1 57 ? -22.438 14.414 -3.504 1 74.56 57 ALA B N 1
ATOM 2863 C CA . ALA B 1 57 ? -23.484 13.867 -2.631 1 74.56 57 ALA B CA 1
ATOM 2864 C C . ALA B 1 57 ? -24.469 13.008 -3.418 1 74.56 57 ALA B C 1
ATOM 2866 O O . ALA B 1 57 ? -25.172 12.18 -2.842 1 74.56 57 ALA B O 1
ATOM 2867 N N . SER B 1 58 ? -24.375 13.203 -4.695 1 78.81 58 SER B N 1
ATOM 2868 C CA . SER B 1 58 ? -25.328 12.477 -5.523 1 78.81 58 SER B CA 1
ATOM 2869 C C . SER B 1 58 ? -24.844 11.062 -5.812 1 78.81 58 SER B C 1
ATOM 2871 O O . SER B 1 58 ? -25.641 10.203 -6.223 1 78.81 58 SER B O 1
ATOM 2873 N N . HIS B 1 59 ? -23.625 10.789 -5.434 1 83.06 59 HIS B N 1
ATOM 2874 C CA . HIS B 1 59 ? -23.109 9.438 -5.656 1 83.06 59 HIS B CA 1
ATOM 2875 C C . HIS B 1 59 ? -23.609 8.477 -4.578 1 83.06 59 HIS B C 1
ATOM 2877 O O . HIS B 1 59 ? -23.703 8.852 -3.406 1 83.06 59 HIS B O 1
ATOM 2883 N N . SER B 1 60 ? -23.953 7.363 -5.031 1 87.81 60 SER B N 1
ATOM 2884 C CA . SER B 1 60 ? -24.266 6.324 -4.059 1 87.81 60 SER B CA 1
ATOM 2885 C C . SER B 1 60 ? -23.031 5.918 -3.26 1 87.81 60 SER B C 1
ATOM 2887 O O . SER B 1 60 ? -21.906 6.145 -3.695 1 87.81 60 SER B O 1
ATOM 2889 N N . SER B 1 61 ? -23.219 5.41 -2.127 1 88.12 61 SER B N 1
ATOM 2890 C CA . SER B 1 61 ? -22.141 4.918 -1.283 1 88.12 61 SER B CA 1
ATOM 2891 C C . SER B 1 61 ? -21.297 3.887 -2.02 1 88.12 61 SER B C 1
ATOM 2893 O O . SER B 1 61 ? -20.062 3.902 -1.922 1 88.12 61 SER B O 1
ATOM 2895 N N . ALA B 1 62 ? -21.953 3.057 -2.791 1 85.75 62 ALA B N 1
ATOM 2896 C CA . ALA B 1 62 ? -21.234 2.02 -3.533 1 85.75 62 ALA B CA 1
ATOM 2897 C C . ALA B 1 62 ? -20.312 2.633 -4.574 1 85.75 62 ALA B C 1
ATOM 2899 O O . ALA B 1 62 ? -19.172 2.174 -4.746 1 85.75 62 ALA B O 1
ATOM 2900 N N . THR B 1 63 ? -20.781 3.594 -5.215 1 88.81 63 THR B N 1
ATOM 2901 C CA . THR B 1 63 ? -19.984 4.258 -6.234 1 88.81 63 THR B CA 1
ATOM 2902 C C . THR B 1 63 ? -18.797 4.988 -5.598 1 88.81 63 THR B C 1
ATOM 2904 O O . THR B 1 63 ? -17.672 4.926 -6.102 1 88.81 63 THR B O 1
ATOM 2907 N N . SER B 1 64 ? -19.016 5.684 -4.48 1 90.94 64 SER B N 1
ATOM 2908 C CA . SER B 1 64 ? -17.953 6.406 -3.793 1 90.94 64 SER B CA 1
ATOM 2909 C C . SER B 1 64 ? -16.875 5.449 -3.287 1 90.94 64 SER B C 1
ATOM 2911 O O . SER B 1 64 ? -15.68 5.754 -3.365 1 90.94 64 SER B O 1
ATOM 2913 N N . ILE B 1 65 ? -17.312 4.336 -2.824 1 88.88 65 ILE B N 1
ATOM 2914 C CA . ILE B 1 65 ? -16.375 3.336 -2.334 1 88.88 65 ILE B CA 1
ATOM 2915 C C . ILE B 1 65 ? -15.531 2.811 -3.494 1 88.88 65 ILE B C 1
ATOM 2917 O O . ILE B 1 65 ? -14.312 2.717 -3.385 1 88.88 65 ILE B O 1
ATOM 2921 N N . LYS B 1 66 ? -16.172 2.477 -4.578 1 89.44 66 LYS B N 1
ATOM 2922 C CA . LYS B 1 66 ? -15.461 1.974 -5.75 1 89.44 66 LYS B CA 1
ATOM 2923 C C . LYS B 1 66 ? -14.453 2.998 -6.266 1 89.44 66 LYS B C 1
ATOM 2925 O O . LYS B 1 66 ? -13.305 2.658 -6.551 1 89.44 66 LYS B O 1
ATOM 2930 N N . ARG B 1 67 ? -14.906 4.199 -6.398 1 92.88 67 ARG B N 1
ATOM 2931 C CA . ARG B 1 67 ? -14.023 5.266 -6.855 1 92.88 67 ARG B CA 1
ATOM 2932 C C . ARG B 1 67 ? -12.867 5.473 -5.883 1 92.88 67 ARG B C 1
ATOM 2934 O O . ARG B 1 67 ? -11.734 5.707 -6.301 1 92.88 67 ARG B O 1
ATOM 2941 N N . GLY B 1 68 ? -13.195 5.418 -4.582 1 94.62 68 GLY B N 1
ATOM 2942 C CA . GLY B 1 68 ? -12.156 5.551 -3.574 1 94.62 68 GLY B CA 1
ATOM 2943 C C . GLY B 1 68 ? -11.102 4.465 -3.66 1 94.62 68 GLY B C 1
ATOM 2944 O O . GLY B 1 68 ? -9.906 4.746 -3.561 1 94.62 68 GLY B O 1
ATOM 2945 N N . VAL B 1 69 ? -11.477 3.283 -3.922 1 92.44 69 VAL B N 1
ATOM 2946 C CA . VAL B 1 69 ? -10.555 2.156 -4.012 1 92.44 69 VAL B CA 1
ATOM 2947 C C . VAL B 1 69 ? -9.672 2.311 -5.246 1 92.44 69 VAL B C 1
ATOM 2949 O O . VAL B 1 69 ? -8.453 2.141 -5.168 1 92.44 69 VAL B O 1
ATOM 2952 N N . TRP B 1 70 ? -10.273 2.666 -6.301 1 93.88 70 TRP B N 1
ATOM 2953 C CA . TRP B 1 70 ? -9.5 2.861 -7.52 1 93.88 70 TRP B CA 1
ATOM 2954 C C . TRP B 1 70 ? -8.516 4.016 -7.359 1 93.88 70 TRP B C 1
ATOM 2956 O O . TRP B 1 70 ? -7.391 3.961 -7.867 1 93.88 70 TRP B O 1
ATOM 2966 N N . ALA B 1 71 ? -8.953 5.023 -6.68 1 96.75 71 ALA B N 1
ATOM 2967 C CA . ALA B 1 71 ? -8.062 6.156 -6.434 1 96.75 71 ALA B CA 1
ATOM 2968 C C . ALA B 1 71 ? -6.891 5.746 -5.543 1 96.75 71 ALA B C 1
ATOM 2970 O O . ALA B 1 71 ? -5.75 6.141 -5.789 1 96.75 71 ALA B O 1
ATOM 2971 N N . MET B 1 72 ? -7.184 4.961 -4.555 1 96.75 72 MET B N 1
ATOM 2972 C CA . MET B 1 72 ? -6.129 4.453 -3.682 1 96.75 72 MET B CA 1
ATOM 2973 C C . MET B 1 72 ? -5.094 3.662 -4.477 1 96.75 72 MET B C 1
ATOM 2975 O O . MET B 1 72 ? -3.891 3.836 -4.281 1 96.75 72 MET B O 1
ATOM 2979 N N . ILE B 1 73 ? -5.551 2.832 -5.297 1 96.62 73 ILE B N 1
ATOM 2980 C CA . ILE B 1 73 ? -4.664 1.989 -6.09 1 96.62 73 ILE B CA 1
ATOM 2981 C C . ILE B 1 73 ? -3.834 2.859 -7.031 1 96.62 73 ILE B C 1
ATOM 2983 O O . ILE B 1 73 ? -2.621 2.672 -7.152 1 96.62 73 ILE B O 1
ATOM 2987 N N . ALA B 1 74 ? -4.453 3.816 -7.645 1 96.62 74 ALA B N 1
ATOM 2988 C CA . ALA B 1 74 ? -3.75 4.707 -8.57 1 96.62 74 ALA B CA 1
ATOM 2989 C C . ALA B 1 74 ? -2.66 5.492 -7.844 1 96.62 74 ALA B C 1
ATOM 2991 O O . ALA B 1 74 ? -1.537 5.609 -8.336 1 96.62 74 ALA B O 1
ATOM 2992 N N . VAL B 1 75 ? -3.012 6.012 -6.719 1 97.31 75 VAL B N 1
ATOM 2993 C CA . VAL B 1 75 ? -2.047 6.793 -5.949 1 97.31 75 VAL B CA 1
ATOM 2994 C C . VAL B 1 75 ? -0.912 5.887 -5.477 1 97.31 75 VAL B C 1
ATOM 2996 O O . VAL B 1 75 ? 0.259 6.27 -5.523 1 97.31 75 VAL B O 1
ATOM 2999 N N . PHE B 1 76 ? -1.239 4.746 -5.023 1 97.38 76 PHE B N 1
ATOM 3000 C CA . PHE B 1 76 ? -0.214 3.805 -4.59 1 97.38 76 PHE B CA 1
ATOM 3001 C C . PHE B 1 76 ? 0.709 3.441 -5.746 1 97.38 76 PHE B C 1
ATOM 3003 O O . PHE B 1 76 ? 1.93 3.381 -5.578 1 97.38 76 PHE B O 1
ATOM 3010 N N . LEU B 1 77 ? 0.161 3.172 -6.871 1 96.75 77 LEU B N 1
ATOM 3011 C CA . LEU B 1 77 ? 0.975 2.83 -8.031 1 96.75 77 LEU B CA 1
ATOM 3012 C C . LEU B 1 77 ? 1.85 4.008 -8.453 1 96.75 77 LEU B C 1
ATOM 3014 O O . LEU B 1 77 ? 3 3.82 -8.859 1 96.75 77 LEU B O 1
ATOM 3018 N N . ALA B 1 78 ? 1.36 5.18 -8.422 1 93.31 78 ALA B N 1
ATOM 3019 C CA . ALA B 1 78 ? 2.176 6.363 -8.672 1 93.31 78 ALA B CA 1
ATOM 3020 C C . ALA B 1 78 ? 3.334 6.453 -7.684 1 93.31 78 ALA B C 1
ATOM 3022 O O . ALA B 1 78 ? 4.469 6.738 -8.07 1 93.31 78 ALA B O 1
ATOM 3023 N N . TYR B 1 79 ? 3.01 6.25 -6.414 1 92.25 79 TYR B N 1
ATOM 3024 C CA . TYR B 1 79 ? 4.047 6.207 -5.391 1 92.25 79 TYR B CA 1
ATOM 3025 C C . TYR B 1 79 ? 5.117 5.176 -5.742 1 92.25 79 TYR B C 1
ATOM 3027 O O . TYR B 1 79 ? 6.312 5.449 -5.621 1 92.25 79 TYR B O 1
ATOM 3035 N N . CYS B 1 80 ? 4.691 3.965 -6.18 1 92.62 80 CYS B N 1
ATOM 3036 C CA . CYS B 1 80 ? 5.633 2.896 -6.496 1 92.62 80 CYS B CA 1
ATOM 3037 C C . CYS B 1 80 ? 6.512 3.281 -7.68 1 92.62 80 CYS B C 1
ATOM 3039 O O . CYS B 1 80 ? 7.699 2.951 -7.711 1 92.62 80 CYS B O 1
ATOM 3041 N N . THR B 1 81 ? 6 3.955 -8.625 1 89.5 81 THR B N 1
ATOM 3042 C CA . THR B 1 81 ? 6.789 4.355 -9.781 1 89.5 81 THR B CA 1
ATOM 3043 C C . THR B 1 81 ? 7.918 5.297 -9.367 1 89.5 81 THR B C 1
ATOM 3045 O O . THR B 1 81 ? 8.961 5.359 -10.023 1 89.5 81 THR B O 1
ATOM 3048 N N . LEU B 1 82 ? 7.738 5.938 -8.242 1 84.56 82 LEU B N 1
ATOM 3049 C CA . LEU B 1 82 ? 8.719 6.922 -7.797 1 84.56 82 LEU B CA 1
ATOM 3050 C C . LEU B 1 82 ? 9.672 6.32 -6.77 1 84.56 82 LEU B C 1
ATOM 3052 O O . LEU B 1 82 ? 10.852 6.668 -6.73 1 84.56 82 LEU B O 1
ATOM 3056 N N . GLN B 1 83 ? 9.07 5.395 -5.965 1 84.06 83 GLN B N 1
ATOM 3057 C CA . GLN B 1 83 ? 9.82 5.074 -4.754 1 84.06 83 GLN B CA 1
ATOM 3058 C C . GLN B 1 83 ? 10.18 3.59 -4.703 1 84.06 83 GLN B C 1
ATOM 3060 O O . GLN B 1 83 ? 11.008 3.174 -3.896 1 84.06 83 GLN B O 1
ATOM 3065 N N . ALA B 1 84 ? 9.555 2.775 -5.516 1 84.12 84 ALA B N 1
ATOM 3066 C CA . ALA B 1 84 ? 9.844 1.346 -5.457 1 84.12 84 ALA B CA 1
ATOM 3067 C C . ALA B 1 84 ? 11.297 1.068 -5.852 1 84.12 84 ALA B C 1
ATOM 3069 O O . ALA B 1 84 ? 11.93 1.879 -6.535 1 84.12 84 ALA B O 1
ATOM 3070 N N . PRO B 1 85 ? 11.75 -0.02 -5.281 1 79.88 85 PRO B N 1
ATOM 3071 C CA . PRO B 1 85 ? 13.148 -0.335 -5.594 1 79.88 85 PRO B CA 1
ATOM 3072 C C . PRO B 1 85 ? 13.391 -0.527 -7.09 1 79.88 85 PRO B C 1
ATOM 3074 O O . PRO B 1 85 ? 12.516 -1.037 -7.797 1 79.88 85 PRO B O 1
ATOM 3077 N N . SER B 1 86 ? 14.523 -0.077 -7.488 1 76.81 86 SER B N 1
ATOM 3078 C CA . SER B 1 86 ? 14.906 -0.251 -8.883 1 76.81 86 SER B CA 1
ATOM 3079 C C . SER B 1 86 ? 15.32 -1.691 -9.164 1 76.81 86 SER B C 1
ATOM 3081 O O . SER B 1 86 ? 15.727 -2.416 -8.258 1 76.81 86 SER B O 1
ATOM 3083 N N . THR B 1 87 ? 15.062 -2.07 -10.391 1 77.19 87 THR B N 1
ATOM 3084 C CA . THR B 1 87 ? 15.453 -3.404 -10.836 1 77.19 87 THR B CA 1
ATOM 3085 C C . THR B 1 87 ? 16.578 -3.33 -11.859 1 77.19 87 THR B C 1
ATOM 3087 O O . THR B 1 87 ? 16.922 -2.244 -12.336 1 77.19 87 THR B O 1
ATOM 3090 N N . ILE B 1 88 ? 17.125 -4.461 -12.094 1 74.56 88 ILE B N 1
ATOM 3091 C CA . ILE B 1 88 ? 18.172 -4.562 -13.102 1 74.56 88 ILE B CA 1
ATOM 3092 C C . ILE B 1 88 ? 17.578 -4.355 -14.492 1 74.56 88 ILE B C 1
ATOM 3094 O O . ILE B 1 88 ? 18.281 -4 -15.43 1 74.56 88 ILE B O 1
ATOM 3098 N N . LEU B 1 89 ? 16.328 -4.605 -14.578 1 77.06 89 LEU B N 1
ATOM 3099 C CA . LEU B 1 89 ? 15.656 -4.414 -15.859 1 77.06 89 LEU B CA 1
ATOM 3100 C C . LEU B 1 89 ? 15.398 -2.934 -16.125 1 77.06 89 LEU B C 1
ATOM 3102 O O . LEU B 1 89 ? 14.523 -2.33 -15.5 1 77.06 89 LEU B O 1
ATOM 3106 N N . ILE B 1 90 ? 16.109 -2.381 -17 1 77.38 90 ILE B N 1
ATOM 3107 C CA . ILE B 1 90 ? 16 -0.944 -17.234 1 77.38 90 ILE B CA 1
ATOM 3108 C C . ILE B 1 90 ? 15.203 -0.686 -18.516 1 77.38 90 ILE B C 1
ATOM 3110 O O . ILE B 1 90 ? 14.75 0.434 -18.75 1 77.38 90 ILE B O 1
ATOM 3114 N N . ARG B 1 91 ? 15.133 -1.699 -19.391 1 81 91 ARG B N 1
ATOM 3115 C CA . ARG B 1 91 ? 14.273 -1.585 -20.578 1 81 91 ARG B CA 1
ATOM 3116 C C . ARG B 1 91 ? 12.898 -2.184 -20.312 1 81 91 ARG B C 1
ATOM 3118 O O . ARG B 1 91 ? 12.773 -3.174 -19.594 1 81 91 ARG B O 1
ATOM 3125 N N . PRO B 1 92 ? 11.875 -1.774 -20.844 1 79.69 92 PRO B N 1
ATOM 3126 C CA . PRO B 1 92 ? 11.859 -0.579 -21.688 1 79.69 92 PRO B CA 1
ATOM 3127 C C . PRO B 1 92 ? 12.141 0.702 -20.906 1 79.69 92 PRO B C 1
ATOM 3129 O O . PRO B 1 92 ? 12.586 1.696 -21.484 1 79.69 92 PRO B O 1
ATOM 3132 N N . HIS B 1 93 ? 11.648 0.794 -19.656 1 84.44 93 HIS B N 1
ATOM 3133 C CA . HIS B 1 93 ? 11.93 1.904 -18.75 1 84.44 93 HIS B CA 1
ATOM 3134 C C . HIS B 1 93 ? 11.867 1.457 -17.297 1 84.44 93 HIS B C 1
ATOM 3136 O O . HIS B 1 93 ? 11 0.663 -16.922 1 84.44 93 HIS B O 1
ATOM 3142 N N . PRO B 1 94 ? 12.656 1.957 -16.547 1 82.56 94 PRO B N 1
ATOM 3143 C CA . PRO B 1 94 ? 12.656 1.549 -15.133 1 82.56 94 PRO B CA 1
ATOM 3144 C C . PRO B 1 94 ? 11.312 1.8 -14.453 1 82.56 94 PRO B C 1
ATOM 3146 O O . PRO B 1 94 ? 10.906 1.023 -13.586 1 82.56 94 PRO B O 1
ATOM 3149 N N . ALA B 1 95 ? 10.719 2.842 -14.844 1 86.06 95 ALA B N 1
ATOM 3150 C CA . ALA B 1 95 ? 9.422 3.166 -14.25 1 86.06 95 ALA B CA 1
ATOM 3151 C C . ALA B 1 95 ? 8.406 2.061 -14.523 1 86.06 95 ALA B C 1
ATOM 3153 O O . ALA B 1 95 ? 7.52 1.81 -13.695 1 86.06 95 ALA B O 1
ATOM 3154 N N . PHE B 1 96 ? 8.523 1.435 -15.672 1 89.75 96 PHE B N 1
ATOM 3155 C CA . PHE B 1 96 ? 7.629 0.345 -16.031 1 89.75 96 PHE B CA 1
ATOM 3156 C C . PHE B 1 96 ? 7.75 -0.81 -15.047 1 89.75 96 PHE B C 1
ATOM 3158 O O . PHE B 1 96 ? 6.742 -1.35 -14.586 1 89.75 96 PHE B O 1
ATOM 3165 N N . TRP B 1 97 ? 8.883 -1.137 -14.664 1 88.94 97 TRP B N 1
ATOM 3166 C CA . TRP B 1 97 ? 9.109 -2.275 -13.781 1 88.94 97 TRP B CA 1
ATOM 3167 C C . TRP B 1 97 ? 8.727 -1.934 -12.344 1 88.94 97 TRP B C 1
ATOM 3169 O O . TRP B 1 97 ? 8.281 -2.801 -11.594 1 88.94 97 TRP B O 1
ATOM 3179 N N . ARG B 1 98 ? 8.867 -0.708 -11.977 1 91.12 98 ARG B N 1
ATOM 3180 C CA . ARG B 1 98 ? 8.391 -0.278 -10.664 1 91.12 98 ARG B CA 1
ATOM 3181 C C . ARG B 1 98 ? 6.871 -0.358 -10.578 1 91.12 98 ARG B C 1
ATOM 3183 O O . ARG B 1 98 ? 6.32 -0.683 -9.523 1 91.12 98 ARG B O 1
ATOM 3190 N N . LEU B 1 99 ? 6.316 -0.019 -11.734 1 94.12 99 LEU B N 1
ATOM 3191 C CA . LEU B 1 99 ? 4.867 -0.161 -11.805 1 94.12 99 LEU B CA 1
ATOM 3192 C C . LEU B 1 99 ? 4.453 -1.621 -11.648 1 94.12 99 LEU B C 1
ATOM 3194 O O . LEU B 1 99 ? 3.521 -1.932 -10.906 1 94.12 99 LEU B O 1
ATOM 3198 N N . VAL B 1 100 ? 5.141 -2.484 -12.32 1 92.81 100 VAL B N 1
ATOM 3199 C CA . VAL B 1 100 ? 4.867 -3.916 -12.234 1 92.81 100 VAL B CA 1
ATOM 3200 C C . VAL B 1 100 ? 5.047 -4.387 -10.789 1 92.81 100 VAL B C 1
ATOM 3202 O O . VAL B 1 100 ? 4.246 -5.176 -10.281 1 92.81 100 VAL B O 1
ATOM 3205 N N . HIS B 1 101 ? 6.059 -3.904 -10.219 1 92.12 101 HIS B N 1
ATOM 3206 C CA . HIS B 1 101 ? 6.285 -4.211 -8.812 1 92.12 101 HIS B CA 1
ATOM 3207 C C . HIS B 1 101 ? 5.109 -3.768 -7.949 1 92.12 101 HIS B C 1
ATOM 3209 O O . HIS B 1 101 ? 4.633 -4.523 -7.098 1 92.12 101 HIS B O 1
ATOM 3215 N N . GLY B 1 102 ? 4.688 -2.578 -8.148 1 95.38 102 GLY B N 1
ATOM 3216 C CA . GLY B 1 102 ? 3.529 -2.078 -7.43 1 95.38 102 GLY B CA 1
ATOM 3217 C C . GLY B 1 102 ? 2.285 -2.92 -7.637 1 95.38 102 GLY B C 1
ATOM 3218 O O . GLY B 1 102 ? 1.532 -3.17 -6.691 1 95.38 102 GLY B O 1
ATOM 3219 N N . LEU B 1 103 ? 2.082 -3.322 -8.828 1 96.19 103 LEU B N 1
ATOM 3220 C CA . LEU B 1 103 ? 0.938 -4.176 -9.125 1 96.19 103 LEU B CA 1
ATOM 3221 C C . LEU B 1 103 ? 1.037 -5.504 -8.383 1 96.19 103 LEU B C 1
ATOM 3223 O O . LEU B 1 103 ? 0.025 -6.039 -7.926 1 96.19 103 LEU B O 1
ATOM 3227 N N . ALA B 1 104 ? 2.211 -5.992 -8.305 1 94.25 104 ALA B N 1
ATOM 3228 C CA . ALA B 1 104 ? 2.42 -7.227 -7.555 1 94.25 104 ALA B CA 1
ATOM 3229 C C . ALA B 1 104 ? 2.074 -7.035 -6.078 1 94.25 104 ALA B C 1
ATOM 3231 O O . ALA B 1 104 ? 1.505 -7.93 -5.449 1 94.25 104 ALA B O 1
ATOM 3232 N N . VAL B 1 105 ? 2.438 -5.926 -5.551 1 95.38 105 VAL B N 1
ATOM 3233 C CA . VAL B 1 105 ? 2.127 -5.637 -4.152 1 95.38 105 VAL B CA 1
ATOM 3234 C C . VAL B 1 105 ? 0.614 -5.523 -3.973 1 95.38 105 VAL B C 1
ATOM 3236 O O . VAL B 1 105 ? 0.054 -6.062 -3.016 1 95.38 105 VAL B O 1
ATOM 3239 N N . VAL B 1 106 ? -0.031 -4.828 -4.883 1 96.94 106 VAL B N 1
ATOM 3240 C CA . VAL B 1 106 ? -1.485 -4.719 -4.84 1 96.94 106 VAL B CA 1
ATOM 3241 C C . VAL B 1 106 ? -2.113 -6.109 -4.875 1 96.94 106 VAL B C 1
ATOM 3243 O O . VAL B 1 106 ? -3.047 -6.395 -4.121 1 96.94 106 VAL B O 1
ATOM 3246 N N . TYR B 1 107 ? -1.64 -6.941 -5.754 1 95.88 107 TYR B N 1
ATOM 3247 C CA . TYR B 1 107 ? -2.115 -8.312 -5.855 1 95.88 107 TYR B CA 1
ATOM 3248 C C . TYR B 1 107 ? -1.934 -9.055 -4.535 1 95.88 107 TYR B C 1
ATOM 3250 O O . TYR B 1 107 ? -2.848 -9.734 -4.066 1 95.88 107 TYR B O 1
ATOM 3258 N N . LEU B 1 108 ? -0.782 -8.922 -3.959 1 95.25 108 LEU B N 1
ATOM 3259 C CA . LEU B 1 108 ? -0.465 -9.586 -2.703 1 95.25 108 LEU B CA 1
ATOM 3260 C C . LEU B 1 108 ? -1.428 -9.156 -1.601 1 95.25 108 LEU B C 1
ATOM 3262 O O . LEU B 1 108 ? -1.978 -10 -0.888 1 95.25 108 LEU B O 1
ATOM 3266 N N . VAL B 1 109 ? -1.642 -7.891 -1.436 1 96.62 109 VAL B N 1
ATOM 3267 C CA . VAL B 1 109 ? -2.492 -7.41 -0.353 1 96.62 109 VAL B CA 1
ATOM 3268 C C . VAL B 1 109 ? -3.945 -7.789 -0.63 1 96.62 109 VAL B C 1
ATOM 3270 O O . VAL B 1 109 ? -4.703 -8.086 0.296 1 96.62 109 VAL B O 1
ATOM 3273 N N . ALA B 1 110 ? -4.379 -7.758 -1.881 1 95 110 ALA B N 1
ATOM 3274 C CA . ALA B 1 110 ? -5.727 -8.195 -2.232 1 95 110 ALA B CA 1
ATOM 3275 C C . ALA B 1 110 ? -5.938 -9.664 -1.864 1 95 110 ALA B C 1
ATOM 3277 O O . ALA B 1 110 ? -6.98 -10.031 -1.312 1 95 110 ALA B O 1
ATOM 3278 N N . LEU B 1 111 ? -4.938 -10.484 -2.182 1 95.56 111 LEU B N 1
ATOM 3279 C CA . LEU B 1 111 ? -5.031 -11.898 -1.83 1 95.56 111 LEU B CA 1
ATOM 3280 C C . LEU B 1 111 ? -5.102 -12.078 -0.317 1 95.56 111 LEU B C 1
ATOM 3282 O O . LEU B 1 111 ? -5.828 -12.945 0.176 1 95.56 111 LEU B O 1
ATOM 3286 N N . THR B 1 112 ? -4.332 -11.305 0.376 1 96.94 112 THR B N 1
ATOM 3287 C CA . THR B 1 112 ? -4.355 -11.352 1.834 1 96.94 112 THR B CA 1
ATOM 3288 C C . THR B 1 112 ? -5.746 -11.016 2.363 1 96.94 112 THR B C 1
ATOM 3290 O O . THR B 1 112 ? -6.27 -11.711 3.238 1 96.94 112 THR B O 1
ATOM 3293 N N . PHE B 1 113 ? -6.375 -9.984 1.874 1 95.75 113 PHE B N 1
ATOM 3294 C CA . PHE B 1 113 ? -7.73 -9.617 2.27 1 95.75 113 PHE B CA 1
ATOM 3295 C C . PHE B 1 113 ? -8.703 -10.766 2.008 1 95.75 113 PHE B C 1
ATOM 3297 O O . PHE B 1 113 ? -9.492 -11.125 2.879 1 95.75 113 PHE B O 1
ATOM 3304 N N . LEU B 1 114 ? -8.617 -11.336 0.853 1 94.31 114 LEU B N 1
ATOM 3305 C CA . LEU B 1 114 ? -9.531 -12.406 0.459 1 94.31 114 LEU B CA 1
ATOM 3306 C C . LEU B 1 114 ? -9.352 -13.633 1.349 1 94.31 114 LEU B C 1
ATOM 3308 O O . LEU B 1 114 ? -10.312 -14.344 1.631 1 94.31 114 LEU B O 1
ATOM 3312 N N . LEU B 1 115 ? -8.125 -13.891 1.767 1 94.69 115 LEU B N 1
ATOM 3313 C CA . LEU B 1 115 ? -7.828 -15.023 2.641 1 94.69 115 LEU B CA 1
ATOM 3314 C C . LEU B 1 115 ? -8.641 -14.938 3.928 1 94.69 115 LEU B C 1
ATOM 3316 O O . LEU B 1 115 ? -9 -15.969 4.504 1 94.69 115 LEU B O 1
ATOM 3320 N N . PHE B 1 116 ? -9.016 -13.758 4.316 1 94.75 116 PHE B N 1
ATOM 3321 C CA . PHE B 1 116 ? -9.703 -13.578 5.59 1 94.75 116 PHE B CA 1
ATOM 3322 C C . PHE B 1 116 ? -11.211 -13.5 5.383 1 94.75 116 PHE B C 1
ATOM 3324 O O . PHE B 1 116 ? -11.969 -13.344 6.344 1 94.75 116 PHE B O 1
ATOM 3331 N N . GLN B 1 117 ? -11.633 -13.508 4.148 1 92.88 117 GLN B N 1
ATOM 3332 C CA . GLN B 1 117 ? -13.062 -13.484 3.854 1 92.88 117 GLN B CA 1
ATOM 3333 C C . GLN B 1 117 ? -13.625 -14.898 3.738 1 92.88 117 GLN B C 1
ATOM 3335 O O . GLN B 1 117 ? -12.914 -15.828 3.355 1 92.88 117 GLN B O 1
ATOM 3340 N N . ASN B 1 118 ? -14.844 -15.008 4.113 1 88.81 118 ASN B N 1
ATOM 3341 C CA . ASN B 1 118 ? -15.508 -16.266 3.773 1 88.81 118 ASN B CA 1
ATOM 3342 C C . ASN B 1 118 ? -15.82 -16.344 2.283 1 88.81 118 ASN B C 1
ATOM 3344 O O . ASN B 1 118 ? -15.734 -15.344 1.569 1 88.81 118 ASN B O 1
ATOM 3348 N N . ARG B 1 119 ? -16.188 -17.5 1.838 1 86.12 119 ARG B N 1
ATOM 3349 C CA . ARG B 1 119 ? -16.359 -17.766 0.415 1 86.12 119 ARG B CA 1
ATOM 3350 C C . ARG B 1 119 ? -17.406 -16.844 -0.198 1 86.12 119 ARG B C 1
ATOM 3352 O O . ARG B 1 119 ? -17.203 -16.297 -1.28 1 86.12 119 ARG B O 1
ATOM 3359 N N . ASP B 1 120 ? -18.5 -16.656 0.439 1 87.5 120 ASP B N 1
ATOM 3360 C CA . ASP B 1 120 ? -19.594 -15.836 -0.093 1 87.5 120 ASP B CA 1
ATOM 3361 C C . ASP B 1 120 ? -19.172 -14.375 -0.184 1 87.5 120 ASP B C 1
ATOM 3363 O O . ASP B 1 120 ? -19.438 -13.703 -1.187 1 87.5 120 ASP B O 1
ATOM 3367 N N . ASP B 1 121 ? -18.516 -13.969 0.872 1 88.88 121 ASP B N 1
ATOM 3368 C CA . ASP B 1 121 ? -18.047 -12.586 0.873 1 88.88 121 ASP B CA 1
ATOM 3369 C C . ASP B 1 121 ? -16.969 -12.367 -0.183 1 88.88 121 ASP B C 1
ATOM 3371 O O . ASP B 1 121 ? -16.922 -11.32 -0.833 1 88.88 121 ASP B O 1
ATOM 3375 N N . ALA B 1 122 ? -16.156 -13.32 -0.324 1 90 122 ALA B N 1
ATOM 3376 C CA . ALA B 1 122 ? -15.117 -13.234 -1.353 1 90 122 ALA B CA 1
ATOM 3377 C C . ALA B 1 122 ? -15.734 -13.141 -2.744 1 90 122 ALA B C 1
ATOM 3379 O O . ALA B 1 122 ? -15.289 -12.344 -3.574 1 90 122 ALA B O 1
ATOM 3380 N N . ARG B 1 123 ? -16.719 -13.867 -2.986 1 90.19 123 ARG B N 1
ATOM 3381 C CA . ARG B 1 123 ? -17.422 -13.844 -4.27 1 90.19 123 ARG B CA 1
ATOM 3382 C C . ARG B 1 123 ? -18.078 -12.492 -4.504 1 90.19 123 ARG B C 1
ATOM 3384 O O . ARG B 1 123 ? -18.047 -11.961 -5.617 1 90.19 123 ARG B O 1
ATOM 3391 N N . ARG B 1 124 ? -18.641 -12.016 -3.5 1 86.19 124 ARG B N 1
ATOM 3392 C CA . ARG B 1 124 ? -19.266 -10.695 -3.609 1 86.19 124 ARG B CA 1
ATOM 3393 C C . ARG B 1 124 ? -18.234 -9.625 -3.938 1 86.19 124 ARG B C 1
ATOM 3395 O O . ARG B 1 124 ? -18.516 -8.711 -4.715 1 86.19 124 ARG B O 1
ATOM 3402 N N . PHE B 1 125 ? -17.125 -9.766 -3.275 1 85.94 125 PHE B N 1
ATOM 3403 C CA . PHE B 1 125 ? -16.047 -8.82 -3.535 1 85.94 125 PHE B CA 1
ATOM 3404 C C . PHE B 1 125 ? -15.641 -8.852 -5.004 1 85.94 125 PHE B C 1
ATOM 3406 O O . PHE B 1 125 ? -15.375 -7.805 -5.602 1 85.94 125 PHE B O 1
ATOM 3413 N N . MET B 1 126 ? -15.625 -9.992 -5.648 1 88.12 126 MET B N 1
ATOM 3414 C CA . MET B 1 126 ? -15.219 -10.141 -7.043 1 88.12 126 MET B CA 1
ATOM 3415 C C . MET B 1 126 ? -16.172 -9.391 -7.969 1 88.12 126 MET B C 1
ATOM 3417 O O . MET B 1 126 ? -15.773 -8.945 -9.047 1 88.12 126 MET B O 1
ATOM 3421 N N . LYS B 1 127 ? -17.359 -9.188 -7.57 1 85.25 127 LYS B N 1
ATOM 3422 C CA . LYS B 1 127 ? -18.344 -8.508 -8.391 1 85.25 127 LYS B CA 1
ATOM 3423 C C . LYS B 1 127 ? -18.016 -7.027 -8.547 1 85.25 127 LYS B C 1
ATOM 3425 O O . LYS B 1 127 ? -18.5 -6.367 -9.469 1 85.25 127 LYS B O 1
ATOM 3430 N N . HIS B 1 128 ? -17.188 -6.5 -7.641 1 78.12 128 HIS B N 1
ATOM 3431 C CA . HIS B 1 128 ? -16.75 -5.113 -7.762 1 78.12 128 HIS B CA 1
ATOM 3432 C C . HIS B 1 128 ? -15.758 -4.949 -8.898 1 78.12 128 HIS B C 1
ATOM 3434 O O . HIS B 1 128 ? -15.555 -3.838 -9.398 1 78.12 128 HIS B O 1
ATOM 3440 N N . LEU B 1 129 ? -15.141 -6.02 -9.297 1 79.56 129 LEU B N 1
ATOM 3441 C CA . LEU B 1 129 ? -14.211 -5.984 -10.422 1 79.56 129 LEU B CA 1
ATOM 3442 C C . LEU B 1 129 ? -14.953 -6.129 -11.742 1 79.56 129 LEU B C 1
ATOM 3444 O O . LEU B 1 129 ? -14.672 -5.406 -12.703 1 79.56 129 LEU B O 1
ATOM 3448 N N . SER B 1 130 ? -15.844 -7.02 -11.82 1 82.31 130 SER B N 1
ATOM 3449 C CA . SER B 1 130 ? -16.703 -7.258 -12.977 1 82.31 130 SER B CA 1
ATOM 3450 C C . SER B 1 130 ? -18.016 -7.926 -12.57 1 82.31 130 SER B C 1
ATOM 3452 O O . SER B 1 130 ? -18.016 -8.828 -11.734 1 82.31 130 SER B O 1
ATOM 3454 N N . PRO B 1 131 ? -19.031 -7.484 -13.109 1 83.38 131 PRO B N 1
ATOM 3455 C CA . PRO B 1 131 ? -20.328 -8.062 -12.742 1 83.38 131 PRO B CA 1
ATOM 3456 C C . PRO B 1 131 ? -20.422 -9.555 -13.078 1 83.38 131 PRO B C 1
ATOM 3458 O O . PRO B 1 131 ? -21.25 -10.266 -12.5 1 83.38 131 PRO B O 1
ATOM 3461 N N . ASP B 1 132 ? -19.609 -10.023 -13.953 1 88.69 132 ASP B N 1
ATOM 3462 C CA . ASP B 1 132 ? -19.656 -11.422 -14.367 1 88.69 132 ASP B CA 1
ATOM 3463 C C . ASP B 1 132 ? -18.922 -12.312 -13.375 1 88.69 132 ASP B C 1
ATOM 3465 O O . ASP B 1 132 ? -19.016 -13.547 -13.445 1 88.69 132 ASP B O 1
ATOM 3469 N N . LEU B 1 133 ? -18.328 -11.625 -12.414 1 85.62 133 LEU B N 1
ATOM 3470 C CA . LEU B 1 133 ? -17.562 -12.398 -11.438 1 85.62 133 LEU B CA 1
ATOM 3471 C C . LEU B 1 133 ? -18.391 -12.648 -10.188 1 85.62 133 LEU B C 1
ATOM 3473 O O . LEU B 1 133 ? -19.547 -12.234 -10.102 1 85.62 133 LEU B O 1
ATOM 3477 N N . GLY B 1 134 ? -17.969 -13.562 -9.328 1 84.94 134 GLY B N 1
ATOM 3478 C CA . GLY B 1 134 ? -18.641 -13.781 -8.047 1 84.94 134 GLY B CA 1
ATOM 3479 C C . GLY B 1 134 ? -19.688 -14.875 -8.102 1 84.94 134 GLY B C 1
ATOM 3480 O O . GLY B 1 134 ? -20.578 -14.93 -7.25 1 84.94 134 GLY B O 1
ATOM 3481 N N . VAL B 1 135 ? -19.703 -15.547 -9.141 1 86.5 135 VAL B N 1
ATOM 3482 C CA . VAL B 1 135 ? -20.609 -16.672 -9.258 1 86.5 135 VAL B CA 1
ATOM 3483 C C . VAL B 1 135 ? -19.875 -17.969 -8.922 1 86.5 135 VAL B C 1
ATOM 3485 O O . VAL B 1 135 ? -18.656 -18.062 -9.07 1 86.5 135 VAL B O 1
ATOM 3488 N N . GLU B 1 136 ? -20.656 -18.891 -8.438 1 85.25 136 GLU B N 1
ATOM 3489 C CA . GLU B 1 136 ? -20.047 -20.188 -8.148 1 85.25 136 GLU B CA 1
ATOM 3490 C C . GLU B 1 136 ? -19.578 -20.875 -9.422 1 85.25 136 GLU B C 1
ATOM 3492 O O . GLU B 1 136 ? -20.328 -20.969 -10.398 1 85.25 136 GLU B O 1
ATOM 3497 N N . LEU B 1 137 ? -18.328 -21.266 -9.336 1 81.69 137 LEU B N 1
ATOM 3498 C CA . LEU B 1 137 ? -17.75 -21.906 -10.508 1 81.69 137 LEU B CA 1
ATOM 3499 C C . LEU B 1 137 ? -17.969 -23.422 -10.445 1 81.69 137 LEU B C 1
ATOM 3501 O O . LEU B 1 137 ? -17.969 -24.016 -9.359 1 81.69 137 LEU B O 1
ATOM 3505 N N . PRO B 1 138 ? -18.172 -23.906 -11.625 1 82.19 138 PRO B N 1
ATOM 3506 C CA . PRO B 1 138 ? -18.344 -25.359 -11.641 1 82.19 138 PRO B CA 1
ATOM 3507 C C . PRO B 1 138 ? -17.094 -26.109 -11.18 1 82.19 138 PRO B C 1
ATOM 3509 O O . PRO B 1 138 ? -15.969 -25.672 -11.477 1 82.19 138 PRO B O 1
ATOM 3512 N N . GLU B 1 139 ? -17.328 -27.141 -10.352 1 83.81 139 GLU B N 1
ATOM 3513 C CA . GLU B 1 139 ? -16.234 -28.031 -9.93 1 83.81 139 GLU B CA 1
ATOM 3514 C C . GLU B 1 139 ? -16.156 -29.266 -10.812 1 83.81 139 GLU B C 1
ATOM 3516 O O . GLU B 1 139 ? -17.172 -29.844 -11.188 1 83.81 139 GLU B O 1
ATOM 3521 N N . ARG B 1 140 ? -14.977 -29.391 -11.344 1 84.5 140 ARG B N 1
ATOM 3522 C CA . ARG B 1 140 ? -14.758 -30.531 -12.227 1 84.5 140 ARG B CA 1
ATOM 3523 C C . ARG B 1 140 ? -13.539 -31.344 -11.789 1 84.5 140 ARG B C 1
ATOM 3525 O O . ARG B 1 140 ? -12.516 -30.766 -11.406 1 84.5 140 ARG B O 1
ATOM 3532 N N . SER B 1 141 ? -13.758 -32.656 -11.75 1 85.62 141 SER B N 1
ATOM 3533 C CA . SER B 1 141 ? -12.617 -33.531 -11.516 1 85.62 141 SER B CA 1
ATOM 3534 C C . SER B 1 141 ? -11.898 -33.875 -12.828 1 85.62 141 SER B C 1
ATOM 3536 O O . SER B 1 141 ? -12.477 -34.5 -13.711 1 85.62 141 SER B O 1
ATOM 3538 N N . TYR B 1 142 ? -10.727 -33.562 -12.898 1 89.19 142 TYR B N 1
ATOM 3539 C CA . TYR B 1 142 ? -9.961 -33.75 -14.125 1 89.19 142 TYR B CA 1
ATOM 3540 C C . TYR B 1 142 ? -9.242 -35.094 -14.117 1 89.19 142 TYR B C 1
ATOM 3542 O O . TYR B 1 142 ? -8.656 -35.5 -15.133 1 89.19 142 TYR B O 1
ATOM 3550 N N . GLY B 1 143 ? -9.414 -35.812 -13 1 91.88 143 GLY B N 1
ATOM 3551 C CA . GLY B 1 143 ? -8.703 -37.094 -12.883 1 91.88 143 GLY B CA 1
ATOM 3552 C C . GLY B 1 143 ? -9.633 -38.281 -12.797 1 91.88 143 GLY B C 1
ATOM 3553 O O . GLY B 1 143 ? -9.242 -39.344 -12.297 1 91.88 143 GLY B O 1
ATOM 3554 N N . ALA B 1 144 ? -10.914 -38.156 -13.258 1 90.56 144 ALA B N 1
ATOM 3555 C CA . ALA B 1 144 ? -11.883 -39.219 -13.203 1 90.56 144 ALA B CA 1
ATOM 3556 C C . ALA B 1 144 ? -11.516 -40.344 -14.18 1 90.56 144 ALA B C 1
ATOM 3558 O O . ALA B 1 144 ? -11.688 -41.531 -13.883 1 90.56 144 ALA B O 1
ATOM 3559 N N . ASP B 1 145 ? -11.141 -40 -15.312 1 94.25 145 ASP B N 1
ATOM 3560 C CA . ASP B 1 145 ? -10.656 -40.938 -16.328 1 94.25 145 ASP B CA 1
ATOM 3561 C C . ASP B 1 145 ? -9.289 -40.5 -16.859 1 94.25 145 ASP B C 1
ATOM 3563 O O . ASP B 1 145 ? -9.188 -39.531 -17.625 1 94.25 145 ASP B O 1
ATOM 3567 N N . CYS B 1 146 ? -8.273 -41.219 -16.516 1 95.94 146 CYS B N 1
ATOM 3568 C CA . CYS B 1 146 ? -6.918 -40.812 -16.875 1 95.94 146 CYS B CA 1
ATOM 3569 C C . CYS B 1 146 ? -6.371 -41.719 -17.984 1 95.94 146 CYS B C 1
ATOM 3571 O O . CYS B 1 146 ? -5.164 -41.719 -18.234 1 95.94 146 CYS B O 1
ATOM 3573 N N . ARG B 1 147 ? -7.301 -42.438 -18.656 1 95.75 147 ARG B N 1
ATOM 3574 C CA . ARG B 1 147 ? -6.887 -43.281 -19.781 1 95.75 147 ARG B CA 1
ATOM 3575 C C . ARG B 1 147 ? -6.402 -42.406 -20.938 1 95.75 147 ARG B C 1
ATOM 3577 O O . ARG B 1 147 ? -7.035 -41.406 -21.281 1 95.75 147 ARG B O 1
ATOM 3584 N N . LEU B 1 148 ? -5.324 -42.812 -21.5 1 94.94 148 LEU B N 1
ATOM 3585 C CA . LEU B 1 148 ? -4.77 -42.062 -22.625 1 94.94 148 LEU B CA 1
ATOM 3586 C C . LEU B 1 148 ? -5.496 -42.406 -23.922 1 94.94 148 LEU B C 1
ATOM 3588 O O . LEU B 1 148 ? -5.652 -41.562 -24.797 1 94.94 148 LEU B O 1
ATOM 3592 N N . TYR B 1 149 ? -5.844 -43.688 -24 1 95.81 149 TYR B N 1
ATOM 3593 C CA . TYR B 1 149 ? -6.566 -44.219 -25.156 1 95.81 149 TYR B CA 1
ATOM 3594 C C . TYR B 1 149 ? -7.949 -44.688 -24.75 1 95.81 149 TYR B C 1
ATOM 3596 O O . TYR B 1 149 ? -8.078 -45.594 -23.906 1 95.81 149 TYR B O 1
ATOM 3604 N N . VAL B 1 150 ? -9.023 -44.062 -25.359 1 95.5 150 VAL B N 1
ATOM 3605 C CA . VAL B 1 150 ? -10.422 -44.375 -25.078 1 95.5 150 VAL B CA 1
ATOM 3606 C C . VAL B 1 150 ? -11.125 -44.844 -26.344 1 95.5 150 VAL B C 1
ATOM 3608 O O . VAL B 1 150 ? -11.875 -44.094 -26.953 1 95.5 150 VAL B O 1
ATOM 3611 N N . PRO B 1 151 ? -11.023 -46.125 -26.609 1 94 151 PRO B N 1
ATOM 3612 C CA . PRO B 1 151 ? -11.539 -46.625 -27.875 1 94 151 PRO B CA 1
ATOM 3613 C C . PRO B 1 151 ? -13.062 -46.531 -27.969 1 94 151 PRO B C 1
ATOM 3615 O O . PRO B 1 151 ? -13.617 -46.438 -29.078 1 94 151 PRO B O 1
ATOM 3618 N N . GLU B 1 152 ? -13.703 -46.5 -26.891 1 94.81 152 GLU B N 1
ATOM 3619 C CA . GLU B 1 152 ? -15.164 -46.469 -26.859 1 94.81 152 GLU B CA 1
ATOM 3620 C C . GLU B 1 152 ? -15.711 -45.094 -27.234 1 94.81 152 GLU B C 1
ATOM 3622 O O . GLU B 1 152 ? -16.891 -44.969 -27.562 1 94.81 152 GLU B O 1
ATOM 3627 N N . ASN B 1 153 ? -14.844 -44.094 -27.141 1 93.44 153 ASN B N 1
ATOM 3628 C CA . ASN B 1 153 ? -15.305 -42.781 -27.5 1 93.44 153 ASN B CA 1
ATOM 3629 C C . ASN B 1 153 ? -15.406 -42.594 -29.016 1 93.44 153 ASN B C 1
ATOM 3631 O O . ASN B 1 153 ? -14.406 -42.781 -29.734 1 93.44 153 ASN B O 1
ATOM 3635 N N . PRO B 1 154 ? -16.453 -42.344 -29.531 1 92.62 154 PRO B N 1
ATOM 3636 C CA . PRO B 1 154 ? -16.656 -42.312 -30.984 1 92.62 154 PRO B CA 1
ATOM 3637 C C . PRO B 1 154 ? -16.016 -41.094 -31.641 1 92.62 154 PRO B C 1
ATOM 3639 O O . PRO B 1 154 ? -15.68 -41.125 -32.844 1 92.62 154 PRO B O 1
ATOM 3642 N N . LYS B 1 155 ? -15.844 -40.062 -30.984 1 93.12 155 LYS B N 1
ATOM 3643 C CA . LYS B 1 155 ? -15.359 -38.812 -31.547 1 93.12 155 LYS B CA 1
ATOM 3644 C C . LYS B 1 155 ? -13.836 -38.781 -31.578 1 93.12 155 LYS B C 1
ATOM 3646 O O . LYS B 1 155 ? -13.234 -38.375 -32.562 1 93.12 155 LYS B O 1
ATOM 3651 N N . ASN B 1 156 ? -13.258 -39.156 -30.469 1 93.44 156 ASN B N 1
ATOM 3652 C CA . ASN B 1 156 ? -11.812 -39.031 -30.312 1 93.44 156 ASN B CA 1
ATOM 3653 C C . ASN B 1 156 ? -11.266 -40.094 -29.359 1 93.44 156 ASN B C 1
ATOM 3655 O O . ASN B 1 156 ? -11.594 -40.125 -28.172 1 93.44 156 ASN B O 1
ATOM 3659 N N . LYS B 1 157 ? -10.438 -40.906 -29.953 1 95.69 157 LYS B N 1
ATOM 3660 C CA . LYS B 1 157 ? -9.891 -42.031 -29.172 1 95.69 157 LYS B CA 1
ATOM 3661 C C . LYS B 1 157 ? -8.898 -41.5 -28.125 1 95.69 157 LYS B C 1
ATOM 3663 O O . LYS B 1 157 ? -8.531 -42.25 -27.203 1 95.69 157 LYS B O 1
ATOM 3668 N N . PHE B 1 158 ? -8.477 -40.25 -28.266 1 96.31 158 PHE B N 1
ATOM 3669 C CA . PHE B 1 158 ? -7.59 -39.625 -27.312 1 96.31 158 PHE B CA 1
ATOM 3670 C C . PHE B 1 158 ? -8.273 -38.438 -26.656 1 96.31 158 PHE B C 1
ATOM 3672 O O . PHE B 1 158 ? -7.66 -37.375 -26.484 1 96.31 158 PHE B O 1
ATOM 3679 N N . ILE B 1 159 ? -9.461 -38.562 -26.266 1 94.81 159 ILE B N 1
ATOM 3680 C CA . ILE B 1 159 ? -10.352 -37.5 -25.828 1 94.81 159 ILE B CA 1
ATOM 3681 C C . ILE B 1 159 ? -9.812 -36.875 -24.547 1 94.81 159 ILE B C 1
ATOM 3683 O O . ILE B 1 159 ? -9.859 -35.656 -24.375 1 94.81 159 ILE B O 1
ATOM 3687 N N . ASN B 1 160 ? -9.273 -37.656 -23.609 1 94.88 160 ASN B N 1
ATOM 3688 C CA . ASN B 1 160 ? -8.781 -37.125 -22.344 1 94.88 160 ASN B CA 1
ATOM 3689 C C . ASN B 1 160 ? -7.582 -36.219 -22.547 1 94.88 160 ASN B C 1
ATOM 3691 O O . ASN B 1 160 ? -7.504 -35.156 -21.922 1 94.88 160 ASN B O 1
ATOM 3695 N N . ILE B 1 161 ? -6.723 -36.625 -23.406 1 94.25 161 ILE B N 1
ATOM 3696 C CA . ILE B 1 161 ? -5.555 -35.812 -23.703 1 94.25 161 ILE B CA 1
ATOM 3697 C C . ILE B 1 161 ? -5.984 -34.531 -24.438 1 94.25 161 ILE B C 1
ATOM 3699 O O . ILE B 1 161 ? -5.516 -33.438 -24.109 1 94.25 161 ILE B O 1
ATOM 3703 N N . TYR B 1 162 ? -6.82 -34.75 -25.391 1 94.62 162 TYR B N 1
ATOM 3704 C CA . TYR B 1 162 ? -7.312 -33.625 -26.188 1 94.62 162 TYR B CA 1
ATOM 3705 C C . TYR B 1 162 ? -7.984 -32.562 -25.297 1 94.62 162 TYR B C 1
ATOM 3707 O O . TYR B 1 162 ? -7.691 -31.375 -25.406 1 94.62 162 TYR B O 1
ATOM 3715 N N . GLU B 1 163 ? -8.797 -33 -24.422 1 92.88 163 GLU B N 1
ATOM 3716 C CA . GLU B 1 163 ? -9.531 -32.062 -23.547 1 92.88 163 GLU B CA 1
ATOM 3717 C C . GLU B 1 163 ? -8.594 -31.375 -22.578 1 92.88 163 GLU B C 1
ATOM 3719 O O . GLU B 1 163 ? -8.828 -30.219 -22.203 1 92.88 163 GLU B O 1
ATOM 3724 N N . THR B 1 164 ? -7.59 -32 -22.188 1 94.44 164 THR B N 1
ATOM 3725 C CA . THR B 1 164 ? -6.637 -31.406 -21.266 1 94.44 164 THR B CA 1
ATOM 3726 C C . THR B 1 164 ? -5.754 -30.391 -21.984 1 94.44 164 THR B C 1
ATOM 3728 O O . THR B 1 164 ? -5.512 -29.297 -21.453 1 94.44 164 THR B O 1
ATOM 3731 N N . LEU B 1 165 ? -5.344 -30.688 -23.188 1 93.94 165 LEU B N 1
ATOM 3732 C CA . LEU B 1 165 ? -4.461 -29.812 -23.953 1 93.94 165 LEU B CA 1
ATOM 3733 C C . LEU B 1 165 ? -5.18 -28.531 -24.359 1 93.94 165 LEU B C 1
ATOM 3735 O O . LEU B 1 165 ? -4.559 -27.469 -24.469 1 93.94 165 LEU B O 1
ATOM 3739 N N . PHE B 1 166 ? -6.367 -28.594 -24.562 1 93.62 166 PHE B N 1
ATOM 3740 C CA . PHE B 1 166 ? -7.09 -27.438 -25.078 1 93.62 166 PHE B CA 1
ATOM 3741 C C . PHE B 1 166 ? -7.957 -26.812 -23.984 1 93.62 166 PHE B C 1
ATOM 3743 O O . PHE B 1 166 ? -8.93 -26.109 -24.281 1 93.62 166 PHE B O 1
ATOM 3750 N N . ASP B 1 167 ? -7.57 -27.141 -22.859 1 91.88 167 ASP B N 1
ATOM 3751 C CA . ASP B 1 167 ? -8.18 -26.5 -21.703 1 91.88 167 ASP B CA 1
ATOM 3752 C C . ASP B 1 167 ? -7.539 -25.141 -21.422 1 91.88 167 ASP B C 1
ATOM 3754 O O . ASP B 1 167 ? -6.379 -24.906 -21.781 1 91.88 167 ASP B O 1
ATOM 3758 N N . GLU B 1 168 ? -8.281 -24.266 -20.734 1 90.5 168 GLU B N 1
ATOM 3759 C CA . GLU B 1 168 ? -7.812 -22.922 -20.406 1 90.5 168 GLU B CA 1
ATOM 3760 C C . GLU B 1 168 ? -6.609 -22.953 -19.469 1 90.5 168 GLU B C 1
ATOM 3762 O O . GLU B 1 168 ? -5.809 -22.031 -19.438 1 90.5 168 GLU B O 1
ATOM 3767 N N . PHE B 1 169 ? -6.371 -24.031 -18.781 1 93.69 169 PHE B N 1
ATOM 3768 C CA . PHE B 1 169 ? -5.328 -24.125 -17.781 1 93.69 169 PHE B CA 1
ATOM 3769 C C . PHE B 1 169 ? -3.951 -24.234 -18.422 1 93.69 169 PHE B C 1
ATOM 3771 O O . PHE B 1 169 ? -2.938 -23.922 -17.797 1 93.69 169 PHE B O 1
ATOM 3778 N N . VAL B 1 170 ? -3.963 -24.688 -19.656 1 96.06 170 VAL B N 1
ATOM 3779 C CA . VAL B 1 170 ? -2.689 -24.734 -20.359 1 96.06 170 VAL B CA 1
ATOM 3780 C C . VAL B 1 170 ? -2.139 -23.328 -20.531 1 96.06 170 VAL B C 1
ATOM 3782 O O . VAL B 1 170 ? -0.978 -23.062 -20.203 1 96.06 170 VAL B O 1
ATOM 3785 N N . VAL B 1 171 ? -2.967 -22.469 -20.984 1 96.88 171 VAL B N 1
ATOM 3786 C CA . VAL B 1 171 ? -2.57 -21.078 -21.172 1 96.88 171 VAL B CA 1
ATOM 3787 C C . VAL B 1 171 ? -2.236 -20.438 -19.828 1 96.88 171 VAL B C 1
ATOM 3789 O O . VAL B 1 171 ? -1.256 -19.703 -19.719 1 96.88 171 VAL B O 1
ATOM 3792 N N . ALA B 1 172 ? -2.977 -20.797 -18.844 1 96.5 172 ALA B N 1
ATOM 3793 C CA . ALA B 1 172 ? -2.768 -20.234 -17.5 1 96.5 172 ALA B CA 1
ATOM 3794 C C . ALA B 1 172 ? -1.418 -20.656 -16.938 1 96.5 172 ALA B C 1
ATOM 3796 O O . ALA B 1 172 ? -0.714 -19.844 -16.328 1 96.5 172 ALA B O 1
ATOM 3797 N N . HIS B 1 173 ? -1.066 -21.844 -17.109 1 97.81 173 HIS B N 1
ATOM 3798 C CA . HIS B 1 173 ? 0.227 -22.328 -16.641 1 97.81 173 HIS B CA 1
ATOM 3799 C C . HIS B 1 173 ? 1.373 -21.609 -17.344 1 97.81 173 HIS B C 1
ATOM 3801 O O . HIS B 1 173 ? 2.305 -21.125 -16.703 1 97.81 173 HIS B O 1
ATOM 3807 N N . VAL B 1 174 ? 1.238 -21.531 -18.641 1 98.19 174 VAL B N 1
ATOM 3808 C CA . VAL B 1 174 ? 2.322 -20.953 -19.422 1 98.19 174 VAL B CA 1
ATOM 3809 C C . VAL B 1 174 ? 2.484 -19.469 -19.062 1 98.19 174 VAL B C 1
ATOM 3811 O O . VAL B 1 174 ? 3.582 -19.031 -18.703 1 98.19 174 VAL B O 1
ATOM 3814 N N . LEU B 1 175 ? 1.466 -18.734 -19.047 1 97.88 175 LEU B N 1
ATOM 3815 C CA . LEU B 1 175 ? 1.534 -17.312 -18.766 1 97.88 175 LEU B CA 1
ATOM 3816 C C . LEU B 1 175 ? 1.855 -17.047 -17.297 1 97.88 175 LEU B C 1
ATOM 3818 O O . LEU B 1 175 ? 2.596 -16.125 -16.969 1 97.88 175 LEU B O 1
ATOM 3822 N N . GLY B 1 176 ? 1.322 -17.859 -16.5 1 97.88 176 GLY B N 1
ATOM 3823 C CA . GLY B 1 176 ? 1.587 -17.719 -15.07 1 97.88 176 GLY B CA 1
ATOM 3824 C C . GLY B 1 176 ? 3.049 -17.891 -14.711 1 97.88 176 GLY B C 1
ATOM 3825 O O . GLY B 1 176 ? 3.623 -17.078 -13.984 1 97.88 176 GLY B O 1
ATOM 3826 N N . TRP B 1 177 ? 3.613 -18.891 -15.219 1 98.19 177 TRP B N 1
ATOM 3827 C CA . TRP B 1 177 ? 5.004 -19.172 -14.883 1 98.19 177 TRP B CA 1
ATOM 3828 C C . TRP B 1 177 ? 5.949 -18.25 -15.648 1 98.19 177 TRP B C 1
ATOM 3830 O O . TRP B 1 177 ? 7.07 -18 -15.203 1 98.19 177 TRP B O 1
ATOM 3840 N N . TRP B 1 178 ? 5.488 -17.797 -16.859 1 97.81 178 TRP B N 1
ATOM 3841 C CA . TRP B 1 178 ? 6.23 -16.719 -17.5 1 97.81 178 TRP B CA 1
ATOM 3842 C C . TRP B 1 178 ? 6.32 -15.492 -16.609 1 97.81 178 TRP B C 1
ATOM 3844 O O . TRP B 1 178 ? 7.406 -14.945 -16.406 1 97.81 178 TRP B O 1
ATOM 3854 N N . GLY B 1 179 ? 5.18 -15.094 -16.078 1 95.88 179 GLY B N 1
ATOM 3855 C CA . GLY B 1 179 ? 5.145 -13.945 -15.188 1 95.88 179 GLY B CA 1
ATOM 3856 C C . GLY B 1 179 ? 5.961 -14.148 -13.922 1 95.88 179 GLY B C 1
ATOM 3857 O O . GLY B 1 179 ? 6.711 -13.258 -13.516 1 95.88 179 GLY B O 1
ATOM 3858 N N . LYS B 1 180 ? 5.824 -15.266 -13.336 1 95.38 180 LYS B N 1
ATOM 3859 C CA . LYS B 1 180 ? 6.598 -15.57 -12.141 1 95.38 180 LYS B CA 1
ATOM 3860 C C . LYS B 1 180 ? 8.094 -15.531 -12.422 1 95.38 180 LYS B C 1
ATOM 3862 O O . LYS B 1 180 ? 8.883 -15.062 -11.594 1 95.38 180 LYS B O 1
ATOM 3867 N N . ALA B 1 181 ? 8.422 -16.031 -13.539 1 94.88 181 ALA B N 1
ATOM 3868 C CA . ALA B 1 181 ? 9.836 -16.047 -13.898 1 94.88 181 ALA B CA 1
ATOM 3869 C C . ALA B 1 181 ? 10.367 -14.625 -14.078 1 94.88 181 ALA B C 1
ATOM 3871 O O . ALA B 1 181 ? 11.477 -14.305 -13.648 1 94.88 181 ALA B O 1
ATOM 3872 N N . VAL B 1 182 ? 9.594 -13.805 -14.664 1 90.62 182 VAL B N 1
ATOM 3873 C CA . VAL B 1 182 ? 10 -12.422 -14.875 1 90.62 182 VAL B CA 1
ATOM 3874 C C . VAL B 1 182 ? 10.133 -11.711 -13.523 1 90.62 182 VAL B C 1
ATOM 3876 O O . VAL B 1 182 ? 11.023 -10.875 -13.344 1 90.62 182 VAL B O 1
ATOM 3879 N N . MET B 1 183 ? 9.391 -12.148 -12.594 1 89.31 183 MET B N 1
ATOM 3880 C CA . MET B 1 183 ? 9.359 -11.477 -11.297 1 89.31 183 MET B CA 1
ATOM 3881 C C . MET B 1 183 ? 10.438 -12.039 -10.367 1 89.31 183 MET B C 1
ATOM 3883 O O . MET B 1 183 ? 11.141 -11.281 -9.703 1 89.31 183 MET B O 1
ATOM 3887 N N . ILE B 1 184 ? 10.602 -13.258 -10.273 1 86.56 184 ILE B N 1
ATOM 3888 C CA . ILE B 1 184 ? 11.461 -13.914 -9.297 1 86.56 184 ILE B CA 1
ATOM 3889 C C . ILE B 1 184 ? 12.891 -14 -9.836 1 86.56 184 ILE B C 1
ATOM 3891 O O . ILE B 1 184 ? 13.852 -13.812 -9.086 1 86.56 184 ILE B O 1
ATOM 3895 N N . ARG B 1 185 ? 13.07 -14.328 -11.109 1 87.12 185 ARG B N 1
ATOM 3896 C CA . ARG B 1 185 ? 14.328 -14.328 -11.844 1 87.12 185 ARG B CA 1
ATOM 3897 C C . ARG B 1 185 ? 15.344 -15.258 -11.203 1 87.12 185 ARG B C 1
ATOM 3899 O O . ARG B 1 185 ? 16.547 -14.953 -11.164 1 87.12 185 ARG B O 1
ATOM 3906 N N . ASN B 1 186 ? 14.969 -16.281 -10.539 1 84.44 186 ASN B N 1
ATOM 3907 C CA . ASN B 1 186 ? 15.781 -17.344 -9.961 1 84.44 186 ASN B CA 1
ATOM 3908 C C . ASN B 1 186 ? 15.297 -18.719 -10.391 1 84.44 186 ASN B C 1
ATOM 3910 O O . ASN B 1 186 ? 14.25 -19.188 -9.938 1 84.44 186 ASN B O 1
ATOM 3914 N N . GLN B 1 187 ? 16.094 -19.391 -11.156 1 89.31 187 GLN B N 1
ATOM 3915 C CA . GLN B 1 187 ? 15.703 -20.656 -11.789 1 89.31 187 GLN B CA 1
ATOM 3916 C C . GLN B 1 187 ? 15.43 -21.734 -10.75 1 89.31 187 GLN B C 1
ATOM 3918 O O . GLN B 1 187 ? 14.406 -22.422 -10.812 1 89.31 187 GLN B O 1
ATOM 3923 N N . ALA B 1 188 ? 16.328 -21.844 -9.836 1 87.62 188 ALA B N 1
ATOM 3924 C CA . ALA B 1 188 ? 16.172 -22.875 -8.82 1 87.62 188 ALA B CA 1
ATOM 3925 C C . ALA B 1 188 ? 14.891 -22.688 -8.023 1 87.62 188 ALA B C 1
ATOM 3927 O O . ALA B 1 188 ? 14.148 -23.641 -7.797 1 87.62 188 ALA B O 1
ATOM 3928 N N . LEU B 1 189 ? 14.711 -21.469 -7.656 1 87.56 189 LEU B N 1
ATOM 3929 C CA . LEU B 1 189 ? 13.516 -21.172 -6.867 1 87.56 189 LEU B CA 1
ATOM 3930 C C . LEU B 1 189 ? 12.258 -21.422 -7.688 1 87.56 189 LEU B C 1
ATOM 3932 O O . LEU B 1 189 ? 11.258 -21.922 -7.168 1 87.56 189 LEU B O 1
ATOM 3936 N N . LEU B 1 190 ? 12.289 -21.078 -8.938 1 94.62 190 LEU B N 1
ATOM 3937 C CA . LEU B 1 190 ? 11.133 -21.266 -9.82 1 94.62 190 LEU B CA 1
ATOM 3938 C C . LEU B 1 190 ? 10.789 -22.75 -9.969 1 94.62 190 LEU B C 1
ATOM 3940 O O . LEU B 1 190 ? 9.617 -23.109 -9.945 1 94.62 190 LEU B O 1
ATOM 3944 N N . TRP B 1 191 ? 11.758 -23.562 -10.039 1 95.69 191 TRP B N 1
ATOM 3945 C CA . TRP B 1 191 ? 11.516 -24.984 -10.172 1 95.69 191 TRP B CA 1
ATOM 3946 C C . TRP B 1 191 ? 10.969 -25.578 -8.875 1 95.69 191 TRP B C 1
ATOM 3948 O O . TRP B 1 191 ? 10.078 -26.422 -8.898 1 95.69 191 TRP B O 1
ATOM 3958 N N . VAL B 1 192 ? 11.516 -25.125 -7.773 1 92.19 192 VAL B N 1
ATOM 3959 C CA . VAL B 1 192 ? 11 -25.562 -6.48 1 92.19 192 VAL B CA 1
ATOM 3960 C C . VAL B 1 192 ? 9.531 -25.188 -6.352 1 92.19 192 VAL B C 1
ATOM 3962 O O . VAL B 1 192 ? 8.703 -25.984 -5.914 1 92.19 192 VAL B O 1
ATOM 3965 N N . LEU B 1 193 ? 9.25 -23.969 -6.805 1 93.69 193 LEU B N 1
ATOM 3966 C CA . LEU B 1 193 ? 7.871 -23.5 -6.723 1 93.69 193 LEU B CA 1
ATOM 3967 C C . LEU B 1 193 ? 6.98 -24.25 -7.699 1 93.69 193 LEU B C 1
ATOM 3969 O O . LEU B 1 193 ? 5.836 -24.578 -7.375 1 93.69 193 LEU B O 1
ATOM 3973 N N . SER B 1 194 ? 7.441 -24.547 -8.82 1 97.88 194 SER B N 1
ATOM 3974 C CA . SER B 1 194 ? 6.688 -25.281 -9.828 1 97.88 194 SER B CA 1
ATOM 3975 C C . SER B 1 194 ? 6.312 -26.672 -9.328 1 97.88 194 SER B C 1
ATOM 3977 O O . SER B 1 194 ? 5.141 -27.047 -9.359 1 97.88 194 SER B O 1
ATOM 3979 N N . ILE B 1 195 ? 7.273 -27.328 -8.883 1 97.31 195 ILE B N 1
ATOM 3980 C CA . ILE B 1 195 ? 7.039 -28.672 -8.359 1 97.31 195 ILE B CA 1
ATOM 3981 C C . ILE B 1 195 ? 6.184 -28.594 -7.094 1 97.31 195 ILE B C 1
ATOM 3983 O O . ILE B 1 195 ? 5.246 -29.375 -6.922 1 97.31 195 ILE B O 1
ATOM 3987 N N . GLY B 1 196 ? 6.508 -27.672 -6.273 1 95.25 196 GLY B N 1
ATOM 3988 C CA . GLY B 1 196 ? 5.754 -27.484 -5.043 1 95.25 196 GLY B CA 1
ATOM 3989 C C . GLY B 1 196 ? 4.281 -27.203 -5.281 1 95.25 196 GLY B C 1
ATOM 3990 O O . GLY B 1 196 ? 3.428 -27.703 -4.539 1 95.25 196 GLY B O 1
ATOM 3991 N N . PHE B 1 197 ? 3.998 -26.469 -6.234 1 95 197 PHE B N 1
ATOM 3992 C CA . PHE B 1 197 ? 2.615 -26.125 -6.555 1 95 197 PHE B CA 1
ATOM 3993 C C . PHE B 1 197 ? 1.828 -27.375 -6.93 1 95 197 PHE B C 1
ATOM 3995 O O . PHE B 1 197 ? 0.693 -27.562 -6.488 1 95 197 PHE B O 1
ATOM 4002 N N . GLU B 1 198 ? 2.357 -28.234 -7.766 1 95.88 198 GLU B N 1
ATOM 4003 C CA . GLU B 1 198 ? 1.682 -29.469 -8.156 1 95.88 198 GLU B CA 1
ATOM 4004 C C . GLU B 1 198 ? 1.501 -30.391 -6.957 1 95.88 198 GLU B C 1
ATOM 4006 O O . GLU B 1 198 ? 0.471 -31.062 -6.832 1 95.88 198 GLU B O 1
ATOM 4011 N N . LEU B 1 199 ? 2.508 -30.391 -6.086 1 94.56 199 LEU B N 1
ATOM 4012 C CA . LEU B 1 199 ? 2.398 -31.188 -4.875 1 94.56 199 LEU B CA 1
ATOM 4013 C C . LEU B 1 199 ? 1.293 -30.672 -3.967 1 94.56 199 LEU B C 1
ATOM 4015 O O . LEU B 1 199 ? 0.583 -31.453 -3.328 1 94.56 199 LEU B O 1
ATOM 4019 N N . MET B 1 200 ? 1.176 -29.406 -3.91 1 91.69 200 MET B N 1
ATOM 4020 C CA . MET B 1 200 ? 0.115 -28.812 -3.107 1 91.69 200 MET B CA 1
ATOM 4021 C C . MET B 1 200 ? -1.259 -29.188 -3.65 1 91.69 200 MET B C 1
ATOM 4023 O O . MET B 1 200 ? -2.178 -29.469 -2.881 1 91.69 200 MET B O 1
ATOM 4027 N N . GLU B 1 201 ? -1.361 -29.172 -4.941 1 93.38 201 GLU B N 1
ATOM 4028 C CA . GLU B 1 201 ? -2.631 -29.578 -5.535 1 93.38 201 GLU B CA 1
ATOM 4029 C C . GLU B 1 201 ? -2.967 -31.031 -5.18 1 93.38 201 GLU B C 1
ATOM 4031 O O . GLU B 1 201 ? -4.109 -31.344 -4.844 1 93.38 201 GLU B O 1
ATOM 4036 N N . LEU B 1 202 ? -1.998 -31.828 -5.238 1 92.31 202 LEU B N 1
ATOM 4037 C CA . LEU B 1 202 ? -2.191 -33.219 -4.891 1 92.31 202 LEU B CA 1
ATOM 4038 C C . LEU B 1 202 ? -2.584 -33.375 -3.422 1 92.31 202 LEU B C 1
ATOM 4040 O O . LEU B 1 202 ? -3.473 -34.156 -3.088 1 92.31 202 LEU B O 1
ATOM 4044 N N . THR B 1 203 ? -2.02 -32.594 -2.586 1 89.94 203 THR B N 1
ATOM 4045 C CA . THR B 1 203 ? -2.27 -32.656 -1.149 1 89.94 203 THR B CA 1
ATOM 4046 C C . THR B 1 203 ? -3.688 -32.188 -0.828 1 89.94 203 THR B C 1
ATOM 4048 O O . THR B 1 203 ? -4.348 -32.75 0.049 1 89.94 203 THR B O 1
ATOM 4051 N N . PHE B 1 204 ? -4.227 -31.25 -1.579 1 87.56 204 PHE B N 1
ATOM 4052 C CA . PHE B 1 204 ? -5.504 -30.656 -1.212 1 87.56 204 PHE B CA 1
ATOM 4053 C C . PHE B 1 204 ? -6.605 -31.094 -2.16 1 87.56 204 PHE B C 1
ATOM 4055 O O . PHE B 1 204 ? -7.676 -30.484 -2.213 1 87.56 204 PHE B O 1
ATOM 4062 N N . ARG B 1 205 ? -6.324 -32.094 -2.9 1 90.69 205 ARG B N 1
ATOM 4063 C CA . ARG B 1 205 ? -7.316 -32.594 -3.855 1 90.69 205 ARG B CA 1
ATOM 4064 C C . ARG B 1 205 ? -8.594 -33 -3.145 1 90.69 205 ARG B C 1
ATOM 4066 O O . ARG B 1 205 ? -9.664 -33.062 -3.754 1 90.69 205 ARG B O 1
ATOM 4073 N N . HIS B 1 206 ? -8.523 -33.375 -1.857 1 87.56 206 HIS B N 1
ATOM 4074 C CA . HIS B 1 206 ? -9.703 -33.75 -1.101 1 87.56 206 HIS B CA 1
ATOM 4075 C C . HIS B 1 206 ? -10.586 -32.562 -0.779 1 87.56 206 HIS B C 1
ATOM 4077 O O . HIS B 1 206 ? -11.781 -32.719 -0.5 1 87.56 206 HIS B O 1
ATOM 4083 N N . MET B 1 207 ? -10.016 -31.391 -0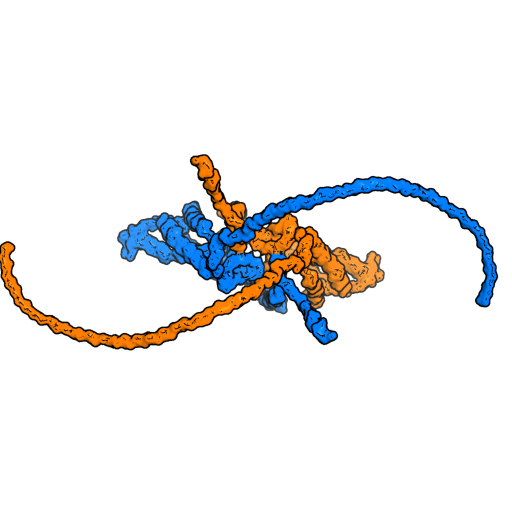.836 1 80.62 207 MET B N 1
ATOM 4084 C CA . MET B 1 207 ? -10.773 -30.188 -0.517 1 80.62 207 MET B CA 1
ATOM 4085 C C . MET B 1 207 ? -11.445 -29.609 -1.762 1 80.62 207 MET B C 1
ATOM 4087 O O . MET B 1 207 ? -12.547 -29.062 -1.681 1 80.62 207 MET B O 1
ATOM 4091 N N . LEU B 1 208 ? -10.828 -29.75 -2.887 1 86.69 208 LEU B N 1
ATOM 4092 C CA . LEU B 1 208 ? -11.336 -29.219 -4.148 1 86.69 208 LEU B CA 1
ATOM 4093 C C . LEU B 1 208 ? -11.141 -30.219 -5.277 1 86.69 208 LEU B C 1
ATOM 4095 O O . LEU B 1 208 ? -10.008 -30.516 -5.664 1 86.69 208 LEU B O 1
ATOM 4099 N N . PRO B 1 209 ? -12.227 -30.625 -5.855 1 89.75 209 PRO B N 1
ATOM 4100 C CA . PRO B 1 209 ? -12.148 -31.641 -6.906 1 89.75 209 PRO B CA 1
ATOM 4101 C C . PRO B 1 209 ? -11.312 -31.188 -8.102 1 89.75 209 PRO B C 1
ATOM 4103 O O . PRO B 1 209 ? -10.727 -32 -8.805 1 89.75 209 PRO B O 1
ATOM 4106 N N . ASN B 1 210 ? -11.203 -29.922 -8.312 1 89.5 210 ASN B N 1
ATOM 4107 C CA . ASN B 1 210 ? -10.43 -29.375 -9.422 1 89.5 210 ASN B CA 1
ATOM 4108 C C . ASN B 1 210 ? -8.953 -29.719 -9.297 1 89.5 210 ASN B C 1
ATOM 4110 O O . ASN B 1 210 ? -8.227 -29.719 -10.289 1 89.5 210 ASN B O 1
ATOM 4114 N N . PHE B 1 211 ? -8.578 -30.078 -8.102 1 91.88 211 PHE B N 1
ATOM 4115 C CA . PHE B 1 211 ? -7.176 -30.375 -7.844 1 91.88 211 PHE B CA 1
ATOM 4116 C C . PHE B 1 211 ? -6.848 -31.812 -8.172 1 91.88 211 PHE B C 1
ATOM 4118 O O . PHE B 1 211 ? -5.68 -32.219 -8.219 1 91.88 211 PHE B O 1
ATOM 4125 N N . ASN B 1 212 ? -7.91 -32.562 -8.43 1 93.38 212 ASN B N 1
ATOM 4126 C CA . ASN B 1 212 ? -7.703 -33.969 -8.828 1 93.38 212 ASN B CA 1
ATOM 4127 C C . ASN B 1 212 ? -7.402 -34.062 -10.32 1 93.38 212 ASN B C 1
ATOM 4129 O O . ASN B 1 212 ? -8.32 -34.062 -11.141 1 93.38 212 ASN B O 1
ATOM 4133 N N . GLU B 1 213 ? -6.25 -34.25 -10.531 1 94.56 213 GLU B N 1
ATOM 4134 C CA . GLU B 1 213 ? -5.801 -34.344 -11.922 1 94.56 213 GLU B CA 1
ATOM 4135 C C . GLU B 1 213 ? -5.082 -35.656 -12.188 1 94.56 213 GLU B C 1
ATOM 4137 O O . GLU B 1 213 ? -4.625 -36.312 -11.258 1 94.56 213 GLU B O 1
ATOM 4142 N N . CYS B 1 214 ? -5.125 -36.031 -13.492 1 95.31 214 CYS B N 1
ATOM 4143 C CA . CYS B 1 214 ? -4.336 -37.188 -13.891 1 95.31 214 CYS B CA 1
ATOM 4144 C C . CYS B 1 214 ? -2.846 -36.938 -13.695 1 95.31 214 CYS B C 1
ATOM 4146 O O . CYS B 1 214 ? -2.379 -35.812 -13.883 1 95.31 214 CYS B O 1
ATOM 4148 N N . TRP B 1 215 ? -2.062 -38 -13.344 1 95.06 215 TRP B N 1
ATOM 4149 C CA . TRP B 1 215 ? -0.637 -37.844 -13.055 1 95.06 215 TRP B CA 1
ATOM 4150 C C . TRP B 1 215 ? 0.103 -37.281 -14.258 1 95.06 215 TRP B C 1
ATOM 4152 O O . TRP B 1 215 ? 1.028 -36.469 -14.094 1 95.06 215 TRP B O 1
ATOM 4162 N N . TRP B 1 216 ? -0.205 -37.656 -15.492 1 96.44 216 TRP B N 1
ATOM 4163 C CA . TRP B 1 216 ? 0.475 -37.156 -16.688 1 96.44 216 TRP B CA 1
ATOM 4164 C C . TRP B 1 216 ? 0.124 -35.719 -16.953 1 96.44 216 TRP B C 1
ATOM 4166 O O . TRP B 1 216 ? 0.882 -35 -17.609 1 96.44 216 TRP B O 1
ATOM 4176 N N . ASP B 1 217 ? -1.026 -35.281 -16.484 1 96.69 217 ASP B N 1
ATOM 4177 C CA . ASP B 1 217 ? -1.384 -33.875 -16.547 1 96.69 217 ASP B CA 1
ATOM 4178 C C . ASP B 1 217 ? -0.507 -33.031 -15.602 1 96.69 217 ASP B C 1
ATOM 4180 O O . ASP B 1 217 ? 0.131 -32.062 -16.031 1 96.69 217 ASP B O 1
ATOM 4184 N N . SER B 1 218 ? -0.363 -33.5 -14.422 1 96.19 218 SER B N 1
ATOM 4185 C CA . SER B 1 218 ? 0.388 -32.75 -13.406 1 96.19 218 SER B CA 1
ATOM 4186 C C . SER B 1 218 ? 1.885 -32.781 -13.695 1 96.19 218 SER B C 1
ATOM 4188 O O . SER B 1 218 ? 2.541 -31.75 -13.703 1 96.19 218 SER B O 1
ATOM 4190 N N . ILE B 1 219 ? 2.414 -33.906 -13.992 1 96.69 219 ILE B N 1
ATOM 4191 C CA . ILE B 1 219 ? 3.861 -34.094 -14.086 1 96.69 219 ILE B CA 1
ATOM 4192 C C . ILE B 1 219 ? 4.332 -33.688 -15.484 1 96.69 219 ILE B C 1
ATOM 4194 O O . ILE B 1 219 ? 5.223 -32.844 -15.641 1 96.69 219 ILE B O 1
ATOM 4198 N N . ILE B 1 220 ? 3.723 -34.156 -16.469 1 96.94 220 ILE B N 1
ATOM 4199 C CA . ILE B 1 220 ? 4.207 -33.969 -17.844 1 96.94 220 ILE B CA 1
ATOM 4200 C C . ILE B 1 220 ? 3.709 -32.625 -18.375 1 96.94 220 ILE B C 1
ATOM 4202 O O . ILE B 1 220 ? 4.508 -31.75 -18.703 1 96.94 220 ILE B O 1
ATOM 4206 N N . LEU B 1 221 ? 2.432 -32.469 -18.453 1 97.31 221 LEU B N 1
ATOM 4207 C CA . LEU B 1 221 ? 1.899 -31.281 -19.094 1 97.31 221 LEU B CA 1
ATOM 4208 C C . LEU B 1 221 ? 2.184 -30.047 -18.25 1 97.31 221 LEU B C 1
ATOM 4210 O O . LEU B 1 221 ? 2.754 -29.078 -18.75 1 97.31 221 LEU B O 1
ATOM 4214 N N . ASP B 1 222 ? 1.812 -30.062 -16.938 1 98.06 222 ASP B N 1
ATOM 4215 C CA . ASP B 1 222 ? 1.975 -28.875 -16.109 1 98.06 222 ASP B CA 1
ATOM 4216 C C . ASP B 1 222 ? 3.451 -28.578 -15.844 1 98.06 222 ASP B C 1
ATOM 4218 O O . ASP B 1 222 ? 3.98 -27.562 -16.297 1 98.06 222 ASP B O 1
ATOM 4222 N N . ILE B 1 223 ? 4.148 -29.484 -15.203 1 98.06 223 ILE B N 1
ATOM 4223 C CA . ILE B 1 223 ? 5.496 -29.203 -14.727 1 98.06 223 ILE B CA 1
ATOM 4224 C C . ILE B 1 223 ? 6.477 -29.203 -15.891 1 98.06 223 ILE B C 1
ATOM 4226 O O . ILE B 1 223 ? 7.16 -28.203 -16.141 1 98.06 223 ILE B O 1
ATOM 4230 N N . LEU B 1 224 ? 6.547 -30.234 -16.688 1 98.25 224 LEU B N 1
ATOM 4231 C CA . LEU B 1 224 ? 7.648 -30.453 -17.625 1 98.25 224 LEU B CA 1
ATOM 4232 C C . LEU B 1 224 ? 7.422 -29.703 -18.922 1 98.25 224 LEU B C 1
ATOM 4234 O O . LEU B 1 224 ? 8.367 -29.469 -19.688 1 98.25 224 LEU B O 1
ATOM 4238 N N . ILE B 1 225 ? 6.176 -29.328 -19.203 1 98.19 225 ILE B N 1
ATOM 4239 C CA . ILE B 1 225 ? 5.941 -28.672 -20.484 1 98.19 225 ILE B CA 1
ATOM 4240 C C . ILE B 1 225 ? 5.516 -27.219 -20.25 1 98.19 225 ILE B C 1
ATOM 4242 O O . ILE B 1 225 ? 6.285 -26.297 -20.5 1 98.19 225 ILE B O 1
ATOM 4246 N N . CYS B 1 226 ? 4.395 -27.109 -19.688 1 98.38 226 CYS B N 1
ATOM 4247 C CA . CYS B 1 226 ? 3.834 -25.766 -19.594 1 98.38 226 CYS B CA 1
ATOM 4248 C C . CYS B 1 226 ? 4.656 -24.906 -18.656 1 98.38 226 CYS B C 1
ATOM 4250 O O . CYS B 1 226 ? 5.066 -23.797 -19.016 1 98.38 226 CYS B O 1
ATOM 4252 N N . ASN B 1 227 ? 4.848 -25.344 -17.375 1 98.75 227 ASN B N 1
ATOM 4253 C CA . ASN B 1 227 ? 5.652 -24.578 -16.438 1 98.75 227 ASN B CA 1
ATOM 4254 C C . ASN B 1 227 ? 7.066 -24.344 -16.953 1 98.75 227 ASN B C 1
ATOM 4256 O O . ASN B 1 227 ? 7.586 -23.234 -16.875 1 98.75 227 ASN B O 1
ATOM 4260 N N . TRP B 1 228 ? 7.617 -25.391 -17.422 1 98.44 228 TRP B N 1
ATOM 4261 C CA . TRP B 1 228 ? 8.961 -25.281 -17.969 1 98.44 228 TRP B CA 1
ATOM 4262 C C . TRP B 1 228 ? 9.016 -24.234 -19.078 1 98.44 228 TRP B C 1
ATOM 4264 O O . TRP B 1 228 ? 9.906 -23.375 -19.094 1 98.44 228 TRP B O 1
ATOM 4274 N N . PHE B 1 229 ? 8.141 -24.328 -20.031 1 98.5 229 PHE B N 1
ATOM 4275 C CA . PHE B 1 229 ? 8.117 -23.375 -21.141 1 98.5 229 PHE B CA 1
ATOM 4276 C C . PHE B 1 229 ? 7.926 -21.953 -20.625 1 98.5 229 PHE B C 1
ATOM 4278 O O . PHE B 1 229 ? 8.594 -21.031 -21.094 1 98.5 229 PHE B O 1
ATOM 4285 N N . GLY B 1 230 ? 7.004 -21.781 -19.719 1 98.69 230 GLY B N 1
ATOM 4286 C CA . GLY B 1 230 ? 6.801 -20.484 -19.125 1 98.69 230 GLY B CA 1
ATOM 4287 C C . GLY B 1 230 ? 8.039 -19.938 -18.453 1 98.69 230 GLY B C 1
ATOM 4288 O O . GLY B 1 230 ? 8.398 -18.766 -18.641 1 98.69 230 GLY B O 1
ATOM 4289 N N . ILE B 1 231 ? 8.641 -20.719 -17.672 1 98 231 ILE B N 1
ATOM 4290 C CA . ILE B 1 231 ? 9.859 -20.312 -16.969 1 98 231 ILE B CA 1
ATOM 4291 C C . ILE B 1 231 ? 10.953 -19.984 -17.984 1 98 231 ILE B C 1
ATOM 4293 O O . ILE B 1 231 ? 11.602 -18.938 -17.875 1 98 231 ILE B O 1
ATOM 4297 N N . TRP B 1 232 ? 11.07 -20.891 -18.922 1 97.38 232 TRP B N 1
ATOM 4298 C CA . TRP B 1 232 ? 12.062 -20.688 -19.969 1 97.38 232 TRP B CA 1
ATOM 4299 C C . TRP B 1 232 ? 11.82 -19.359 -20.703 1 97.38 232 TRP B C 1
ATOM 4301 O O . TRP B 1 232 ? 12.734 -18.562 -20.859 1 97.38 232 TRP B O 1
ATOM 4311 N N . ALA B 1 233 ? 10.68 -19.156 -21.156 1 97.62 233 ALA B N 1
ATOM 4312 C CA . ALA B 1 233 ? 10.328 -17.938 -21.891 1 97.62 233 ALA B CA 1
ATOM 4313 C C . ALA B 1 233 ? 10.492 -16.703 -21 1 97.62 233 ALA B C 1
ATOM 4315 O O . ALA B 1 233 ? 10.938 -15.656 -21.469 1 97.62 233 ALA B O 1
ATOM 4316 N N . GLY B 1 234 ? 10.109 -16.797 -19.766 1 96.38 234 GLY B N 1
ATOM 4317 C CA . GLY B 1 234 ? 10.273 -15.703 -18.812 1 96.38 234 GLY B CA 1
ATOM 4318 C C . GLY B 1 234 ? 11.719 -15.32 -18.594 1 96.38 234 GLY B C 1
ATOM 4319 O O . GLY B 1 234 ? 12.062 -14.141 -18.578 1 96.38 234 GLY B O 1
ATOM 4320 N N . MET B 1 235 ? 12.508 -16.297 -18.453 1 93.38 235 MET B N 1
ATOM 4321 C CA . MET B 1 235 ? 13.93 -16.047 -18.266 1 93.38 235 MET B CA 1
ATOM 4322 C C . MET B 1 235 ? 14.547 -15.43 -19.516 1 93.38 235 MET B C 1
ATOM 4324 O O . MET B 1 235 ? 15.445 -14.586 -19.422 1 93.38 235 MET B O 1
ATOM 4328 N N . HIS B 1 236 ? 14.086 -15.844 -20.625 1 93.19 236 HIS B N 1
ATOM 4329 C CA . HIS B 1 236 ? 14.547 -15.234 -21.875 1 93.19 236 HIS B CA 1
ATOM 4330 C C . HIS B 1 236 ? 14.102 -13.781 -21.969 1 93.19 236 HIS B C 1
ATOM 4332 O O . HIS B 1 236 ? 14.844 -12.93 -22.469 1 93.19 236 HIS B O 1
ATOM 4338 N N . THR B 1 237 ? 12.922 -13.523 -21.547 1 90.94 237 THR B N 1
ATOM 4339 C CA . THR B 1 237 ? 12.438 -12.148 -21.5 1 90.94 237 THR B CA 1
ATOM 4340 C C . THR B 1 237 ? 13.32 -11.289 -20.609 1 90.94 237 THR B C 1
ATOM 4342 O O . THR B 1 237 ? 13.672 -10.164 -20.984 1 90.94 237 THR B O 1
ATOM 4345 N N . VAL B 1 238 ? 13.648 -11.766 -19.469 1 87.62 238 VAL B N 1
ATOM 4346 C CA . VAL B 1 238 ? 14.516 -11.055 -18.531 1 87.62 238 VAL B CA 1
ATOM 4347 C C . VAL B 1 238 ? 15.867 -10.773 -19.188 1 87.62 238 VAL B C 1
ATOM 4349 O O . VAL B 1 238 ? 16.391 -9.664 -19.078 1 87.62 238 VAL B O 1
ATOM 4352 N N . ARG B 1 239 ? 16.391 -11.758 -19.844 1 86.69 239 ARG B N 1
ATOM 4353 C CA . ARG B 1 239 ? 17.656 -11.594 -20.531 1 86.69 239 ARG B CA 1
ATOM 4354 C C . ARG B 1 239 ? 17.547 -10.555 -21.656 1 86.69 239 ARG B C 1
ATOM 4356 O O . ARG B 1 239 ? 18.484 -9.773 -21.875 1 86.69 239 ARG B O 1
ATOM 4363 N N . TYR B 1 240 ? 16.453 -10.656 -22.25 1 85.31 240 TYR B N 1
ATOM 4364 C CA . TYR B 1 240 ? 16.234 -9.719 -23.344 1 85.31 240 TYR B CA 1
ATOM 4365 C C . TYR B 1 240 ? 16.172 -8.281 -22.828 1 85.31 240 TYR B C 1
ATOM 4367 O O . TYR B 1 240 ? 16.734 -7.375 -23.438 1 85.31 240 TYR B O 1
ATOM 4375 N N . PHE B 1 241 ? 15.578 -8.008 -21.766 1 81.44 241 PHE B N 1
ATOM 4376 C CA . PHE B 1 241 ? 15.391 -6.664 -21.234 1 81.44 241 PHE B CA 1
ATOM 4377 C C . PHE B 1 241 ? 16.547 -6.262 -20.328 1 81.44 241 PHE B C 1
ATOM 4379 O O . PHE B 1 241 ? 16.656 -5.102 -19.938 1 81.44 241 PHE B O 1
ATOM 4386 N N . ASP B 1 242 ? 17.203 -7.207 -19.781 1 73.5 242 ASP B N 1
ATOM 4387 C CA . ASP B 1 242 ? 18.359 -6.926 -18.938 1 73.5 242 ASP B CA 1
ATOM 4388 C C . ASP B 1 242 ? 19.422 -6.141 -19.703 1 73.5 242 ASP B C 1
ATOM 4390 O O . ASP B 1 242 ? 19.828 -6.531 -20.797 1 73.5 242 ASP B O 1
ATOM 4394 N N . GLY B 1 243 ? 19.375 -4.945 -20.094 1 55.97 243 GLY B N 1
ATOM 4395 C CA . GLY B 1 243 ? 20.359 -4.164 -20.812 1 55.97 243 GLY B CA 1
ATOM 4396 C C . GLY B 1 243 ? 21.797 -4.594 -20.531 1 55.97 243 GLY B C 1
ATOM 4397 O O . GLY B 1 243 ? 22.672 -4.453 -21.391 1 55.97 243 GLY B O 1
ATOM 4398 N N . LYS B 1 244 ? 22.172 -4.641 -19.25 1 50.25 244 LYS B N 1
ATOM 4399 C CA . LYS B 1 244 ? 23.578 -4.953 -19.031 1 50.25 244 LYS B CA 1
ATOM 4400 C C . LYS B 1 244 ? 23.875 -6.422 -19.328 1 50.25 244 LYS B C 1
ATOM 4402 O O . LYS B 1 244 ? 23.688 -7.285 -18.469 1 50.25 244 LYS B O 1
ATOM 4407 N N . THR B 1 245 ? 23.234 -7.059 -20.312 1 41.78 245 THR B N 1
ATOM 4408 C CA . THR B 1 245 ? 23.859 -8.352 -20.547 1 41.78 245 THR B CA 1
ATOM 4409 C C . THR B 1 245 ? 25.375 -8.258 -20.422 1 41.78 245 THR B C 1
ATOM 4411 O O . THR B 1 245 ? 26.062 -9.266 -20.25 1 41.78 245 THR B O 1
ATOM 4414 N N . TYR B 1 246 ? 26.141 -7.324 -21.312 1 35 246 TYR B N 1
ATOM 4415 C CA . TYR B 1 246 ? 27.547 -7.672 -21.5 1 35 246 TYR B CA 1
ATOM 4416 C C . TYR B 1 246 ? 28.219 -7.977 -20.156 1 35 246 TYR B C 1
ATOM 4418 O O . TYR B 1 246 ? 28.906 -8.992 -20.016 1 35 246 TYR B O 1
ATOM 4426 N N . GLU B 1 247 ? 28.719 -6.824 -19.375 1 34.19 247 GLU B N 1
ATOM 4427 C CA . GLU B 1 247 ? 29.719 -7.039 -18.344 1 34.19 247 GLU B CA 1
ATOM 4428 C C . GLU B 1 247 ? 29.141 -7.816 -17.156 1 34.19 247 GLU B C 1
ATOM 4430 O O . GLU B 1 247 ? 29.734 -7.859 -16.078 1 34.19 247 GLU B O 1
ATOM 4435 N N . TRP B 1 248 ? 28.016 -8.188 -17.266 1 32.03 248 TRP B N 1
ATOM 4436 C CA . TRP B 1 248 ? 27.625 -9.008 -16.125 1 32.03 248 TRP B CA 1
ATOM 4437 C C . TRP B 1 248 ? 28.5 -10.266 -16.031 1 32.03 248 TRP B C 1
ATOM 4439 O O . TRP B 1 248 ? 28.125 -11.227 -15.359 1 32.03 248 TRP B O 1
ATOM 4449 N N . VAL B 1 249 ? 29.484 -10.422 -17.031 1 32.19 249 VAL B N 1
ATOM 4450 C CA . VAL B 1 249 ? 30.484 -11.453 -16.766 1 32.19 249 VAL B CA 1
ATOM 4451 C C . VAL B 1 249 ? 30.812 -11.469 -15.273 1 32.19 249 VAL B C 1
ATOM 4453 O O . VAL B 1 249 ? 30.5 -10.516 -14.547 1 32.19 249 VAL B O 1
ATOM 4456 N N . GLY B 1 250 ? 32.062 -12.266 -14.961 1 29.22 250 GLY B N 1
ATOM 4457 C CA . GLY B 1 250 ? 32.875 -12.453 -13.781 1 29.22 250 GLY B CA 1
ATOM 4458 C C . GLY B 1 250 ? 33.312 -11.148 -13.148 1 29.22 250 GLY B C 1
ATOM 4459 O O . GLY B 1 250 ? 34.375 -10.594 -13.523 1 29.22 250 GLY B O 1
ATOM 4460 N N . LEU B 1 251 ? 32.625 -10.172 -13.211 1 30.72 251 LEU B N 1
ATOM 4461 C CA . LEU B 1 251 ? 33.062 -9.039 -12.406 1 30.72 251 LEU B CA 1
ATOM 4462 C C . LEU B 1 251 ? 33.781 -9.516 -11.141 1 30.72 251 LEU B C 1
ATOM 4464 O O . LEU B 1 251 ? 34.094 -8.711 -10.266 1 30.72 251 LEU B O 1
ATOM 4468 N N . SER B 1 252 ? 33.875 -10.781 -11.086 1 28.38 252 SER B N 1
ATOM 4469 C CA . SER B 1 252 ? 34.969 -11.391 -10.328 1 28.38 252 SER B CA 1
ATOM 4470 C C . SER B 1 252 ? 36.312 -10.828 -10.742 1 28.38 252 SER B C 1
ATOM 4472 O O . SER B 1 252 ? 37.281 -10.945 -10 1 28.38 252 SER B O 1
ATOM 4474 N N . ARG B 1 253 ? 36.438 -10.672 -12.133 1 29.5 253 ARG B N 1
ATOM 4475 C CA . ARG B 1 253 ? 37.812 -10.43 -12.516 1 29.5 253 ARG B CA 1
ATOM 4476 C C . ARG B 1 253 ? 38.188 -8.961 -12.352 1 29.5 253 ARG B C 1
ATOM 4478 O O . ARG B 1 253 ? 39.188 -8.492 -12.906 1 29.5 253 ARG B O 1
ATOM 4485 N N . GLN B 1 254 ? 37.188 -8.086 -12.102 1 27.16 254 GLN B N 1
ATOM 4486 C CA . GLN B 1 254 ? 37.938 -6.836 -11.984 1 27.16 254 GLN B CA 1
ATOM 4487 C C . GLN B 1 254 ? 39.031 -6.941 -10.938 1 27.16 254 GLN B C 1
ATOM 4489 O O . GLN B 1 254 ? 38.812 -7.445 -9.836 1 27.16 254 GLN B O 1
ATOM 4494 N N . PRO B 1 255 ? 40.219 -7.023 -11.398 1 28.75 255 PRO B N 1
ATOM 4495 C CA . PRO B 1 255 ? 41.344 -7.137 -10.477 1 28.75 255 PRO B CA 1
ATOM 4496 C C . PRO B 1 255 ? 41.188 -6.297 -9.219 1 28.75 255 PRO B C 1
ATOM 4498 O O . PRO B 1 255 ? 40.531 -5.238 -9.258 1 28.75 255 PRO B O 1
ATOM 4501 N N . SER B 1 256 ? 40.812 -6.969 -8.188 1 25.58 256 SER B N 1
ATOM 4502 C CA . SER B 1 256 ? 40.938 -6.332 -6.879 1 25.58 256 SER B CA 1
ATOM 4503 C C . SER B 1 256 ? 42.062 -5.285 -6.887 1 25.58 256 SER B C 1
ATOM 4505 O O . SER B 1 256 ? 43.219 -5.59 -7.203 1 25.58 256 SER B O 1
ATOM 4507 N N . ILE B 1 257 ? 41.75 -4.16 -7.559 1 26.17 257 ILE B N 1
ATOM 4508 C CA . ILE B 1 257 ? 42.75 -3.117 -7.426 1 26.17 257 ILE B CA 1
ATOM 4509 C C . ILE B 1 257 ? 43.375 -3.162 -6.027 1 26.17 257 ILE B C 1
ATOM 4511 O O . ILE B 1 257 ? 44.25 -2.355 -5.699 1 26.17 257 ILE B O 1
ATOM 4515 N N . MET B 1 258 ? 42.625 -3.898 -5.164 1 25.64 258 MET B N 1
ATOM 4516 C CA . MET B 1 258 ? 43.469 -3.941 -3.967 1 25.64 258 MET B CA 1
ATOM 4517 C C . MET B 1 258 ? 44.781 -4.645 -4.25 1 25.64 258 MET B C 1
ATOM 4519 O O . MET B 1 258 ? 44.844 -5.875 -4.266 1 25.64 258 MET B O 1
ATOM 4523 N N . GLY B 1 259 ? 45.25 -4.41 -5.504 1 24.98 259 GLY B N 1
ATOM 4524 C CA . GLY B 1 259 ? 46.656 -4.777 -5.539 1 24.98 259 GLY B CA 1
ATOM 4525 C C . GLY B 1 259 ? 47.344 -4.578 -4.211 1 24.98 259 GLY B C 1
ATOM 4526 O O . GLY B 1 259 ? 46.875 -3.824 -3.357 1 24.98 259 GLY B O 1
ATOM 4527 N N . GLU B 1 260 ? 48.188 -5.562 -3.895 1 24.45 260 GLU B N 1
ATOM 4528 C CA . GLU B 1 260 ? 49.156 -5.688 -2.807 1 24.45 260 GLU B CA 1
ATOM 4529 C C . GLU B 1 260 ? 49.906 -4.383 -2.592 1 24.45 260 GLU B C 1
ATOM 4531 O O . GLU B 1 260 ? 50.844 -4.066 -3.344 1 24.45 260 GLU B O 1
ATOM 4536 N N . LYS B 1 261 ? 49.219 -3.232 -2.592 1 27.22 261 LYS B N 1
ATOM 4537 C CA . LYS B 1 261 ? 50.156 -2.26 -2.041 1 27.22 261 LYS B CA 1
ATOM 4538 C C . LYS B 1 261 ? 50.875 -2.824 -0.823 1 27.22 261 LYS B C 1
ATOM 4540 O O . LYS B 1 261 ? 50.25 -3.068 0.216 1 27.22 261 LYS B O 1
ATOM 4545 N N . ILE B 1 262 ? 51.75 -3.834 -1.076 1 21.84 262 ILE B N 1
ATOM 4546 C CA . ILE B 1 262 ? 52.781 -4.23 -0.147 1 21.84 262 ILE B CA 1
ATOM 4547 C C . ILE B 1 262 ? 53.375 -2.992 0.542 1 21.84 262 ILE B C 1
ATOM 4549 O O . ILE B 1 262 ? 54 -2.16 -0.099 1 21.84 262 ILE B O 1
ATOM 4553 N N . VAL B 1 263 ? 52.406 -2.242 1.157 1 24.22 263 VAL B N 1
ATOM 4554 C CA . VAL B 1 263 ? 53.062 -1.258 2.033 1 24.22 263 VAL B CA 1
ATOM 4555 C C . VAL B 1 263 ? 54.281 -1.87 2.703 1 24.22 263 VAL B C 1
ATOM 4557 O O . VAL B 1 263 ? 54.188 -2.91 3.357 1 24.22 263 VAL B O 1
ATOM 4560 N N . GLU B 1 264 ? 55.312 -1.823 1.954 1 22.3 264 GLU B N 1
ATOM 4561 C CA . GLU B 1 264 ? 56.656 -2.117 2.473 1 22.3 264 GLU B CA 1
ATOM 4562 C C . GLU B 1 264 ? 56.781 -1.709 3.938 1 22.3 264 GLU B C 1
ATOM 4564 O O . GLU B 1 264 ? 56.281 -0.656 4.34 1 22.3 264 GLU B O 1
ATOM 4569 N N . PRO B 1 265 ? 56.875 -2.83 4.793 1 22.97 265 PRO B N 1
ATOM 4570 C CA . PRO B 1 265 ? 57.094 -2.631 6.23 1 22.97 265 PRO B CA 1
ATOM 4571 C C . PRO B 1 265 ? 57.969 -1.434 6.531 1 22.97 265 PRO B C 1
ATOM 4573 O O . PRO B 1 265 ? 59.094 -1.336 5.988 1 22.97 265 PRO B O 1
ATOM 4576 N N . VAL B 1 266 ? 57.344 -0.24 6.355 1 21.36 266 VAL B N 1
ATOM 4577 C CA . VAL B 1 266 ? 58.188 0.865 6.77 1 21.36 266 VAL B CA 1
ATOM 4578 C C . VAL B 1 266 ? 59.031 0.449 7.98 1 21.36 266 VAL B C 1
ATOM 4580 O O . VAL B 1 266 ? 58.5 -0.108 8.945 1 21.36 266 VAL B O 1
ATOM 4583 N N . HIS B 1 267 ? 60.25 0 7.707 1 19.86 267 HIS B N 1
ATOM 4584 C CA . HIS B 1 267 ? 61.344 -0.287 8.648 1 19.86 267 HIS B CA 1
ATOM 4585 C C . HIS B 1 267 ? 61.312 0.676 9.828 1 19.86 267 HIS B C 1
ATOM 4587 O O . HIS B 1 267 ? 61.156 1.886 9.648 1 19.86 267 HIS B O 1
ATOM 4593 N N . SER B 1 268 ? 60.625 0.137 10.93 1 19.98 268 SER B N 1
ATOM 4594 C CA . SER B 1 268 ? 60.625 0.666 12.289 1 19.98 268 SER B CA 1
ATOM 4595 C C . SER B 1 268 ? 61.906 1.4 12.602 1 19.98 268 SER B C 1
ATOM 4597 O O . SER B 1 268 ? 63 0.797 12.594 1 19.98 268 SER B O 1
ATOM 4599 N N . CYS B 1 269 ? 62.094 2.502 11.805 1 18.59 269 CYS B N 1
ATOM 4600 C CA . CYS B 1 269 ? 63.312 3.197 12.234 1 18.59 269 CYS B CA 1
ATOM 4601 C C . CYS B 1 269 ? 63.406 3.23 13.758 1 18.59 269 CYS B C 1
ATOM 4603 O O . CYS B 1 269 ? 62.406 3.482 14.438 1 18.59 269 CYS B O 1
ATOM 4605 N N . THR B 1 270 ? 64.375 2.494 14.32 1 19.2 270 THR B N 1
ATOM 4606 C CA . THR B 1 270 ? 64.875 2.27 15.664 1 19.2 270 THR B CA 1
ATOM 4607 C C . THR B 1 270 ? 65 3.586 16.438 1 19.2 270 THR B C 1
ATOM 4609 O O . THR B 1 270 ? 65.75 3.67 17.438 1 19.2 270 THR B O 1
ATOM 4612 N N . VAL B 1 271 ? 64 4.473 16.062 1 20.25 271 VAL B N 1
ATOM 4613 C CA . VAL B 1 271 ? 64.438 5.703 16.719 1 20.25 271 VAL B CA 1
ATOM 4614 C C . VAL B 1 271 ? 64.75 5.426 18.188 1 20.25 271 VAL B C 1
ATOM 4616 O O . VAL B 1 271 ? 64.062 4.652 18.844 1 20.25 271 VAL B O 1
ATOM 4619 N N . GLY B 1 272 ? 66 5.746 18.547 1 17.56 272 GLY B N 1
ATOM 4620 C CA . GLY B 1 272 ? 66.875 5.672 19.703 1 17.56 272 GLY B CA 1
ATOM 4621 C C . GLY B 1 272 ? 66.188 6.141 20.984 1 17.56 272 GLY B C 1
ATOM 4622 O O . GLY B 1 272 ? 65.312 6.988 20.953 1 17.56 272 GLY B O 1
ATOM 4623 N N . GLN B 1 273 ? 66.125 5.258 22.016 1 18.92 273 GLN B N 1
ATOM 4624 C CA . GLN B 1 273 ? 65.688 5.062 23.391 1 18.92 273 GLN B CA 1
ATOM 4625 C C . GLN B 1 273 ? 66 6.27 24.25 1 18.92 273 GLN B C 1
ATOM 4627 O O . GLN B 1 273 ? 66.562 6.125 25.328 1 18.92 273 GLN B O 1
ATOM 4632 N N . GLY B 1 274 ? 66.188 7.492 23.641 1 17.55 274 GLY B N 1
ATOM 4633 C CA . GLY B 1 274 ? 66.938 8.273 24.609 1 17.55 274 GLY B CA 1
ATOM 4634 C C . GLY B 1 274 ? 66.25 8.32 25.984 1 17.55 274 GLY B C 1
ATOM 4635 O O . GLY B 1 274 ? 65.062 8.102 26.125 1 17.55 274 GLY B O 1
ATOM 4636 N N . SER B 1 275 ? 67.062 8.25 27.109 1 18.11 275 SER B N 1
ATOM 4637 C CA . SER B 1 275 ? 67.188 8.039 28.547 1 18.11 275 SER B CA 1
ATOM 4638 C C . SER B 1 275 ? 66.375 9.094 29.328 1 18.11 275 SER B C 1
ATOM 4640 O O . SER B 1 275 ? 66.875 10.211 29.5 1 18.11 275 SER B O 1
ATOM 4642 N N . MET B 1 276 ? 65.125 9.438 28.859 1 17.42 276 MET B N 1
ATOM 4643 C CA . MET B 1 276 ? 64.688 10.648 29.531 1 17.42 276 MET B CA 1
ATOM 4644 C C . MET B 1 276 ? 64.625 10.438 31.031 1 17.42 276 MET B C 1
ATOM 4646 O O . MET B 1 276 ? 64.125 9.406 31.5 1 17.42 276 MET B O 1
ATOM 4650 N N . ALA B 1 277 ? 65.312 11.336 31.828 1 17.64 277 ALA B N 1
ATOM 4651 C CA . ALA B 1 277 ? 65.688 11.531 33.219 1 17.64 277 ALA B CA 1
ATOM 4652 C C . ALA B 1 277 ? 64.5 11.625 34.125 1 17.64 277 ALA B C 1
ATOM 4654 O O . ALA B 1 277 ? 63.438 12.125 33.719 1 17.64 277 ALA B O 1
ATOM 4655 N N . ALA B 1 278 ? 64.438 10.836 35.312 1 17.55 278 ALA B N 1
ATOM 4656 C CA . ALA B 1 278 ? 63.656 10.344 36.438 1 17.55 278 ALA B CA 1
ATOM 4657 C C . ALA B 1 278 ? 63.125 11.5 37.312 1 17.55 278 ALA B C 1
ATOM 4659 O O . ALA B 1 278 ? 62.5 11.281 38.312 1 17.55 278 ALA B O 1
ATOM 4660 N N . VAL B 1 279 ? 63.031 12.852 36.844 1 17.22 279 VAL B N 1
ATOM 4661 C CA . VAL B 1 279 ? 63.125 13.766 38 1 17.22 279 VAL B CA 1
ATOM 4662 C C . VAL B 1 279 ? 61.938 13.555 38.938 1 17.22 279 VAL B C 1
ATOM 4664 O O . VAL B 1 279 ? 60.781 13.539 38.5 1 17.22 279 VAL B O 1
ATOM 4667 N N . HIS B 1 280 ? 62.125 13.008 40.219 1 16.92 280 HIS B N 1
ATOM 4668 C CA . HIS B 1 280 ? 61.5 12.484 41.438 1 16.92 280 HIS B CA 1
ATOM 4669 C C . HIS B 1 280 ? 60.625 13.547 42.062 1 16.92 280 HIS B C 1
ATOM 4671 O O . HIS B 1 280 ? 59.656 13.219 42.75 1 16.92 280 HIS B O 1
ATOM 4677 N N . GLY B 1 281 ? 60.844 14.953 42.062 1 16.53 281 GLY B N 1
ATOM 4678 C CA . GLY B 1 281 ? 60.844 15.57 43.375 1 16.53 281 GLY B CA 1
ATOM 4679 C C . GLY B 1 281 ? 59.469 15.711 43.969 1 16.53 281 GLY B C 1
ATOM 4680 O O . GLY B 1 281 ? 58.5 15.953 43.25 1 16.53 281 GLY B O 1
ATOM 4681 N N . ALA B 1 282 ? 59.094 15.156 45.188 1 17.7 282 ALA B N 1
ATOM 4682 C CA . ALA B 1 282 ? 58.031 14.852 46.156 1 17.7 282 ALA B CA 1
ATOM 4683 C C . ALA B 1 282 ? 57.438 16.125 46.719 1 17.7 282 ALA B C 1
ATOM 4685 O O . ALA B 1 282 ? 56.406 16.078 47.438 1 17.7 282 ALA B O 1
ATOM 4686 N N . VAL B 1 283 ? 57.312 17.328 46.062 1 16.28 283 VAL B N 1
ATOM 4687 C CA . VAL B 1 283 ? 57.25 18.406 47.031 1 16.28 283 VAL B CA 1
ATOM 4688 C C . VAL B 1 283 ? 56 18.234 47.906 1 16.28 283 VAL B C 1
ATOM 4690 O O . VAL B 1 283 ? 54.906 17.953 47.375 1 16.28 283 VAL B O 1
ATOM 4693 N N . ALA B 1 284 ? 56.125 18.219 49.344 1 17.23 284 ALA B N 1
ATOM 4694 C CA . ALA B 1 284 ? 55.469 18.031 50.625 1 17.23 284 ALA B CA 1
ATOM 4695 C C . ALA B 1 284 ? 54.5 19.172 50.938 1 17.23 284 ALA B C 1
ATOM 4697 O O . ALA B 1 284 ? 53.844 19.156 51.969 1 17.23 284 ALA B O 1
ATOM 4698 N N . VAL B 1 285 ? 53.844 19.969 50 1 16.75 285 VAL B N 1
ATOM 4699 C CA . VAL B 1 285 ? 53.531 21.281 50.562 1 16.75 285 VAL B CA 1
ATOM 4700 C C . VAL B 1 285 ? 52.469 21.125 51.625 1 16.75 285 VAL B C 1
ATOM 4702 O O . VAL B 1 285 ? 51.469 20.406 51.438 1 16.75 285 VAL B O 1
ATOM 4705 N N . HIS B 1 286 ? 52.719 21.578 52.969 1 17.48 286 HIS B N 1
ATOM 4706 C CA . HIS B 1 286 ? 52.188 21.625 54.344 1 17.48 286 HIS B CA 1
ATOM 4707 C C . HIS B 1 286 ? 50.969 22.516 54.438 1 17.48 286 HIS B C 1
ATOM 4709 O O . HIS B 1 286 ? 50.781 23.438 53.625 1 17.48 286 HIS B O 1
ATOM 4715 N N . PRO B 1 287 ? 49.906 22.25 55.344 1 19.41 287 PRO B N 1
ATOM 4716 C CA . PRO B 1 287 ? 48.5 22.609 55.625 1 19.41 287 PRO B CA 1
ATOM 4717 C C . PRO B 1 287 ? 48.375 23.969 56.281 1 19.41 287 PRO B C 1
ATOM 4719 O O . PRO B 1 287 ? 47.25 24.438 56.5 1 19.41 287 PRO B O 1
ATOM 4722 N N . SER B 1 288 ? 49.062 25.188 55.969 1 15.91 288 SER B N 1
ATOM 4723 C CA . SER B 1 288 ? 49.156 26.141 57.094 1 15.91 288 SER B CA 1
ATOM 4724 C C . SER B 1 288 ? 47.812 26.609 57.562 1 15.91 288 SER B C 1
ATOM 4726 O O . SER B 1 288 ? 46.844 26.594 56.812 1 15.91 288 SER B O 1
ATOM 4728 N N . VAL B 1 289 ? 47.625 27.234 59 1 17.25 289 VAL B N 1
ATOM 4729 C CA . VAL B 1 289 ? 46.844 27.453 60.188 1 17.25 289 VAL B CA 1
ATOM 4730 C C . VAL B 1 289 ? 46.156 28.812 60.125 1 17.25 289 VAL B C 1
ATOM 4732 O O . VAL B 1 289 ? 45.188 29.062 60.844 1 17.25 289 VAL B O 1
ATOM 4735 N N . VAL B 1 290 ? 45.969 29.797 59.188 1 16.78 290 VAL B N 1
ATOM 4736 C CA . VAL B 1 290 ? 46.031 31.125 59.781 1 16.78 290 VAL B CA 1
ATOM 4737 C C . VAL B 1 290 ? 44.75 31.375 60.562 1 16.78 290 VAL B C 1
ATOM 4739 O O . VAL B 1 290 ? 43.656 30.938 60.156 1 16.78 290 VAL B O 1
ATOM 4742 N N . PRO B 1 291 ? 44.719 32.375 61.844 1 17.75 291 PRO B N 1
ATOM 4743 C CA . PRO B 1 291 ? 44.125 32.75 63.125 1 17.75 291 PRO B CA 1
ATOM 4744 C C . PRO B 1 291 ? 43 33.781 62.969 1 17.75 291 PRO B C 1
ATOM 4746 O O . PRO B 1 291 ? 42.906 34.438 61.938 1 17.75 291 PRO B O 1
ATOM 4749 N N . LEU B 1 292 ? 42.094 34.156 64.125 1 19.47 292 LEU B N 1
ATOM 4750 C CA . LEU B 1 292 ? 40.781 34.625 64.562 1 19.47 292 LEU B CA 1
ATOM 4751 C C . LEU B 1 292 ? 40.812 36.156 64.688 1 19.47 292 LEU B C 1
ATOM 4753 O O . LEU B 1 292 ? 39.75 36.781 64.938 1 19.47 292 LEU B O 1
ATOM 4757 N N . ARG B 1 293 ? 41.531 37.188 64.25 1 16.23 293 ARG B N 1
ATOM 4758 C CA . ARG B 1 293 ? 41.719 38.281 65.25 1 16.23 293 ARG B CA 1
ATOM 4759 C C . ARG B 1 293 ? 40.406 39.062 65.375 1 16.23 293 ARG B C 1
ATOM 4761 O O . ARG B 1 293 ? 39.562 39.062 64.5 1 16.23 293 ARG B O 1
ATOM 4768 N N . ARG B 1 294 ? 40.281 40.094 66.625 1 17.22 294 ARG B N 1
ATOM 4769 C CA . ARG B 1 294 ? 39.594 40.812 67.688 1 17.22 294 ARG B CA 1
ATOM 4770 C C . ARG B 1 294 ? 39.188 42.188 67.25 1 17.22 294 ARG B C 1
ATOM 4772 O O . ARG B 1 294 ? 38.312 42.812 67.875 1 17.22 294 ARG B O 1
ATOM 4779 N N . PHE B 1 295 ? 39.406 43.062 66.25 1 16.69 295 PHE B N 1
ATOM 4780 C CA . PHE B 1 295 ? 39.75 44.406 66.688 1 16.69 295 PHE B CA 1
ATOM 4781 C C . PHE B 1 295 ? 38.531 45.094 67.25 1 16.69 295 PHE B C 1
ATOM 4783 O O . PHE B 1 295 ? 37.375 44.781 66.875 1 16.69 295 PHE B O 1
ATOM 4790 N N . HIS B 1 296 ? 38.719 46.344 68.188 1 16.84 296 HIS B N 1
ATOM 4791 C CA . HIS B 1 296 ? 38.438 47.188 69.375 1 16.84 296 HIS B CA 1
ATOM 4792 C C . HIS B 1 296 ? 37.469 48.312 68.938 1 16.84 296 HIS B C 1
ATOM 4794 O O . HIS B 1 296 ? 36.406 48.469 69.562 1 16.84 296 HIS B O 1
ATOM 4800 N N . ASP B 1 297 ? 37.906 49.781 69 1 16.56 297 ASP B N 1
ATOM 4801 C CA . ASP B 1 297 ? 37.75 50.812 70 1 16.56 297 ASP B CA 1
ATOM 4802 C C . ASP B 1 297 ? 36.625 51.812 69.625 1 16.56 297 ASP B C 1
ATOM 4804 O O . ASP B 1 297 ? 35.562 51.812 70.188 1 16.56 297 ASP B O 1
ATOM 4808 N N . GLY B 1 298 ? 37 53.344 69.5 1 16.56 298 GLY B N 1
ATOM 4809 C CA . GLY B 1 298 ? 36.906 54.562 70.25 1 16.56 298 GLY B CA 1
ATOM 4810 C C . GLY B 1 298 ? 35.875 55.531 69.75 1 16.56 298 GLY B C 1
ATOM 4811 O O . GLY B 1 298 ? 35.281 55.281 68.688 1 16.56 298 GLY B O 1
ATOM 4812 N N . GLY B 1 299 ? 36.281 57 69.562 1 16.66 299 GLY B N 1
ATOM 4813 C CA . GLY B 1 299 ? 36.062 58.312 70.188 1 16.66 299 GLY B CA 1
ATOM 4814 C C . GLY B 1 299 ? 35.219 59.219 69.312 1 16.66 299 GLY B C 1
ATOM 4815 O O . GLY B 1 299 ? 34.094 59.562 69.688 1 16.66 299 GLY B O 1
ATOM 4816 N N . ALA B 1 300 ? 35.844 60.188 68.438 1 17.88 300 ALA B N 1
ATOM 4817 C CA . ALA B 1 300 ? 35.875 61.656 68.688 1 17.88 300 ALA B CA 1
ATOM 4818 C C . ALA B 1 300 ? 34.719 62.344 68.062 1 17.88 300 ALA B C 1
ATOM 4820 O O . ALA B 1 300 ? 34.031 61.781 67.188 1 17.88 300 ALA B O 1
ATOM 4821 N N . GLN B 1 301 ? 35.031 63.75 67.75 1 17.69 301 GLN B N 1
ATOM 4822 C CA . GLN B 1 301 ? 34.844 65.188 68 1 17.69 301 GLN B CA 1
ATOM 4823 C C . GLN B 1 301 ? 34 65.812 66.938 1 17.69 301 GLN B C 1
ATOM 4825 O O . GLN B 1 301 ? 33.219 65.188 66.25 1 17.69 301 GLN B O 1
ATOM 4830 N N . HIS B 1 302 ? 34.594 66.938 66.375 1 17.64 302 HIS B N 1
ATOM 4831 C CA . HIS B 1 302 ? 34.531 68.375 66.375 1 17.64 302 HIS B CA 1
ATOM 4832 C C . HIS B 1 302 ? 33.844 68.938 65.125 1 17.64 302 HIS B C 1
ATOM 4834 O O . HIS B 1 302 ? 32.906 69.75 65.25 1 17.64 302 HIS B O 1
ATOM 4840 N N . ILE B 1 303 ? 34.719 69.312 64.188 1 18.8 303 ILE B N 1
ATOM 4841 C CA . ILE B 1 303 ? 34.906 70.75 63.844 1 18.8 303 ILE B CA 1
ATOM 4842 C C . ILE B 1 303 ? 33.781 71.188 62.906 1 18.8 303 ILE B C 1
ATOM 4844 O O . ILE B 1 303 ? 33.219 70.312 62.156 1 18.8 303 ILE B O 1
ATOM 4848 N N . LEU B 1 304 ? 34 72.438 62.406 1 21.06 304 LEU B N 1
ATOM 4849 C CA . LEU B 1 304 ? 33.688 73.812 62.094 1 21.06 304 LEU B CA 1
ATOM 4850 C C . LEU B 1 304 ? 33.094 73.938 60.688 1 21.06 304 LEU B C 1
ATOM 4852 O O . LEU B 1 304 ? 32.031 74.562 60.5 1 21.06 304 LEU B O 1
ATOM 4856 N N . PRO B 1 305 ? 33.969 74.625 59.75 1 22.62 305 PRO B N 1
ATOM 4857 C CA . PRO B 1 305 ? 33.562 75.688 58.875 1 22.62 305 PRO B CA 1
ATOM 4858 C C . PRO B 1 305 ? 32.594 75.25 57.781 1 22.62 305 PRO B C 1
ATOM 4860 O O . PRO B 1 305 ? 32.625 74.062 57.406 1 22.62 305 PRO B O 1
#

Sequence (610 aa):
MEAAAAARQRARPRTPPAEEYDPWTAWLYKPRTISVLLVGACLLIWASGALDPEGAASHSSATSIKRGVWAMIAVFLAYCTLQAPSTILIRPHPAFWRLVHGLAVVYLVALTFLLFQNRDDARRFMKHLSPDLGVELPERSYGADCRLYVPENPKNKFINIYETLFDEFVVAHVLGWWGKAVMIRNQALLWVLSIGFELMELTFRHMLPNFNECWWDSIILDILICNWFGIWAGMHTVRYFDGKTYEWVGLSRQPSIMGEKIVEPVHSCTVGQGSMAAVHGAVAVHPSVVPLRRFHDGGAQHILPMEAAAAARQRARPRTPPAEEYDPWTAWLYKPRTISVLLVGACLLIWASGALDPEGAASHSSATSIKRGVWAMIAVFLAYCTLQAPSTILIRPHPAFWRLVHGLAVVYLVALTFLLFQNRDDARRFMKHLSPDLGVELPERSYGADCRLYVPENPKNKFINIYETLFDEFVVAHVLGWWGKAVMIRNQALLWVLSIGFELMELTFRHMLPNFNECWWDSIILDILICNWFGIWAGMHTVRYFDGKTYEWVGLSRQPSIMGEKIVEPVHSCTVGQGSMAAVHGAVAVHPSVVPLRRFHDGGAQHILP

Solvent-accessible surface area (backbone atoms only — not comparable to full-atom values): 35432 Å² total; per-residue (Å²): 125,73,75,77,60,65,68,66,61,72,72,67,83,68,74,75,63,80,86,72,42,44,68,68,46,35,61,71,73,35,69,68,45,50,54,50,49,49,51,49,49,53,50,50,44,59,72,39,25,65,88,38,60,72,65,40,63,67,49,50,70,68,55,24,50,52,52,9,52,52,47,22,50,50,52,50,34,55,48,18,44,73,54,44,55,60,55,68,42,44,49,94,37,47,50,58,51,15,35,53,50,30,50,50,50,52,50,51,37,51,51,44,27,44,53,26,34,48,71,69,56,40,23,55,55,38,33,76,79,37,78,87,39,49,61,89,72,86,80,49,61,59,37,81,62,66,55,64,70,37,79,85,41,85,88,40,42,42,45,51,52,52,53,54,66,72,31,73,61,46,59,48,37,24,53,48,29,18,51,47,24,55,68,61,72,42,69,70,60,48,50,52,48,48,54,46,51,54,49,49,32,59,71,43,22,88,78,34,48,62,38,30,54,27,68,62,48,50,51,44,45,40,43,66,39,28,32,40,49,9,33,52,52,13,47,50,48,46,56,66,28,26,68,73,60,74,81,70,53,68,70,72,61,56,65,59,76,72,49,78,72,66,67,60,72,73,67,74,70,74,71,74,75,74,78,79,74,72,86,72,84,73,84,73,86,79,83,82,76,87,82,87,86,86,94,90,84,93,80,90,90,81,84,80,136,125,72,78,74,66,66,69,67,62,73,72,68,81,69,74,76,64,78,87,72,42,43,67,65,47,35,59,70,74,34,72,68,45,50,54,50,50,50,52,49,49,53,50,49,45,59,69,37,26,66,87,37,58,72,64,40,62,68,49,50,70,68,55,25,49,52,52,9,51,53,47,24,50,51,52,50,35,54,49,19,43,72,55,44,56,61,55,67,41,45,49,95,37,50,51,58,51,14,35,52,51,32,51,51,51,52,50,50,37,51,50,45,28,46,53,25,35,48,72,68,58,39,24,55,56,38,32,77,77,36,78,87,38,48,62,89,72,86,81,48,60,60,38,79,62,67,55,64,70,37,80,85,42,85,86,40,42,41,46,52,52,53,55,55,65,72,32,73,62,45,58,46,37,25,53,47,29,18,51,48,22,56,69,62,70,42,71,68,59,50,50,52,49,49,54,46,52,54,50,48,31,60,70,42,22,87,80,37,48,63,38,30,54,26,68,62,48,50,51,44,45,41,44,65,41,28,32,41,50,9,33,52,52,12,48,49,49,45,56,67,29,25,68,71,56,72,76,69,53,67,69,76,61,58,66,63,75,73,52,80,73,67,69,63,76,72,72,76,71,71,77,73,76,76,79,80,81,76,89,72,84,73,84,75,88,79,84,83,80,92,90,82,89,78,93,88,90,93,86,90,88,81,91,79,134